Protein AF-A0A7C3PVF6-F1 (afdb_monomer)

Foldseek 3Di:
DLVVLQVVLVVCVVVVNNLSSVVSLVVSLCVLVVCVVVVVVDLVSLLSNLVSLQVVLVSCVVLVNLVSSLVSLVVSLVSCVVSVVLVSVLSSLQSNLVSCVVVVVLVSSLVSLVVSLVSCVVVVVLVSNLVSLQSNLVSLQVVLVPDDDDDSSVVSLVSSLVSLVSSLVSCVVVVVLLSNLVSLQVNLVSCLVVVVLVSSVVSLVVSLVSCVVVVVLLSNLVSLQVQLVSCVVVVVLVSSLVSLVSSCVSCVVVVPLVSLLSSLQSNLVSCVVVVVNVSNVVSVVSNVVSVVVVVCVSVVSNVVVVVSVVVSVVVVVVVVVVVVVVVVVVVVVVVVVVVVVVVVVVVVVVVVVVVVVVVVVVVVVVVVVVVVVVVVVVVVVVVVVVVVVVVVVVVVVVVVVVVVVVPDDPPVVVVVVVVVVVDD

Secondary structure (DSSP, 8-state):
-HHHHHHHHHHHHHTT-HHHHHHHHHHHHHHHHHHHTTT---HHHHHHHHHHHHHHHHHHHHTT-HHHHHHHHHHHHHHHHHHT-HHHHHHHHHHHHHHHHHTT-HHHHHHHHHHHHHHHHHHT-HHHHHHHHHHHHHHHHHHHHHSPTTHHHHHHHHHHHHHHHHHHHHHHHTT-HHHHHHHHHHHHHHHHHTT-HHHHHHHHHHHHHHHHHTT-HHHHHHHHHHHHHHHHHTT-HHHHHHHHHHHHHHHHHHT-HHHHHHHHHHHHHHHHHTT-HHHHHHHHHHHHHHHHHHHHHHHHHHHHHHHHHHHHHHHHHHHHHHHHHHHHHHHHHHHHHHHHHHHHHHHHHHHHHHHHHHHHHHHHHHHHHHHHHHHHHHHHHHHHHHHHHHHHHHHHHHHHHHHHHHHSPPHHHHHHHHHHTT--

pLDDT: mean 89.54, std 10.87, range [37.94, 98.75]

Structure (mmCIF, N/CA/C/O backbone):
data_AF-A0A7C3PVF6-F1
#
_entry.id   AF-A0A7C3PVF6-F1
#
loop_
_atom_site.group_PDB
_atom_site.id
_atom_site.type_symbol
_atom_site.label_atom_id
_atom_site.label_alt_id
_atom_site.label_comp_id
_atom_site.label_asym_id
_atom_site.label_entity_id
_atom_site.label_seq_id
_atom_site.pdbx_PDB_ins_code
_atom_site.Cartn_x
_atom_site.Cartn_y
_atom_site.Cartn_z
_atom_site.occupancy
_atom_site.B_iso_or_equiv
_atom_site.auth_seq_id
_atom_site.auth_comp_id
_atom_site.auth_asym_id
_atom_site.auth_atom_id
_atom_site.pdbx_PDB_model_num
ATOM 1 N N . MET A 1 1 ? 4.676 14.473 -21.150 1.00 80.62 1 MET A N 1
ATOM 2 C CA . MET A 1 1 ? 4.011 13.230 -21.612 1.00 80.62 1 MET A CA 1
ATOM 3 C C . MET A 1 1 ? 4.049 12.123 -20.558 1.00 80.62 1 MET A C 1
ATOM 5 O O . MET A 1 1 ? 2.970 11.707 -20.166 1.00 80.62 1 MET A O 1
ATOM 9 N N . ALA A 1 2 ? 5.213 11.717 -20.022 1.00 85.81 2 ALA A N 1
ATOM 10 C CA . ALA A 1 2 ? 5.307 10.675 -18.976 1.00 85.81 2 ALA A CA 1
ATOM 11 C C . ALA A 1 2 ? 4.375 10.918 -17.768 1.00 85.81 2 ALA A C 1
ATOM 13 O O . ALA A 1 2 ? 3.498 10.109 -17.488 1.00 85.81 2 ALA A O 1
ATOM 14 N N . GLN A 1 3 ? 4.466 12.091 -17.129 1.00 88.12 3 GLN A N 1
ATOM 15 C CA . GLN A 1 3 ? 3.571 12.470 -16.023 1.00 88.12 3 GLN A CA 1
ATOM 16 C C . GLN A 1 3 ? 2.079 12.402 -16.384 1.00 88.12 3 GLN A C 1
ATOM 18 O O . GLN A 1 3 ? 1.276 11.931 -15.586 1.00 88.12 3 GLN A O 1
ATOM 23 N N . GLY A 1 4 ? 1.698 12.847 -17.585 1.00 90.75 4 GLY A N 1
ATOM 24 C CA . GLY A 1 4 ? 0.303 12.810 -18.037 1.00 90.75 4 GLY A CA 1
ATOM 25 C C . GLY A 1 4 ? -0.228 11.381 -18.155 1.00 90.75 4 GLY A C 1
ATOM 26 O O . GLY A 1 4 ? -1.324 11.090 -17.675 1.00 90.75 4 GLY A O 1
ATOM 27 N N . ASN A 1 5 ? 0.583 10.474 -18.709 1.00 92.88 5 ASN A N 1
ATOM 28 C CA . ASN A 1 5 ? 0.260 9.048 -18.757 1.00 92.88 5 ASN A CA 1
ATOM 29 C C . ASN A 1 5 ? 0.120 8.470 -17.343 1.00 92.88 5 ASN A C 1
ATOM 31 O O . ASN A 1 5 ? -0.879 7.827 -17.046 1.00 92.88 5 ASN A O 1
ATOM 35 N N . HIS A 1 6 ? 1.049 8.787 -16.439 1.00 93.38 6 HIS A N 1
ATOM 36 C CA . HIS A 1 6 ? 0.982 8.358 -15.043 1.00 93.38 6 HIS A CA 1
ATOM 37 C C . HIS A 1 6 ? -0.306 8.807 -14.334 1.00 93.38 6 HIS A C 1
ATOM 39 O O . HIS A 1 6 ? -0.970 8.001 -13.687 1.00 93.38 6 HIS A O 1
ATOM 45 N N . TYR A 1 7 ? -0.696 10.078 -14.463 1.00 94.12 7 TYR A N 1
ATOM 46 C CA . TYR A 1 7 ? -1.929 10.571 -13.841 1.00 94.12 7 TYR A CA 1
ATOM 47 C C . TYR A 1 7 ? -3.190 9.965 -14.461 1.00 94.12 7 TYR A C 1
ATOM 49 O O . TYR A 1 7 ? -4.149 9.695 -13.738 1.00 94.12 7 TYR A O 1
ATOM 57 N N . THR A 1 8 ? -3.176 9.694 -15.767 1.00 94.31 8 THR A N 1
ATOM 58 C CA . THR A 1 8 ? -4.275 8.985 -16.438 1.00 94.31 8 THR A CA 1
ATOM 59 C C . THR A 1 8 ? -4.396 7.556 -15.911 1.00 94.31 8 THR A C 1
ATOM 61 O O . THR A 1 8 ? -5.490 7.130 -15.547 1.00 94.31 8 THR A O 1
ATOM 64 N N . GLY A 1 9 ? -3.269 6.855 -15.758 1.00 93.50 9 GLY A N 1
ATOM 65 C CA . GLY A 1 9 ? -3.233 5.530 -15.141 1.00 93.50 9 GLY A CA 1
ATOM 66 C C . GLY A 1 9 ? -3.766 5.539 -13.707 1.00 93.50 9 GLY A C 1
ATOM 67 O O . GLY A 1 9 ? -4.613 4.722 -13.362 1.00 93.50 9 GLY A O 1
ATOM 68 N N . LEU A 1 10 ? -3.369 6.518 -12.884 1.00 92.81 10 LEU A N 1
ATOM 69 C CA . LEU A 1 10 ? -3.895 6.685 -11.521 1.00 92.81 10 LEU A CA 1
ATOM 70 C C . LEU A 1 10 ? -5.409 6.917 -11.490 1.00 92.81 10 LEU A C 1
ATOM 72 O O . LEU A 1 10 ? -6.090 6.414 -10.597 1.00 92.81 10 LEU A O 1
ATOM 76 N N . PHE A 1 11 ? -5.938 7.699 -12.429 1.00 93.69 11 PHE A N 1
ATOM 77 C CA . PHE A 1 11 ? -7.373 7.950 -12.532 1.00 93.69 11 PHE A CA 1
ATOM 78 C C . PHE A 1 11 ? -8.148 6.674 -12.876 1.00 93.69 11 PHE A C 1
ATOM 80 O O . PHE A 1 11 ? -9.156 6.381 -12.233 1.00 93.69 11 PHE A O 1
ATOM 87 N N . LEU A 1 12 ? -7.656 5.898 -13.843 1.00 89.50 12 LEU A N 1
ATOM 88 C CA . LEU A 1 12 ? -8.245 4.619 -14.246 1.00 89.50 12 LEU A CA 1
ATOM 89 C C . LEU A 1 12 ? -8.177 3.588 -13.118 1.00 89.50 12 LEU A C 1
ATOM 91 O O . LEU A 1 12 ? -9.185 2.972 -12.784 1.00 89.50 12 LEU A O 1
ATOM 95 N N . TYR A 1 13 ? -7.035 3.505 -12.437 1.00 87.25 13 TYR A N 1
ATOM 96 C CA . TYR A 1 13 ? -6.856 2.658 -11.262 1.00 87.25 13 TYR A CA 1
ATOM 97 C C . TYR A 1 13 ? -7.861 3.005 -10.151 1.00 87.25 13 TYR A C 1
ATOM 99 O O . TYR A 1 13 ? -8.508 2.112 -9.612 1.00 87.25 13 TYR A O 1
ATOM 107 N N . ARG A 1 14 ? -8.094 4.296 -9.867 1.00 85.31 14 ARG A N 1
ATOM 108 C CA . ARG A 1 14 ? -9.122 4.727 -8.896 1.00 85.31 14 ARG A CA 1
ATOM 109 C C . ARG A 1 14 ? -10.552 4.392 -9.324 1.00 85.31 14 ARG A C 1
ATOM 111 O O . ARG A 1 14 ? -11.418 4.287 -8.462 1.00 85.31 14 ARG A O 1
ATOM 118 N N . LYS A 1 15 ? -10.806 4.244 -10.625 1.00 84.94 15 LYS A N 1
ATOM 119 C CA . LYS A 1 15 ? -12.085 3.764 -11.166 1.00 84.94 15 LYS A CA 1
ATOM 120 C C . LYS A 1 15 ? -12.210 2.236 -11.175 1.00 84.94 15 LYS A C 1
ATOM 122 O O . LYS A 1 15 ? -13.289 1.740 -11.477 1.00 84.94 15 LYS A O 1
ATOM 127 N N . GLY A 1 16 ? -11.141 1.509 -10.847 1.00 79.62 16 GLY A N 1
ATOM 128 C CA . GLY A 1 16 ? -11.088 0.048 -10.908 1.00 79.62 16 GLY A CA 1
ATOM 129 C C . GLY A 1 16 ? -10.745 -0.520 -12.289 1.00 79.62 16 GLY A C 1
ATOM 130 O O . GLY A 1 16 ? -10.783 -1.733 -12.459 1.00 79.62 16 GLY A O 1
ATOM 131 N N . ASP A 1 17 ? -10.387 0.318 -13.269 1.00 84.00 17 ASP A N 1
ATOM 132 C CA . ASP A 1 17 ? -9.953 -0.134 -14.597 1.00 84.00 17 ASP A CA 1
ATOM 133 C C . ASP A 1 17 ? -8.448 -0.439 -14.585 1.00 84.00 17 ASP A C 1
ATOM 135 O O . ASP A 1 17 ? -7.601 0.392 -14.929 1.00 84.00 17 ASP A O 1
ATOM 139 N N . TYR A 1 18 ? -8.111 -1.632 -14.094 1.00 81.25 18 TYR A N 1
ATOM 140 C CA . TYR A 1 18 ? -6.727 -2.040 -13.862 1.00 81.25 18 TYR A CA 1
ATOM 141 C C . TYR A 1 18 ? -5.936 -2.271 -15.158 1.00 81.25 18 TYR A C 1
ATOM 143 O O . TYR A 1 18 ? -4.758 -1.914 -15.202 1.00 81.25 18 TYR A O 1
ATOM 151 N N . VAL A 1 19 ? -6.564 -2.817 -16.210 1.00 81.75 19 VAL A N 1
ATOM 152 C CA . VAL A 1 19 ? -5.907 -3.069 -17.510 1.00 81.75 19 VAL A CA 1
ATOM 153 C C . VAL A 1 19 ? -5.464 -1.754 -18.128 1.00 81.75 19 VAL A C 1
ATOM 155 O O . VAL A 1 19 ? -4.284 -1.569 -18.442 1.00 81.75 19 VAL A O 1
ATOM 158 N N . GLN A 1 20 ? -6.391 -0.800 -18.259 1.00 84.94 20 GLN A N 1
ATOM 159 C CA . GLN A 1 20 ? -6.038 0.478 -18.857 1.00 84.94 20 GLN A CA 1
ATOM 160 C C . GLN A 1 20 ? -5.064 1.243 -17.962 1.00 84.94 20 GLN A C 1
ATOM 162 O O . GLN A 1 20 ? -4.135 1.865 -18.477 1.00 84.94 20 GLN A O 1
ATOM 167 N N . ALA A 1 21 ? -5.211 1.163 -16.634 1.00 89.50 21 ALA A N 1
ATOM 168 C CA . ALA A 1 21 ? -4.249 1.769 -15.721 1.00 89.50 21 ALA A CA 1
ATOM 169 C C . ALA A 1 21 ? -2.819 1.271 -15.979 1.00 89.50 21 ALA A C 1
ATOM 171 O O . ALA A 1 21 ? -1.916 2.093 -16.153 1.00 89.50 21 ALA A O 1
ATOM 172 N N . LEU A 1 22 ? -2.625 -0.050 -16.076 1.00 88.31 22 LEU A N 1
ATOM 173 C CA . LEU A 1 22 ? -1.332 -0.665 -16.388 1.00 88.31 22 LEU A CA 1
ATOM 174 C C . LEU A 1 22 ? -0.805 -0.238 -17.761 1.00 88.31 22 LEU A C 1
ATOM 176 O O . LEU A 1 22 ? 0.358 0.145 -17.859 1.00 88.31 22 LEU A O 1
ATOM 180 N N . SER A 1 23 ? -1.658 -0.193 -18.790 1.00 88.50 23 SER A N 1
ATOM 181 C CA . SER A 1 23 ? -1.279 0.304 -20.122 1.00 88.50 23 SER A CA 1
ATOM 182 C C . SER A 1 23 ? -0.739 1.740 -20.069 1.00 88.50 23 SER A C 1
ATOM 184 O O . SER A 1 23 ? 0.306 2.056 -20.643 1.00 88.50 23 SER A O 1
ATOM 186 N N . TYR A 1 24 ? -1.402 2.627 -19.324 1.00 93.12 24 TYR A N 1
ATOM 187 C CA . TYR A 1 24 ? -0.938 4.003 -19.146 1.00 93.12 24 TYR A CA 1
ATOM 188 C C . TYR A 1 24 ? 0.326 4.105 -18.283 1.00 93.12 24 TYR A C 1
ATOM 190 O O . TYR A 1 24 ? 1.176 4.959 -18.555 1.00 93.12 24 TYR A O 1
ATOM 198 N N . PHE A 1 25 ? 0.499 3.243 -17.280 1.00 93.88 25 PHE A N 1
ATOM 199 C CA . PHE A 1 25 ? 1.749 3.176 -16.524 1.00 93.88 25 PHE A CA 1
ATOM 200 C C . PHE A 1 25 ? 2.917 2.702 -17.395 1.00 93.88 25 PHE A C 1
ATOM 202 O O . PHE A 1 25 ? 3.961 3.351 -17.379 1.00 93.88 25 PHE A O 1
ATOM 209 N N . ASP A 1 26 ? 2.731 1.693 -18.245 1.00 90.62 26 ASP A N 1
ATOM 210 C CA . ASP A 1 26 ? 3.764 1.245 -19.187 1.00 90.62 26 ASP A CA 1
ATOM 211 C C . ASP A 1 26 ? 4.110 2.328 -20.216 1.00 90.62 26 ASP A C 1
ATOM 213 O O . ASP A 1 26 ? 5.285 2.587 -20.474 1.00 90.62 26 ASP A O 1
ATOM 217 N N . ARG A 1 27 ? 3.117 3.068 -20.727 1.00 91.94 27 ARG A N 1
ATOM 218 C CA . ARG A 1 27 ? 3.375 4.251 -21.569 1.00 91.94 27 ARG A CA 1
ATOM 219 C C . ARG A 1 27 ? 4.141 5.340 -20.819 1.00 91.94 27 ARG A C 1
ATOM 221 O O . ARG A 1 27 ? 4.932 6.060 -21.425 1.00 91.94 27 ARG A O 1
ATOM 228 N N . SER A 1 28 ? 3.890 5.521 -19.523 1.00 93.50 28 SER A N 1
ATOM 229 C CA . SER A 1 28 ? 4.659 6.455 -18.691 1.00 93.50 28 SER A CA 1
ATOM 230 C C . SER A 1 28 ? 6.115 5.998 -18.559 1.00 93.50 28 SER A C 1
ATOM 232 O O . SER A 1 28 ? 7.013 6.806 -18.796 1.00 93.50 28 SER A O 1
ATOM 234 N N . LEU A 1 29 ? 6.346 4.711 -18.270 1.00 92.44 29 LEU A N 1
ATOM 235 C CA . LEU A 1 29 ? 7.684 4.116 -18.178 1.00 92.44 29 LEU A CA 1
ATOM 236 C C . LEU A 1 29 ? 8.455 4.233 -19.491 1.00 92.44 29 LEU A C 1
ATOM 238 O O . LEU A 1 29 ? 9.568 4.753 -19.490 1.00 92.44 29 LEU A O 1
ATOM 242 N N . ALA A 1 30 ? 7.842 3.846 -20.611 1.00 88.81 30 ALA A N 1
ATOM 243 C CA . ALA A 1 30 ? 8.470 3.899 -21.927 1.00 88.81 30 ALA A CA 1
ATOM 244 C C . ALA A 1 30 ? 8.918 5.322 -22.300 1.00 88.81 30 ALA A C 1
ATOM 246 O O . ALA A 1 30 ? 9.996 5.512 -22.861 1.00 88.81 30 ALA A O 1
ATOM 247 N N . VAL A 1 31 ? 8.121 6.343 -21.955 1.00 87.69 31 VAL A N 1
ATOM 248 C CA . VAL A 1 31 ? 8.502 7.743 -22.194 1.00 87.69 31 VAL A CA 1
ATOM 249 C C . VAL A 1 31 ? 9.650 8.174 -21.279 1.00 87.69 31 VAL A C 1
ATOM 251 O O . VAL A 1 31 ? 10.562 8.841 -21.761 1.00 87.69 31 VAL A O 1
ATOM 254 N N . SER A 1 32 ? 9.627 7.815 -19.991 1.00 86.88 32 SER A N 1
ATOM 255 C CA . SER A 1 32 ? 10.724 8.142 -19.068 1.00 86.88 32 SER A CA 1
ATOM 256 C C . SER A 1 32 ? 12.046 7.494 -19.501 1.00 86.88 32 SER A C 1
ATOM 258 O O . SER A 1 32 ? 13.040 8.200 -19.662 1.00 86.88 32 SER A O 1
ATOM 260 N N . GLN A 1 33 ? 12.038 6.189 -19.787 1.00 84.31 33 GLN A N 1
ATOM 261 C CA . GLN A 1 33 ? 13.222 5.418 -20.191 1.00 84.31 33 GLN A CA 1
ATOM 262 C C . GLN A 1 33 ? 13.729 5.816 -21.586 1.00 84.31 33 GLN A C 1
ATOM 264 O O . GLN A 1 33 ? 14.929 5.957 -21.821 1.00 84.31 33 GLN A O 1
ATOM 269 N N . GLY A 1 34 ? 12.818 6.064 -22.534 1.00 79.25 34 GLY A N 1
ATOM 270 C CA . GLY A 1 34 ? 13.180 6.469 -23.893 1.00 79.25 34 GLY A CA 1
ATOM 271 C C . GLY A 1 34 ? 13.812 7.863 -23.980 1.00 79.25 34 GLY A C 1
ATOM 272 O O . GLY A 1 34 ? 14.533 8.148 -24.938 1.00 79.25 34 GLY A O 1
ATOM 273 N N . LEU A 1 35 ? 13.551 8.746 -23.010 1.00 73.44 35 LEU A N 1
ATOM 274 C CA . LEU A 1 35 ? 14.188 10.064 -22.929 1.00 73.44 35 LEU A CA 1
ATOM 275 C C . LEU A 1 35 ? 15.567 9.997 -22.259 1.00 73.44 35 LEU A C 1
ATOM 277 O O . LEU A 1 35 ? 16.478 10.677 -22.730 1.00 73.44 35 LEU A O 1
ATOM 281 N N . GLU A 1 36 ? 15.747 9.132 -21.258 1.00 67.25 36 GLU A N 1
ATOM 282 C CA . GLU A 1 36 ? 17.060 8.822 -20.671 1.00 67.25 36 GLU A CA 1
ATOM 283 C C . GLU A 1 36 ? 18.025 8.282 -21.740 1.00 67.25 36 GLU A C 1
ATOM 285 O O . GLU A 1 36 ? 19.112 8.828 -21.933 1.00 67.25 36 GLU A O 1
ATOM 290 N N . ALA A 1 37 ? 17.587 7.295 -22.532 1.00 66.50 37 ALA A N 1
ATOM 291 C CA . ALA A 1 37 ? 18.396 6.686 -23.594 1.00 66.50 37 ALA A CA 1
ATOM 292 C C . ALA A 1 37 ? 18.869 7.684 -24.673 1.00 66.50 37 ALA A C 1
ATOM 294 O O . ALA A 1 37 ? 19.845 7.428 -25.376 1.00 66.50 37 ALA A O 1
ATOM 295 N N . LYS A 1 38 ? 18.201 8.838 -24.805 1.00 69.25 38 LYS A N 1
ATOM 296 C CA . LYS A 1 38 ? 18.579 9.923 -25.728 1.00 69.25 38 LYS A CA 1
ATOM 297 C C . LYS A 1 38 ? 19.581 10.916 -25.123 1.00 69.25 38 LYS A C 1
ATOM 299 O O . LYS A 1 38 ? 19.800 11.976 -25.704 1.00 69.25 38 LYS A O 1
ATOM 304 N N . GLY A 1 39 ? 20.170 10.600 -23.969 1.00 63.06 39 GLY A N 1
ATOM 305 C CA . GLY A 1 39 ? 21.138 11.452 -23.275 1.00 63.06 39 GLY A CA 1
ATOM 306 C C . GLY A 1 39 ? 20.508 12.606 -22.492 1.00 63.06 39 GLY A C 1
ATOM 307 O O . GLY A 1 39 ? 21.231 13.419 -21.925 1.00 63.06 39 GLY A O 1
ATOM 308 N N . ASN A 1 40 ? 19.173 12.671 -22.413 1.00 61.03 40 ASN A N 1
ATOM 309 C CA . ASN A 1 40 ? 18.464 13.586 -21.520 1.00 61.03 40 ASN A CA 1
ATOM 310 C C . ASN A 1 40 ? 18.299 12.921 -20.148 1.00 61.03 40 ASN A C 1
ATOM 312 O O . ASN A 1 40 ? 17.172 12.729 -19.687 1.00 61.03 40 ASN A O 1
ATOM 316 N N . ASP A 1 41 ? 19.421 12.555 -19.521 1.00 62.84 41 ASP A N 1
ATOM 317 C CA . ASP A 1 41 ? 19.492 11.938 -18.189 1.00 62.84 41 ASP A CA 1
ATOM 318 C C . ASP A 1 41 ? 19.130 12.966 -17.101 1.00 62.84 41 ASP A C 1
ATOM 320 O O . ASP A 1 41 ? 19.942 13.448 -16.312 1.00 62.84 41 ASP A O 1
ATOM 324 N N . SER A 1 42 ? 17.881 13.425 -17.151 1.00 72.44 42 SER A N 1
ATOM 325 C CA . SER A 1 42 ? 17.336 14.367 -16.193 1.00 72.44 42 SER A CA 1
ATOM 326 C C . SER A 1 42 ? 16.866 13.591 -14.976 1.00 72.44 42 SER A C 1
ATOM 328 O O . SER A 1 42 ? 16.036 12.686 -15.099 1.00 72.44 42 SER A O 1
ATOM 330 N N . LEU A 1 43 ? 17.317 14.032 -13.799 1.00 82.19 43 LEU A N 1
ATOM 331 C CA . LEU A 1 43 ? 16.795 13.651 -12.482 1.00 82.19 43 LEU A CA 1
ATOM 332 C C . LEU A 1 43 ? 15.266 13.476 -12.501 1.00 82.19 43 LEU A C 1
ATOM 334 O O . LEU A 1 43 ? 14.736 12.482 -12.017 1.00 82.19 43 LEU A O 1
ATOM 338 N N . PHE A 1 44 ? 14.571 14.393 -13.172 1.00 83.94 44 PHE A N 1
ATOM 339 C CA . PHE A 1 44 ? 13.123 14.386 -13.326 1.00 83.94 44 PHE A CA 1
ATOM 340 C C . PHE A 1 44 ? 12.550 13.103 -13.959 1.00 83.94 44 PHE A C 1
ATOM 342 O O . PHE A 1 44 ? 11.520 12.601 -13.508 1.00 83.94 44 PHE A O 1
ATOM 349 N N . TYR A 1 45 ? 13.173 12.560 -15.012 1.00 85.88 45 TYR A N 1
ATOM 350 C CA . TYR A 1 45 ? 12.641 11.376 -15.700 1.00 85.88 45 TYR A CA 1
ATOM 351 C C . TYR A 1 45 ? 12.844 10.107 -14.883 1.00 85.88 45 TYR A C 1
ATOM 353 O O . TYR A 1 45 ? 11.931 9.281 -14.828 1.00 85.88 45 TYR A O 1
ATOM 361 N N . ARG A 1 46 ? 13.985 10.002 -14.193 1.00 88.44 46 ARG A N 1
ATOM 362 C CA . ARG A 1 46 ? 14.290 8.886 -13.293 1.00 88.44 46 ARG A CA 1
ATOM 363 C C . ARG A 1 46 ? 13.394 8.916 -12.049 1.00 88.44 46 ARG A C 1
ATOM 365 O O . ARG A 1 46 ? 12.842 7.887 -11.668 1.00 88.44 46 ARG A O 1
ATOM 372 N N . GLU A 1 47 ? 13.125 10.094 -11.482 1.00 90.19 47 GLU A N 1
ATOM 373 C CA . GLU A 1 47 ? 12.120 10.247 -10.417 1.00 90.19 47 GLU A CA 1
ATOM 374 C C . GLU A 1 47 ? 10.718 9.834 -10.891 1.00 90.19 47 GLU A C 1
ATOM 376 O O . GLU A 1 47 ? 9.987 9.131 -10.187 1.00 90.19 47 GLU A O 1
ATOM 381 N N . GLN A 1 48 ? 10.331 10.238 -12.105 1.00 92.00 48 GLN A N 1
ATOM 382 C CA . GLN A 1 48 ? 9.035 9.870 -12.673 1.00 92.00 48 GLN A CA 1
ATOM 383 C C . GLN A 1 48 ? 8.930 8.364 -12.964 1.00 92.00 48 GLN A C 1
ATOM 385 O O . GLN A 1 48 ? 7.852 7.782 -12.793 1.00 92.00 48 GLN A O 1
ATOM 390 N N . GLU A 1 49 ? 10.022 7.728 -13.387 1.00 93.56 49 GLU A N 1
ATOM 391 C CA . GLU A 1 49 ? 10.109 6.278 -13.554 1.00 93.56 49 GLU A CA 1
ATOM 392 C C . GLU A 1 49 ? 9.898 5.569 -12.214 1.00 93.56 49 GLU A C 1
ATOM 394 O O . GLU A 1 49 ? 8.959 4.780 -12.095 1.00 93.56 49 GLU A O 1
ATOM 399 N N . SER A 1 50 ? 10.670 5.931 -11.181 1.00 95.38 50 SER A N 1
ATOM 400 C CA . SER A 1 50 ? 10.511 5.387 -9.825 1.00 95.38 50 SER A CA 1
ATOM 401 C C . SER A 1 50 ? 9.074 5.536 -9.317 1.00 95.38 50 SER A C 1
ATOM 403 O O . SER A 1 50 ? 8.452 4.571 -8.865 1.00 95.38 50 SER A O 1
ATOM 405 N N . LYS A 1 51 ? 8.482 6.729 -9.458 1.00 95.38 51 LYS A N 1
ATOM 406 C CA . LYS A 1 51 ? 7.097 6.988 -9.043 1.00 95.38 51 LYS A CA 1
ATOM 407 C C . LYS A 1 51 ? 6.095 6.087 -9.768 1.00 95.38 51 LYS A C 1
ATOM 409 O O . LYS A 1 51 ? 5.124 5.627 -9.160 1.00 95.38 51 LYS A O 1
ATOM 414 N N . THR A 1 52 ? 6.308 5.847 -11.061 1.00 96.19 52 THR A N 1
ATOM 415 C CA . THR A 1 52 ? 5.437 4.985 -11.868 1.00 96.19 52 THR A CA 1
ATOM 416 C C . THR A 1 52 ? 5.578 3.526 -11.444 1.00 96.19 52 THR A C 1
ATOM 418 O O . THR A 1 52 ? 4.562 2.898 -11.157 1.00 96.19 52 THR A O 1
ATOM 421 N N . LEU A 1 53 ? 6.807 3.026 -11.290 1.00 96.06 53 LEU A N 1
ATOM 422 C CA . LEU A 1 53 ? 7.079 1.673 -10.794 1.00 96.06 53 LEU A CA 1
ATOM 423 C C . LEU A 1 53 ? 6.476 1.453 -9.403 1.00 96.06 53 LEU A C 1
ATOM 425 O O . LEU A 1 53 ? 5.742 0.493 -9.199 1.00 96.06 53 LEU A O 1
ATOM 429 N N . GLY A 1 54 ? 6.686 2.379 -8.464 1.00 96.38 54 GLY A N 1
ATOM 430 C CA . GLY A 1 54 ? 6.094 2.287 -7.129 1.00 96.38 54 GLY A CA 1
ATOM 431 C C . GLY A 1 54 ? 4.562 2.275 -7.156 1.00 96.38 54 GLY A C 1
ATOM 432 O O . GLY A 1 54 ? 3.935 1.571 -6.373 1.00 96.38 54 GLY A O 1
ATOM 433 N N . THR A 1 55 ? 3.940 2.996 -8.091 1.00 96.06 55 THR A N 1
ATOM 434 C CA . THR A 1 55 ? 2.476 2.974 -8.257 1.00 96.06 55 THR A CA 1
ATOM 435 C C . THR A 1 55 ? 1.987 1.645 -8.825 1.00 96.06 55 THR A C 1
ATOM 437 O O . THR A 1 55 ? 0.975 1.127 -8.360 1.00 96.06 55 THR A O 1
ATOM 440 N N . MET A 1 56 ? 2.715 1.053 -9.775 1.00 93.62 56 MET A N 1
ATOM 441 C CA . MET A 1 56 ? 2.430 -0.306 -10.243 1.00 93.62 56 MET A CA 1
ATOM 442 C C . MET A 1 56 ? 2.587 -1.323 -9.108 1.00 93.62 56 MET A C 1
ATOM 444 O O . MET A 1 56 ? 1.753 -2.211 -8.978 1.00 93.62 56 MET A O 1
ATOM 448 N N . GLY A 1 57 ? 3.591 -1.155 -8.241 1.00 93.75 57 GLY A N 1
ATOM 449 C CA . GLY A 1 57 ? 3.758 -1.969 -7.037 1.00 93.75 57 GLY A CA 1
ATOM 450 C C . GLY A 1 57 ? 2.533 -1.926 -6.119 1.00 93.75 57 GLY A C 1
ATOM 451 O O . GLY A 1 57 ? 2.045 -2.973 -5.702 1.00 93.75 57 GLY A O 1
ATOM 452 N N . VAL A 1 58 ? 1.981 -0.732 -5.864 1.00 93.31 58 VAL A N 1
ATOM 453 C CA . VAL A 1 58 ? 0.731 -0.571 -5.094 1.00 93.31 58 VAL A CA 1
ATOM 454 C C . VAL A 1 58 ? -0.443 -1.242 -5.802 1.00 93.31 58 VAL A C 1
ATOM 456 O O . VAL A 1 58 ? -1.206 -1.958 -5.164 1.00 93.31 58 VAL A O 1
ATOM 459 N N . LEU A 1 59 ? -0.565 -1.071 -7.120 1.00 90.38 59 LEU A N 1
ATOM 460 C CA . LEU A 1 59 ? -1.623 -1.716 -7.893 1.00 90.38 59 LEU A CA 1
ATOM 461 C C . LEU A 1 59 ? -1.556 -3.242 -7.740 1.00 90.38 59 LEU A C 1
ATOM 463 O O . LEU A 1 59 ? -2.560 -3.846 -7.385 1.00 90.38 59 LEU A O 1
ATOM 467 N N . TYR A 1 60 ? -0.391 -3.867 -7.929 1.00 85.19 60 TYR A N 1
ATOM 468 C CA . TYR A 1 60 ? -0.251 -5.318 -7.758 1.00 85.19 60 TYR A CA 1
ATOM 469 C C . TYR A 1 60 ? -0.435 -5.775 -6.305 1.00 85.19 60 TYR A C 1
ATOM 471 O O . TYR A 1 60 ? -0.970 -6.859 -6.075 1.00 85.19 60 TYR A O 1
ATOM 479 N N . SER A 1 61 ? -0.063 -4.94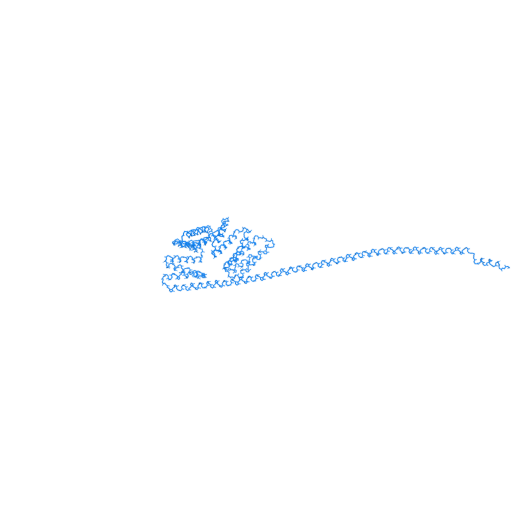6 -5.325 1.00 87.38 61 SER A N 1
ATOM 480 C CA . SER A 1 61 ? -0.342 -5.193 -3.905 1.00 87.38 61 SER A CA 1
ATOM 481 C C . SER A 1 61 ? -1.842 -5.285 -3.641 1.00 87.38 61 SER A C 1
ATOM 483 O O . SER A 1 61 ? -2.300 -6.246 -3.031 1.00 87.38 61 SER A O 1
ATOM 485 N N . ASP A 1 62 ? -2.617 -4.323 -4.142 1.00 83.81 62 ASP A N 1
ATOM 486 C CA . ASP A 1 62 ? -4.079 -4.326 -4.019 1.00 83.81 62 ASP A CA 1
ATOM 487 C C . ASP A 1 62 ? -4.723 -5.513 -4.732 1.00 83.81 62 ASP A C 1
ATOM 489 O O . ASP A 1 62 ? -5.836 -5.924 -4.391 1.00 83.81 62 ASP A O 1
ATOM 493 N N . GLN A 1 63 ? -4.033 -6.046 -5.743 1.00 77.69 63 GLN A N 1
ATOM 494 C CA . GLN A 1 63 ? -4.422 -7.250 -6.458 1.00 77.69 63 GLN A CA 1
ATOM 495 C C . GLN A 1 63 ? -4.115 -8.550 -5.706 1.00 77.69 63 GLN A C 1
ATOM 497 O O . GLN A 1 63 ? -4.569 -9.602 -6.146 1.00 77.69 63 GLN A O 1
ATOM 502 N N . GLY A 1 64 ? -3.368 -8.491 -4.599 1.00 78.69 64 GLY A N 1
ATOM 503 C CA . GLY A 1 64 ? -2.849 -9.665 -3.893 1.00 78.69 64 GLY A CA 1
ATOM 504 C C . GLY A 1 64 ? -1.634 -10.306 -4.576 1.00 78.69 64 GLY A C 1
ATOM 505 O O . GLY A 1 64 ? -1.092 -11.291 -4.079 1.00 78.69 64 GLY A O 1
ATOM 506 N N . ASN A 1 65 ? -1.148 -9.745 -5.690 1.00 81.88 65 ASN A N 1
ATOM 507 C CA . ASN A 1 65 ? 0.036 -10.237 -6.393 1.00 81.88 65 ASN A CA 1
ATOM 508 C C . ASN A 1 65 ? 1.313 -9.680 -5.746 1.00 81.88 65 ASN A C 1
ATOM 510 O O . ASN A 1 65 ? 2.011 -8.816 -6.287 1.00 81.88 65 ASN A O 1
ATOM 514 N N . TYR A 1 66 ? 1.614 -10.186 -4.551 1.00 83.38 66 TYR A N 1
ATOM 515 C CA . TYR A 1 66 ? 2.773 -9.778 -3.760 1.00 83.38 66 TYR A CA 1
ATOM 516 C C . TYR A 1 66 ? 4.128 -9.966 -4.462 1.00 83.38 66 TYR A C 1
ATOM 518 O O . TYR A 1 66 ? 4.951 -9.053 -4.361 1.00 83.38 66 TYR A O 1
ATOM 526 N N . PRO A 1 67 ? 4.392 -11.056 -5.215 1.00 84.25 67 PRO A N 1
ATOM 527 C CA . PRO A 1 67 ? 5.656 -11.198 -5.940 1.00 84.25 67 PRO A CA 1
ATOM 528 C C . PRO A 1 67 ? 5.901 -10.060 -6.936 1.00 84.25 67 PRO A C 1
ATOM 530 O O . PRO A 1 67 ? 6.998 -9.498 -6.993 1.00 84.25 67 PRO A O 1
ATOM 533 N N . LEU A 1 68 ? 4.874 -9.685 -7.702 1.00 84.25 68 LEU A N 1
ATOM 534 C CA . LEU A 1 68 ? 4.995 -8.622 -8.691 1.00 84.25 68 LEU A CA 1
ATOM 535 C C . LEU A 1 68 ? 5.037 -7.239 -8.027 1.00 84.25 68 LEU A C 1
ATOM 537 O O . LEU A 1 68 ? 5.839 -6.396 -8.431 1.00 84.25 68 LEU A O 1
ATOM 541 N N . ALA A 1 69 ? 4.272 -7.037 -6.950 1.00 88.31 69 ALA A N 1
ATOM 542 C CA . ALA A 1 69 ? 4.348 -5.831 -6.128 1.00 88.31 69 ALA A CA 1
ATOM 543 C C . ALA A 1 69 ? 5.775 -5.585 -5.607 1.00 88.31 69 ALA A C 1
ATOM 545 O O . ALA A 1 69 ? 6.340 -4.512 -5.830 1.00 88.31 69 ALA A O 1
ATOM 546 N N . LEU A 1 70 ? 6.390 -6.604 -4.991 1.00 85.75 70 LEU A N 1
ATOM 547 C CA . LEU A 1 70 ? 7.767 -6.547 -4.494 1.00 85.75 70 LEU A CA 1
ATOM 548 C C . LEU A 1 70 ? 8.758 -6.251 -5.619 1.00 85.75 70 LEU A C 1
ATOM 550 O O . LEU A 1 70 ? 9.598 -5.367 -5.459 1.00 85.75 70 LEU A O 1
ATOM 554 N N . LYS A 1 71 ? 8.638 -6.924 -6.773 1.00 90.88 71 LYS A N 1
ATOM 555 C CA . LYS A 1 71 ? 9.489 -6.658 -7.945 1.00 90.88 71 LYS A CA 1
ATOM 556 C C . LYS A 1 71 ? 9.476 -5.172 -8.315 1.00 90.88 71 LYS A C 1
ATOM 558 O O . LYS A 1 71 ? 10.540 -4.567 -8.438 1.00 90.88 71 LYS A O 1
ATOM 563 N N . TYR A 1 72 ? 8.293 -4.576 -8.458 1.00 93.81 72 TYR A N 1
ATOM 564 C CA . TYR A 1 72 ? 8.165 -3.168 -8.831 1.00 93.81 72 TYR A CA 1
ATOM 565 C C . TYR A 1 72 ? 8.652 -2.208 -7.738 1.00 93.81 72 TYR A C 1
ATOM 567 O O . TYR A 1 72 ? 9.329 -1.229 -8.059 1.00 93.81 72 TYR A O 1
ATOM 575 N N . PHE A 1 73 ? 8.388 -2.494 -6.458 1.00 96.31 73 PHE A N 1
ATOM 576 C CA . PHE A 1 73 ? 8.923 -1.683 -5.362 1.00 96.31 73 PHE A CA 1
ATOM 577 C C . PHE A 1 73 ? 10.451 -1.738 -5.280 1.00 96.31 73 PHE A C 1
ATOM 579 O O . PHE A 1 73 ? 11.071 -0.696 -5.089 1.00 96.31 73 PHE A O 1
ATOM 586 N N . PHE A 1 74 ? 11.075 -2.904 -5.475 1.00 95.62 74 PHE A N 1
ATOM 587 C CA . PHE A 1 74 ? 12.536 -3.021 -5.491 1.00 95.62 74 PHE A CA 1
ATOM 588 C C . PHE A 1 74 ? 13.167 -2.303 -6.689 1.00 95.62 74 PHE A C 1
ATOM 590 O O . PHE A 1 74 ? 14.206 -1.663 -6.533 1.00 95.62 74 PHE A O 1
ATOM 597 N N . MET A 1 75 ? 12.536 -2.347 -7.867 1.00 93.81 75 MET A N 1
ATOM 598 C CA . MET A 1 75 ? 12.992 -1.562 -9.021 1.00 93.81 75 MET A CA 1
ATOM 599 C C . MET A 1 75 ? 12.924 -0.053 -8.738 1.00 93.81 75 MET A C 1
ATOM 601 O O . MET A 1 75 ? 13.890 0.661 -8.998 1.00 93.81 75 MET A O 1
ATOM 605 N N . ALA A 1 76 ? 11.815 0.426 -8.165 1.00 96.50 76 ALA A N 1
ATOM 606 C CA . ALA A 1 76 ? 11.645 1.832 -7.800 1.00 96.50 76 ALA A CA 1
ATOM 607 C C . ALA A 1 76 ? 12.647 2.275 -6.716 1.00 96.50 76 ALA A C 1
ATOM 609 O O . ALA A 1 76 ? 13.289 3.318 -6.843 1.00 96.50 76 ALA A O 1
ATOM 610 N N . LEU A 1 77 ? 12.849 1.434 -5.696 1.00 95.19 77 LEU A N 1
ATOM 611 C CA . LEU A 1 77 ? 13.839 1.629 -4.638 1.00 95.19 77 LEU A CA 1
ATOM 612 C C . LEU A 1 77 ? 15.253 1.775 -5.210 1.00 95.19 77 LEU A C 1
ATOM 614 O O . LEU A 1 77 ? 15.944 2.728 -4.866 1.00 95.19 77 LEU A O 1
ATOM 618 N N . ALA A 1 78 ? 15.664 0.887 -6.120 1.00 93.38 78 ALA A N 1
ATOM 619 C CA . ALA A 1 78 ? 16.990 0.938 -6.734 1.00 93.38 78 ALA A CA 1
ATOM 620 C C . ALA A 1 78 ? 17.220 2.223 -7.552 1.00 93.38 78 ALA A C 1
ATOM 622 O O . ALA A 1 78 ? 18.348 2.714 -7.645 1.00 93.38 78 ALA A O 1
ATOM 623 N N . ILE A 1 79 ? 16.167 2.782 -8.158 1.00 93.19 79 ILE A N 1
ATOM 624 C CA . ILE A 1 79 ? 16.251 4.080 -8.835 1.00 93.19 79 ILE A CA 1
ATOM 625 C C . ILE A 1 79 ? 16.430 5.193 -7.805 1.00 93.19 79 ILE A C 1
ATOM 627 O O . ILE A 1 79 ? 17.390 5.950 -7.920 1.00 93.19 79 ILE A O 1
ATOM 631 N N . ASP A 1 80 ? 15.571 5.270 -6.788 1.00 95.75 80 ASP A N 1
ATOM 632 C CA . ASP A 1 80 ? 15.648 6.337 -5.784 1.00 95.75 80 ASP A CA 1
ATOM 633 C C . ASP A 1 80 ? 16.943 6.286 -4.954 1.00 95.75 80 ASP A C 1
ATOM 635 O O . ASP A 1 80 ? 17.470 7.339 -4.600 1.00 95.75 80 ASP A O 1
ATOM 639 N N . GLU A 1 81 ? 17.519 5.101 -4.718 1.00 92.81 81 GLU A N 1
ATOM 640 C CA . GLU A 1 81 ? 18.854 4.939 -4.118 1.00 92.81 81 GLU A CA 1
ATOM 641 C C . GLU A 1 81 ? 19.948 5.576 -4.982 1.00 92.81 81 GLU A C 1
ATOM 643 O O . GLU A 1 81 ? 20.789 6.314 -4.471 1.00 92.81 81 GLU A O 1
ATOM 648 N N . LYS A 1 82 ? 19.912 5.360 -6.304 1.00 94.44 82 LYS A N 1
ATOM 649 C CA . LYS A 1 82 ? 20.854 5.998 -7.241 1.00 94.44 82 LYS A CA 1
ATOM 650 C C . LYS A 1 82 ? 20.669 7.514 -7.321 1.00 94.44 82 LYS A C 1
ATOM 652 O O . LYS A 1 82 ? 21.622 8.213 -7.648 1.00 94.44 82 LYS A O 1
ATOM 657 N N . LEU A 1 83 ? 19.456 8.009 -7.082 1.00 93.31 83 LEU A N 1
ATOM 658 C CA . LEU A 1 83 ? 19.137 9.439 -7.088 1.00 93.31 83 LEU A CA 1
ATOM 659 C C . LEU A 1 83 ? 19.372 10.116 -5.731 1.00 93.31 83 LEU A C 1
ATOM 661 O O . LEU A 1 83 ? 19.242 11.333 -5.645 1.00 93.31 83 LEU A O 1
ATOM 665 N N . ALA A 1 84 ? 19.681 9.347 -4.680 1.00 95.62 84 ALA A N 1
ATOM 666 C CA . ALA A 1 84 ? 19.665 9.814 -3.294 1.00 95.62 84 ALA A CA 1
ATOM 667 C C . ALA A 1 84 ? 18.331 10.499 -2.905 1.00 95.62 84 ALA A C 1
ATOM 669 O O . ALA A 1 84 ? 18.299 11.457 -2.133 1.00 95.62 84 ALA A O 1
ATOM 670 N N . ASN A 1 85 ? 17.211 10.005 -3.446 1.00 95.69 85 ASN A N 1
ATOM 671 C CA . ASN A 1 85 ? 15.870 10.495 -3.138 1.00 95.69 85 ASN A CA 1
ATOM 672 C C . ASN A 1 85 ? 15.337 9.819 -1.866 1.00 95.69 85 ASN A C 1
ATOM 674 O O . ASN A 1 85 ? 14.542 8.878 -1.923 1.00 95.69 85 ASN A O 1
ATOM 678 N N . ASP A 1 86 ? 15.755 10.321 -0.706 1.00 97.88 86 ASP A N 1
ATOM 679 C CA . ASP A 1 86 ? 15.420 9.755 0.607 1.00 97.88 86 ASP A CA 1
ATOM 680 C C . ASP A 1 86 ? 13.905 9.567 0.837 1.00 97.88 86 ASP A C 1
ATOM 682 O O . ASP A 1 86 ? 13.473 8.577 1.437 1.00 97.88 86 ASP A O 1
ATOM 686 N N . ASN A 1 87 ? 13.069 10.469 0.310 1.00 96.38 87 ASN A N 1
ATOM 687 C CA . ASN A 1 87 ? 11.609 10.360 0.407 1.00 96.38 87 ASN A CA 1
ATOM 688 C C . ASN A 1 87 ? 11.057 9.187 -0.417 1.00 96.38 87 ASN A C 1
ATOM 690 O O . ASN A 1 87 ? 10.125 8.506 0.019 1.00 96.38 87 ASN A O 1
ATOM 694 N N . GLY A 1 88 ? 11.608 8.970 -1.614 1.00 96.38 88 GLY A N 1
ATOM 695 C CA . GLY A 1 88 ? 11.277 7.838 -2.477 1.00 96.38 88 GLY A CA 1
ATOM 696 C C . GLY A 1 88 ? 11.722 6.512 -1.863 1.00 96.38 88 GLY A C 1
ATOM 697 O O . GLY A 1 88 ? 10.890 5.626 -1.664 1.00 96.38 88 GLY A O 1
ATOM 698 N N . ILE A 1 89 ? 12.986 6.439 -1.425 1.00 97.94 89 ILE A N 1
ATOM 699 C CA . ILE A 1 89 ? 13.564 5.286 -0.712 1.00 97.94 89 ILE A CA 1
ATOM 700 C C . ILE A 1 89 ? 12.673 4.893 0.472 1.00 97.94 89 ILE A C 1
ATOM 702 O O . ILE A 1 89 ? 12.249 3.743 0.582 1.00 97.94 89 ILE A O 1
ATOM 706 N N . THR A 1 90 ? 12.327 5.861 1.325 1.00 98.38 90 THR A N 1
ATOM 707 C CA . THR A 1 90 ? 11.463 5.641 2.492 1.00 98.38 90 THR A CA 1
ATOM 708 C C . THR A 1 90 ? 10.107 5.070 2.086 1.00 98.38 90 THR A C 1
ATOM 710 O O . THR A 1 90 ? 9.663 4.078 2.659 1.00 98.38 90 THR A O 1
ATOM 713 N N . ARG A 1 91 ? 9.441 5.658 1.084 1.00 98.06 91 ARG A N 1
ATOM 714 C CA . ARG A 1 91 ? 8.110 5.211 0.649 1.00 98.06 91 ARG A CA 1
ATOM 715 C C . ARG A 1 91 ? 8.128 3.767 0.151 1.00 98.06 91 ARG A C 1
ATOM 717 O O . ARG A 1 91 ? 7.243 2.995 0.513 1.00 98.06 91 ARG A O 1
ATOM 724 N N . HIS A 1 92 ? 9.126 3.396 -0.648 1.00 97.38 92 HIS A N 1
ATOM 725 C CA . HIS A 1 92 ? 9.225 2.036 -1.182 1.00 97.38 92 HIS A CA 1
ATOM 726 C C . HIS A 1 92 ? 9.579 1.024 -0.096 1.00 97.38 92 HIS A C 1
ATOM 728 O O . HIS A 1 92 ? 8.967 -0.037 -0.055 1.00 97.38 92 HIS A O 1
ATOM 734 N N . LEU A 1 93 ? 10.477 1.364 0.836 1.00 97.88 93 LEU A N 1
ATOM 735 C CA . LEU A 1 93 ? 10.777 0.516 1.997 1.00 97.88 93 LEU A CA 1
ATOM 736 C C . LEU A 1 93 ? 9.542 0.273 2.868 1.00 97.88 93 LEU A C 1
ATOM 738 O O . LEU A 1 93 ? 9.287 -0.861 3.264 1.00 97.88 93 LEU A O 1
ATOM 742 N N . VAL A 1 94 ? 8.749 1.316 3.127 1.00 98.44 94 VAL A N 1
ATOM 743 C CA . VAL A 1 94 ? 7.483 1.187 3.858 1.00 98.44 94 VAL A CA 1
ATOM 744 C C . VAL A 1 94 ? 6.531 0.246 3.118 1.00 98.44 94 VAL A C 1
ATOM 746 O O . VAL A 1 94 ? 5.984 -0.662 3.732 1.00 98.44 94 VAL A O 1
ATOM 749 N N . ASN A 1 95 ? 6.361 0.401 1.805 1.00 98.12 95 ASN A N 1
ATOM 750 C CA . ASN A 1 95 ? 5.478 -0.476 1.035 1.00 98.12 95 ASN A CA 1
ATOM 751 C C . ASN A 1 95 ? 5.964 -1.934 1.001 1.00 98.12 95 ASN A C 1
ATOM 753 O O . ASN A 1 95 ? 5.157 -2.843 1.167 1.00 98.12 95 ASN A O 1
ATOM 757 N N . ILE A 1 96 ? 7.270 -2.171 0.859 1.00 95.94 96 ILE A N 1
ATOM 758 C CA . ILE A 1 96 ? 7.866 -3.514 0.947 1.00 95.94 96 ILE A CA 1
ATOM 759 C C . ILE A 1 96 ? 7.599 -4.127 2.328 1.00 95.94 96 ILE A C 1
ATOM 761 O O . ILE A 1 96 ? 7.185 -5.281 2.427 1.00 95.94 96 ILE A O 1
ATOM 765 N N . GLY A 1 97 ? 7.770 -3.342 3.397 1.00 97.06 97 GLY A N 1
ATOM 766 C CA . GLY A 1 97 ? 7.455 -3.774 4.755 1.00 97.06 97 GLY A CA 1
ATOM 767 C C . GLY A 1 97 ? 5.975 -4.116 4.952 1.00 97.06 97 GLY A C 1
ATOM 768 O O . GLY A 1 97 ? 5.659 -5.035 5.708 1.00 97.06 97 GLY A O 1
ATOM 769 N N . ILE A 1 98 ? 5.060 -3.423 4.259 1.00 97.31 98 ILE A N 1
ATOM 770 C CA . ILE A 1 98 ? 3.626 -3.747 4.283 1.00 97.31 98 ILE A CA 1
ATOM 771 C C . ILE A 1 98 ? 3.410 -5.133 3.679 1.00 97.31 98 ILE A C 1
ATOM 773 O O . ILE A 1 98 ? 2.800 -5.966 4.342 1.00 97.31 98 ILE A O 1
ATOM 777 N N . ILE A 1 99 ? 3.974 -5.411 2.498 1.00 92.94 99 ILE A N 1
ATOM 778 C CA . ILE A 1 99 ? 3.834 -6.721 1.843 1.00 92.94 99 ILE A CA 1
ATOM 779 C C . ILE A 1 99 ? 4.332 -7.856 2.739 1.00 92.94 99 ILE A C 1
ATOM 781 O O . ILE A 1 99 ? 3.604 -8.821 2.961 1.00 92.94 99 ILE A O 1
ATOM 785 N N . TYR A 1 100 ? 5.535 -7.733 3.306 1.00 89.62 100 TYR A N 1
ATOM 786 C CA . TYR A 1 100 ? 6.064 -8.775 4.189 1.00 89.62 100 TYR A CA 1
ATOM 787 C C . TYR A 1 100 ? 5.205 -8.976 5.438 1.00 89.62 100 TYR A C 1
ATOM 789 O O . TYR A 1 100 ? 5.019 -10.107 5.878 1.00 89.62 100 TYR A O 1
ATOM 797 N N . ARG A 1 101 ? 4.623 -7.906 5.992 1.00 95.62 101 ARG A N 1
ATOM 798 C CA . ARG A 1 101 ? 3.696 -8.022 7.122 1.00 95.62 101 ARG A CA 1
ATOM 799 C C . ARG A 1 101 ? 2.427 -8.787 6.739 1.00 95.62 101 ARG A C 1
ATOM 801 O O . ARG A 1 101 ? 2.017 -9.647 7.511 1.00 95.62 101 ARG A O 1
ATOM 808 N N . GLU A 1 102 ? 1.834 -8.504 5.577 1.00 90.38 102 GLU A N 1
ATOM 809 C CA . GLU A 1 102 ? 0.657 -9.242 5.077 1.00 90.38 102 GLU A CA 1
ATOM 810 C C . GLU A 1 102 ? 0.972 -10.728 4.827 1.00 90.38 102 GLU A C 1
ATOM 812 O O . GLU A 1 102 ? 0.123 -11.589 5.037 1.00 90.38 102 GLU A O 1
ATOM 817 N N . GLN A 1 103 ? 2.212 -11.052 4.451 1.00 86.62 103 GLN A N 1
ATOM 818 C CA . GLN A 1 103 ? 2.691 -12.433 4.303 1.00 86.62 103 GLN A CA 1
ATOM 819 C C . GLN A 1 103 ? 3.024 -13.124 5.640 1.00 86.62 103 GLN A C 1
ATOM 821 O O . GLN A 1 103 ? 3.351 -14.308 5.646 1.00 86.62 103 GLN A O 1
ATOM 826 N N . GLY A 1 104 ? 2.961 -12.413 6.772 1.00 90.12 104 GLY A N 1
ATOM 827 C CA . GLY A 1 104 ? 3.350 -12.929 8.090 1.00 90.12 104 GLY A CA 1
ATOM 828 C C . GLY A 1 104 ? 4.859 -12.892 8.371 1.00 90.12 104 GLY A C 1
ATOM 829 O O . GLY A 1 104 ? 5.293 -13.268 9.461 1.00 90.12 104 GLY A O 1
ATOM 830 N N . GLU A 1 105 ? 5.665 -12.366 7.448 1.00 90.12 105 GLU A N 1
ATOM 831 C CA . GLU A 1 105 ? 7.120 -12.221 7.557 1.00 90.12 105 GLU A CA 1
ATOM 832 C C . GLU A 1 105 ? 7.497 -10.988 8.398 1.00 90.12 105 GLU A C 1
ATOM 834 O O . GLU A 1 105 ? 8.124 -10.025 7.947 1.00 90.12 105 GLU A O 1
ATOM 839 N N . LEU A 1 106 ? 7.087 -11.003 9.671 1.00 94.12 106 LEU A N 1
ATOM 840 C CA . LEU A 1 106 ? 7.152 -9.845 10.571 1.00 94.12 106 LEU A CA 1
ATOM 841 C C . LEU A 1 106 ? 8.579 -9.315 10.798 1.00 94.12 106 LEU A C 1
ATOM 843 O O . LEU A 1 106 ? 8.761 -8.115 11.001 1.00 94.12 106 LEU A O 1
ATOM 847 N N . LYS A 1 107 ? 9.596 -10.187 10.756 1.00 91.81 107 LYS A N 1
ATOM 848 C CA . LYS A 1 107 ? 11.006 -9.786 10.907 1.00 91.81 107 LYS A CA 1
ATOM 849 C C . LYS A 1 107 ? 11.500 -8.993 9.696 1.00 91.81 107 LYS A C 1
ATOM 851 O O . LYS A 1 107 ? 12.044 -7.909 9.880 1.00 91.81 107 LYS A O 1
ATOM 856 N N . LEU A 1 108 ? 11.230 -9.480 8.482 1.00 86.56 108 LEU A N 1
ATOM 857 C CA . LEU A 1 108 ? 11.576 -8.779 7.239 1.00 86.56 108 LEU A CA 1
ATOM 858 C C . LEU A 1 108 ? 10.843 -7.437 7.143 1.00 86.56 108 LEU A C 1
ATOM 860 O O . LEU A 1 108 ? 11.440 -6.420 6.789 1.00 86.56 108 LEU A O 1
ATOM 864 N N . ALA A 1 109 ? 9.567 -7.399 7.537 1.00 94.69 109 ALA A N 1
ATOM 865 C CA . ALA A 1 109 ? 8.819 -6.149 7.616 1.00 94.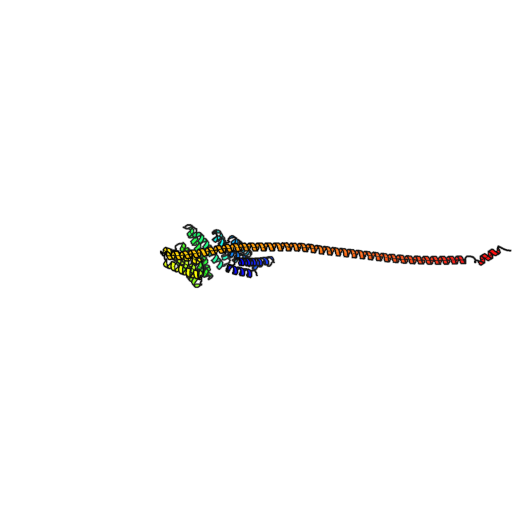69 109 ALA A CA 1
ATOM 866 C C . ALA A 1 109 ? 9.515 -5.122 8.527 1.00 94.69 109 ALA A C 1
ATOM 868 O O . ALA A 1 109 ? 9.702 -3.966 8.137 1.00 94.69 109 ALA A O 1
ATOM 869 N N . LEU A 1 110 ? 9.944 -5.551 9.720 1.00 96.50 110 LEU A N 1
ATOM 870 C CA . LEU A 1 110 ? 10.634 -4.690 10.678 1.00 96.50 110 LEU A CA 1
ATOM 871 C C . LEU A 1 110 ? 11.975 -4.172 10.139 1.00 96.50 110 LEU A C 1
ATOM 873 O O . LEU A 1 110 ? 12.262 -2.991 10.312 1.00 96.50 110 LEU A O 1
ATOM 877 N N . GLU A 1 111 ? 12.764 -5.003 9.453 1.00 91.50 111 GLU A N 1
ATOM 878 C CA . GLU A 1 111 ? 14.032 -4.587 8.831 1.00 91.50 111 GLU A CA 1
ATOM 879 C C . GLU A 1 111 ? 13.832 -3.410 7.864 1.00 91.50 111 GLU A C 1
ATOM 881 O O . GLU A 1 111 ? 14.523 -2.389 7.956 1.00 91.50 111 GLU A O 1
ATOM 886 N N . HIS A 1 112 ? 12.836 -3.505 6.979 1.00 93.19 112 HIS A N 1
ATOM 887 C CA . HIS A 1 112 ? 12.529 -2.440 6.026 1.00 93.19 112 HIS A CA 1
ATOM 888 C C . HIS A 1 112 ? 11.981 -1.179 6.702 1.00 93.19 112 HIS A C 1
ATOM 890 O O . HIS A 1 112 ? 12.396 -0.070 6.350 1.00 93.19 112 HIS A O 1
ATOM 896 N N . TYR A 1 113 ? 11.102 -1.319 7.698 1.00 98.31 113 TYR A N 1
ATOM 897 C CA . TYR A 1 113 ? 10.581 -0.164 8.429 1.00 98.31 113 TYR A CA 1
ATOM 898 C C . TYR A 1 113 ? 11.642 0.538 9.278 1.00 98.31 113 TYR A C 1
ATOM 900 O O . TYR A 1 113 ? 11.648 1.764 9.329 1.00 98.31 113 TYR A O 1
ATOM 908 N N . VAL A 1 114 ? 12.558 -0.194 9.918 1.00 98.06 114 VAL A N 1
ATOM 909 C CA . VAL A 1 114 ? 13.659 0.404 10.692 1.00 98.06 114 VAL A CA 1
ATOM 910 C C . VAL A 1 114 ? 14.599 1.175 9.770 1.00 98.06 114 VAL A C 1
ATOM 912 O O . VAL A 1 114 ? 14.972 2.304 10.088 1.00 98.06 114 VAL A O 1
ATOM 915 N N . ARG A 1 115 ? 14.918 0.623 8.592 1.00 97.12 115 ARG A N 1
ATOM 916 C CA . ARG A 1 115 ? 15.699 1.341 7.577 1.00 97.12 115 ARG A CA 1
ATOM 917 C C . ARG A 1 115 ? 14.991 2.623 7.122 1.00 97.12 115 ARG A C 1
ATOM 919 O O . ARG A 1 115 ? 15.624 3.671 7.035 1.00 97.12 115 ARG A O 1
ATOM 926 N N . ALA A 1 116 ? 13.683 2.561 6.863 1.00 98.25 116 ALA A N 1
ATOM 927 C CA . ALA A 1 116 ? 12.882 3.736 6.516 1.00 98.25 116 ALA A CA 1
ATOM 928 C C . ALA A 1 116 ? 12.870 4.776 7.652 1.00 98.25 116 ALA A C 1
ATOM 930 O O . ALA A 1 116 ? 13.045 5.968 7.402 1.00 98.25 116 ALA A O 1
ATOM 931 N N . LEU A 1 117 ? 12.737 4.328 8.905 1.00 98.56 117 LEU A N 1
ATOM 932 C CA . LEU A 1 117 ? 12.718 5.196 10.079 1.00 98.56 117 LEU A CA 1
ATOM 933 C C . LEU A 1 117 ? 14.025 5.986 10.207 1.00 98.56 117 LEU A C 1
ATOM 935 O O . LEU A 1 117 ? 13.973 7.210 10.302 1.00 98.56 117 LEU A O 1
ATOM 939 N N . GLN A 1 118 ? 15.176 5.316 10.101 1.00 98.38 118 GLN A N 1
ATOM 940 C CA . GLN A 1 118 ? 16.500 5.954 10.151 1.00 98.38 118 GLN A CA 1
ATOM 941 C C . GLN A 1 118 ? 16.652 7.071 9.105 1.00 98.38 118 GLN A C 1
ATOM 943 O O . GLN A 1 118 ? 17.216 8.130 9.388 1.00 98.38 118 GLN A O 1
ATOM 948 N N . ILE A 1 119 ? 16.121 6.863 7.895 1.00 98.19 119 ILE A N 1
ATOM 949 C CA . ILE A 1 119 ? 16.141 7.875 6.830 1.00 98.19 119 ILE A CA 1
ATOM 950 C C . ILE A 1 119 ? 15.241 9.058 7.198 1.00 98.19 119 ILE A C 1
ATOM 952 O O . ILE A 1 119 ? 15.649 10.213 7.062 1.00 98.19 119 ILE A O 1
ATOM 956 N N . THR A 1 120 ? 14.030 8.802 7.698 1.00 98.19 120 THR A N 1
ATOM 957 C CA . THR A 1 120 ? 13.112 9.881 8.103 1.00 98.19 120 THR A CA 1
ATOM 958 C C . THR A 1 120 ? 13.629 10.689 9.291 1.00 98.19 120 THR A C 1
ATOM 960 O O . THR A 1 120 ? 13.454 11.904 9.310 1.00 98.19 120 THR A O 1
ATOM 963 N N . GLU A 1 121 ? 14.327 10.052 10.234 1.00 97.12 121 GLU A N 1
ATOM 964 C CA . GLU A 1 121 ? 14.991 10.719 11.358 1.00 97.12 121 GLU A CA 1
ATOM 965 C C . GLU A 1 121 ? 16.129 11.621 10.875 1.00 97.12 121 GLU A C 1
ATOM 967 O O . GLU A 1 121 ? 16.227 12.771 11.296 1.00 97.12 121 GLU A O 1
ATOM 972 N N . LYS A 1 122 ? 16.945 11.136 9.932 1.00 97.75 122 LYS A N 1
ATOM 973 C CA . LYS A 1 122 ? 18.037 11.915 9.334 1.00 97.75 122 LYS A CA 1
ATOM 974 C C . LYS A 1 122 ? 17.532 13.107 8.514 1.00 97.75 122 LYS A C 1
ATOM 976 O O . LYS A 1 122 ? 18.138 14.173 8.546 1.00 97.75 122 LYS A O 1
ATOM 981 N N . THR A 1 123 ? 16.457 12.921 7.751 1.00 97.06 123 THR A N 1
ATOM 982 C CA . THR A 1 123 ? 15.909 13.954 6.852 1.00 97.06 123 THR A CA 1
ATOM 983 C C . THR A 1 123 ? 14.941 14.912 7.537 1.00 97.06 123 THR A C 1
ATOM 985 O O . THR A 1 123 ? 14.623 15.958 6.977 1.00 97.06 123 THR A O 1
ATOM 988 N N . GLY A 1 124 ? 14.441 14.563 8.724 1.00 96.25 124 GLY A N 1
ATOM 989 C CA . GLY A 1 124 ? 13.401 15.323 9.410 1.00 96.25 124 GLY A CA 1
ATOM 990 C C . GLY A 1 124 ? 12.032 15.251 8.723 1.00 96.25 124 GLY A C 1
ATOM 991 O O . GLY A 1 124 ? 11.185 16.109 8.973 1.00 96.25 124 GLY A O 1
ATOM 992 N N . ASN A 1 125 ? 11.780 14.257 7.858 1.00 97.19 125 ASN A N 1
ATOM 993 C CA . ASN A 1 125 ? 10.471 14.085 7.221 1.00 97.19 125 ASN A CA 1
ATOM 994 C C . ASN A 1 125 ? 9.444 13.529 8.221 1.00 97.19 125 ASN A C 1
ATOM 996 O O . ASN A 1 125 ? 9.166 12.329 8.268 1.00 97.19 125 ASN A O 1
ATOM 1000 N N . LYS A 1 126 ? 8.866 14.437 9.012 1.00 97.88 126 LYS A N 1
ATOM 1001 C CA . LYS A 1 126 ? 7.921 14.140 10.093 1.00 97.88 126 LYS A CA 1
ATOM 1002 C C . LYS A 1 126 ? 6.694 13.323 9.640 1.00 97.88 126 LYS A C 1
ATOM 1004 O O . LYS A 1 126 ? 6.420 12.308 10.279 1.00 97.88 126 LYS A O 1
ATOM 1009 N N . PRO A 1 127 ? 5.988 13.647 8.533 1.00 96.06 127 P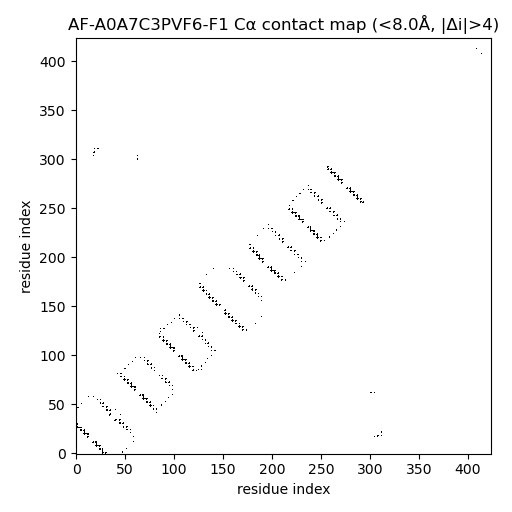RO A N 1
ATOM 1010 C CA . PRO A 1 127 ? 4.857 12.828 8.086 1.00 96.06 127 PRO A CA 1
ATOM 1011 C C . PRO A 1 127 ? 5.226 11.373 7.759 1.00 96.06 127 PRO A C 1
ATOM 1013 O O . PRO A 1 127 ? 4.521 10.447 8.167 1.00 96.06 127 PRO A O 1
ATOM 1016 N N . LEU A 1 128 ? 6.340 11.142 7.049 1.00 96.88 128 LEU A N 1
ATOM 1017 C CA . LEU A 1 128 ? 6.796 9.778 6.758 1.00 96.88 128 LEU A CA 1
ATOM 1018 C C . LEU A 1 128 ? 7.295 9.066 8.019 1.00 96.88 128 LEU A C 1
ATOM 1020 O O . LEU A 1 128 ? 7.046 7.869 8.171 1.00 96.88 128 LEU A O 1
ATOM 1024 N N . GLN A 1 129 ? 7.932 9.791 8.941 1.00 98.50 129 GLN A N 1
ATOM 1025 C CA . GLN A 1 129 ? 8.355 9.258 10.234 1.00 98.50 129 GLN A CA 1
ATOM 1026 C C . GLN A 1 129 ? 7.154 8.737 11.036 1.00 98.50 129 GLN A C 1
ATOM 1028 O O . GLN A 1 129 ? 7.139 7.570 11.426 1.00 98.50 129 GLN A O 1
ATOM 1033 N N . ALA A 1 130 ? 6.105 9.550 11.212 1.00 98.25 130 ALA A N 1
ATOM 1034 C CA . ALA A 1 130 ? 4.889 9.157 11.931 1.00 98.25 130 ALA A CA 1
ATOM 1035 C C . ALA A 1 130 ? 4.185 7.955 11.287 1.00 98.25 130 ALA A C 1
ATOM 1037 O O . ALA A 1 130 ? 3.696 7.059 11.982 1.00 98.25 130 ALA A O 1
ATOM 1038 N N . SER A 1 131 ? 4.141 7.905 9.951 1.00 97.19 131 SER A N 1
ATOM 1039 C CA . SER A 1 131 ? 3.603 6.751 9.225 1.00 97.19 131 SER A CA 1
ATOM 1040 C C . SER A 1 131 ? 4.428 5.485 9.475 1.00 97.19 131 SER A C 1
ATOM 1042 O O . SER A 1 131 ? 3.860 4.423 9.722 1.00 97.19 131 SER A O 1
ATOM 1044 N N . THR A 1 132 ? 5.757 5.596 9.440 1.00 98.44 132 THR A N 1
ATOM 1045 C CA . THR A 1 132 ? 6.679 4.463 9.606 1.00 98.44 132 THR A CA 1
ATOM 1046 C C . THR A 1 132 ? 6.636 3.914 11.030 1.00 98.44 132 THR A C 1
ATOM 1048 O O . THR A 1 132 ? 6.494 2.707 11.213 1.00 98.44 132 THR A O 1
ATOM 1051 N N . LEU A 1 133 ? 6.650 4.788 12.042 1.00 98.75 133 LEU A N 1
ATOM 1052 C CA . LEU A 1 133 ? 6.483 4.414 13.452 1.00 98.75 133 LEU A CA 1
ATOM 1053 C C . LEU A 1 133 ? 5.157 3.674 13.689 1.00 98.75 133 LEU A C 1
ATOM 1055 O O . LEU A 1 133 ? 5.135 2.644 14.359 1.00 98.75 133 LEU A O 1
ATOM 1059 N N . GLY A 1 134 ? 4.060 4.149 13.088 1.00 98.12 134 GLY A N 1
ATOM 1060 C CA . GLY A 1 134 ? 2.764 3.469 13.161 1.00 98.12 134 GLY A CA 1
ATOM 1061 C C . GLY A 1 134 ? 2.787 2.060 12.557 1.00 98.12 134 GLY A C 1
ATOM 1062 O O . GLY A 1 134 ? 2.178 1.145 13.106 1.00 98.12 134 GLY A O 1
ATOM 1063 N N . ASN A 1 135 ? 3.524 1.854 11.464 1.00 98.38 135 ASN A N 1
ATOM 1064 C CA . ASN A 1 135 ? 3.669 0.529 10.861 1.00 98.38 135 ASN A CA 1
ATOM 1065 C C . ASN A 1 135 ? 4.556 -0.408 11.691 1.00 98.38 135 ASN A C 1
ATOM 1067 O O . ASN A 1 135 ? 4.228 -1.586 11.821 1.00 98.38 135 ASN A O 1
ATOM 1071 N N . ILE A 1 136 ? 5.617 0.110 12.318 1.00 98.69 136 ILE A N 1
ATOM 1072 C CA . ILE A 1 136 ? 6.423 -0.649 13.287 1.00 98.69 136 ILE A CA 1
ATOM 1073 C C . ILE A 1 136 ? 5.553 -1.091 14.468 1.00 98.69 136 ILE A C 1
ATOM 1075 O O . ILE A 1 136 ? 5.590 -2.258 14.858 1.00 98.69 136 ILE A O 1
ATOM 1079 N N . ALA A 1 137 ? 4.715 -0.194 14.994 1.00 98.44 137 ALA A N 1
ATOM 1080 C CA . ALA A 1 137 ? 3.770 -0.536 16.050 1.00 98.44 137 ALA A CA 1
ATOM 1081 C C . ALA A 1 137 ? 2.823 -1.672 15.631 1.00 98.44 137 ALA A C 1
ATOM 1083 O O . ALA A 1 137 ? 2.638 -2.621 16.387 1.00 98.44 137 ALA A O 1
ATOM 1084 N N . ASN A 1 138 ? 2.280 -1.634 14.409 1.00 97.25 138 ASN A N 1
ATOM 1085 C CA . ASN A 1 138 ? 1.415 -2.702 13.898 1.00 97.25 138 ASN A CA 1
ATOM 1086 C C . ASN A 1 138 ? 2.139 -4.062 13.810 1.00 97.25 138 ASN A C 1
ATOM 1088 O O . ASN A 1 138 ? 1.517 -5.106 14.024 1.00 97.25 138 ASN A O 1
ATOM 1092 N N . VAL A 1 139 ? 3.444 -4.076 13.504 1.00 97.88 139 VAL A N 1
ATOM 1093 C CA . VAL A 1 139 ? 4.257 -5.305 13.508 1.00 97.88 139 VAL A CA 1
ATOM 1094 C C . VAL A 1 139 ? 4.376 -5.863 14.925 1.00 97.88 139 VAL A C 1
ATOM 1096 O O . VAL A 1 139 ? 4.073 -7.035 15.138 1.00 97.88 139 VAL A O 1
ATOM 1099 N N . TYR A 1 140 ? 4.737 -5.033 15.907 1.00 98.25 140 TYR A N 1
ATOM 1100 C CA . TYR A 1 140 ? 4.826 -5.473 17.303 1.00 98.25 140 TYR A CA 1
ATOM 1101 C C . TYR A 1 140 ? 3.472 -5.891 17.881 1.00 98.25 140 TYR A C 1
ATOM 1103 O O . TYR A 1 140 ? 3.407 -6.875 18.614 1.00 98.25 140 TYR A O 1
ATOM 1111 N N . GLN A 1 141 ? 2.380 -5.234 17.493 1.00 96.75 141 GLN A N 1
ATOM 1112 C CA . GLN A 1 141 ? 1.033 -5.672 17.854 1.00 96.75 141 GLN A CA 1
ATOM 1113 C C . GLN A 1 141 ? 0.736 -7.071 17.301 1.00 96.75 141 GLN A C 1
ATOM 1115 O O . GLN A 1 141 ? 0.194 -7.913 18.013 1.00 96.75 141 GLN A O 1
ATOM 1120 N N . SER A 1 142 ? 1.122 -7.338 16.050 1.00 95.88 142 SER A N 1
ATOM 1121 C CA . SER A 1 142 ? 0.954 -8.657 15.427 1.00 95.88 142 SER A CA 1
ATOM 1122 C C . SER A 1 142 ? 1.794 -9.721 16.142 1.00 95.88 142 SER A C 1
ATOM 1124 O O . SER A 1 142 ? 1.315 -10.828 16.374 1.00 95.88 142 SER A O 1
ATOM 1126 N N . MET A 1 143 ? 3.019 -9.380 16.563 1.00 96.88 143 MET A N 1
ATOM 1127 C CA . MET A 1 143 ? 3.842 -10.257 17.404 1.00 96.88 143 MET A CA 1
ATOM 1128 C C . MET A 1 143 ? 3.179 -10.523 18.764 1.00 96.88 143 MET A C 1
ATOM 1130 O O . MET A 1 143 ? 3.158 -11.665 19.203 1.00 96.88 143 MET A O 1
ATOM 1134 N N . ALA A 1 144 ? 2.583 -9.510 19.402 1.00 96.19 144 ALA A N 1
ATOM 1135 C CA . ALA A 1 144 ? 1.890 -9.657 20.685 1.00 96.19 144 ALA A CA 1
ATOM 1136 C C . ALA A 1 144 ? 0.659 -10.572 20.596 1.00 96.19 144 ALA A C 1
ATOM 1138 O O . ALA A 1 144 ? 0.437 -11.399 21.475 1.00 96.19 144 ALA A O 1
ATOM 1139 N N . ILE A 1 145 ? -0.144 -10.436 19.536 1.00 92.50 145 ILE A N 1
ATOM 1140 C CA . ILE A 1 145 ? -1.351 -11.253 19.332 1.00 92.50 145 ILE A CA 1
ATOM 1141 C C . ILE A 1 145 ? -0.990 -12.730 19.114 1.00 92.50 145 ILE A C 1
ATOM 1143 O O . ILE A 1 145 ? -1.719 -13.604 19.575 1.00 92.50 145 ILE A O 1
ATOM 1147 N N . ASN A 1 146 ? 0.139 -13.000 18.454 1.00 91.94 146 ASN A N 1
ATOM 1148 C CA . ASN A 1 146 ? 0.611 -14.356 18.164 1.00 91.94 146 ASN A CA 1
ATOM 1149 C C . ASN A 1 146 ? 1.506 -14.953 19.266 1.00 91.94 146 ASN A C 1
ATOM 1151 O O . ASN A 1 146 ? 1.811 -16.145 19.223 1.00 91.94 146 ASN A O 1
ATOM 1155 N N . ALA A 1 147 ? 1.950 -14.147 20.232 1.00 93.56 147 ALA A N 1
ATOM 1156 C CA . ALA A 1 147 ? 2.770 -14.601 21.347 1.00 93.56 147 ALA A CA 1
ATOM 1157 C C . ALA A 1 147 ? 1.916 -15.306 22.420 1.00 93.56 147 ALA A C 1
ATOM 1159 O O . ALA A 1 147 ? 0.761 -14.923 22.645 1.00 93.56 147 ALA A O 1
ATOM 1160 N N . PRO A 1 148 ? 2.471 -16.312 23.123 1.00 93.19 148 PRO A N 1
ATOM 1161 C CA . PRO A 1 148 ? 1.810 -16.896 24.283 1.00 93.19 148 PRO A CA 1
ATOM 1162 C C . PRO A 1 148 ? 1.627 -15.850 25.391 1.00 93.19 148 PRO A C 1
ATOM 1164 O O . PRO A 1 148 ? 2.373 -14.873 25.480 1.00 93.19 148 PRO A O 1
ATOM 1167 N N . GLU A 1 149 ? 0.641 -16.070 26.263 1.00 92.31 149 GLU A N 1
ATOM 1168 C CA . GLU A 1 149 ? 0.445 -15.218 27.439 1.00 92.31 149 GLU A CA 1
ATOM 1169 C C . GLU A 1 149 ? 1.708 -15.177 28.311 1.00 92.31 149 GLU A C 1
ATOM 1171 O O . GLU A 1 149 ? 2.346 -16.204 28.556 1.00 92.31 149 GLU A O 1
ATOM 1176 N N . GLY A 1 150 ? 2.058 -13.983 28.795 1.00 93.00 150 GLY A N 1
ATOM 1177 C CA . GLY A 1 150 ? 3.210 -13.760 29.664 1.00 93.00 150 GLY A CA 1
ATOM 1178 C C . GLY A 1 150 ? 4.050 -12.543 29.277 1.00 93.00 150 GLY A C 1
ATOM 1179 O O . GLY A 1 150 ? 3.641 -11.684 28.494 1.00 93.00 150 GLY A O 1
ATOM 1180 N N . GLN A 1 151 ? 5.264 -12.489 29.832 1.00 92.19 151 GLN A N 1
ATOM 1181 C CA . GLN A 1 151 ? 6.146 -11.315 29.772 1.00 92.19 151 GLN A CA 1
ATOM 1182 C C . GLN A 1 151 ? 6.510 -10.883 28.343 1.00 92.19 151 GLN A C 1
ATOM 1184 O O . GLN A 1 151 ? 6.700 -9.697 28.084 1.00 92.19 151 GLN A O 1
ATOM 1189 N N . GLU A 1 152 ? 6.613 -11.823 27.402 1.00 94.12 152 GLU A N 1
ATOM 1190 C CA . GLU A 1 152 ? 6.942 -11.509 26.008 1.00 94.12 152 GLU A CA 1
ATOM 1191 C C . GLU A 1 152 ? 5.803 -10.752 25.309 1.00 94.12 152 GLU A C 1
ATOM 1193 O O . GLU A 1 152 ? 6.037 -9.713 24.687 1.00 94.12 152 GLU A O 1
ATOM 1198 N N . LYS A 1 153 ? 4.560 -11.213 25.482 1.00 95.81 153 LYS A N 1
ATOM 1199 C CA . LYS A 1 153 ? 3.366 -10.540 24.961 1.00 95.81 153 LYS A CA 1
ATOM 1200 C C . LYS A 1 153 ? 3.200 -9.142 25.558 1.00 95.81 153 LYS A C 1
ATOM 1202 O O . LYS A 1 153 ? 2.980 -8.179 24.822 1.00 95.81 153 LYS A O 1
ATOM 1207 N N . GLU A 1 154 ? 3.381 -9.006 26.871 1.00 95.25 154 GLU A N 1
ATOM 1208 C CA . GLU A 1 154 ? 3.349 -7.708 27.559 1.00 95.25 154 GLU A CA 1
ATOM 1209 C C . GLU A 1 154 ? 4.430 -6.753 27.039 1.00 95.25 154 GLU A C 1
ATOM 1211 O O . GLU A 1 154 ? 4.155 -5.578 26.780 1.00 95.25 154 GLU A O 1
ATOM 1216 N N . LYS A 1 155 ? 5.647 -7.262 26.810 1.00 97.06 155 LYS A N 1
ATOM 1217 C CA . LYS A 1 155 ? 6.744 -6.493 26.214 1.00 97.06 155 LYS A CA 1
ATOM 1218 C C . LYS A 1 155 ? 6.375 -5.984 24.823 1.00 97.06 155 LYS A C 1
ATOM 1220 O O . LYS A 1 155 ? 6.590 -4.807 24.537 1.00 97.06 155 LYS A O 1
ATOM 1225 N N . TYR A 1 156 ? 5.802 -6.822 23.961 1.00 97.88 156 TYR A N 1
ATOM 1226 C CA . TYR A 1 156 ? 5.389 -6.388 22.625 1.00 97.88 156 TYR A CA 1
ATOM 1227 C C . TYR A 1 156 ? 4.270 -5.344 22.658 1.00 97.88 156 TYR A C 1
ATOM 1229 O O . TYR A 1 156 ? 4.325 -4.374 21.898 1.00 97.88 156 TYR A O 1
ATOM 1237 N N . PHE A 1 157 ? 3.299 -5.462 23.568 1.00 97.69 157 PHE A N 1
ATOM 1238 C CA . PHE A 1 157 ? 2.300 -4.409 23.763 1.00 97.69 157 PHE A CA 1
ATOM 1239 C C . PHE A 1 157 ? 2.908 -3.103 24.281 1.00 97.69 157 PHE A C 1
ATOM 1241 O O . PHE A 1 157 ? 2.538 -2.031 23.801 1.00 97.69 157 PHE A O 1
ATOM 1248 N N . SER A 1 158 ? 3.871 -3.173 25.202 1.00 97.81 158 SER A N 1
ATOM 1249 C CA . SER A 1 158 ? 4.591 -1.994 25.694 1.00 97.81 158 SER A CA 1
ATOM 1250 C C . SER A 1 158 ? 5.346 -1.279 24.567 1.00 97.81 158 SER A C 1
ATOM 1252 O O . SER A 1 158 ? 5.174 -0.073 24.389 1.00 97.81 158 SER A O 1
ATOM 1254 N N . ILE A 1 159 ? 6.081 -2.026 23.737 1.00 98.25 159 ILE A N 1
ATOM 1255 C CA . ILE A 1 159 ? 6.781 -1.487 22.560 1.00 98.25 159 ILE A CA 1
ATOM 1256 C C . ILE A 1 159 ? 5.782 -0.877 21.564 1.00 98.25 159 ILE A C 1
ATOM 1258 O O . ILE A 1 159 ? 6.008 0.206 21.026 1.00 98.25 159 ILE A O 1
ATOM 1262 N N . THR A 1 160 ? 4.644 -1.537 21.340 1.00 98.50 160 THR A N 1
ATOM 1263 C CA . THR A 1 160 ? 3.580 -1.025 20.464 1.00 98.50 160 THR A CA 1
ATOM 1264 C C . THR A 1 160 ? 3.082 0.344 20.935 1.00 98.50 160 THR A C 1
ATOM 1266 O O . THR A 1 160 ? 2.987 1.273 20.132 1.00 98.50 160 THR A O 1
ATOM 1269 N N . LEU A 1 161 ? 2.799 0.494 22.234 1.00 98.44 161 LEU A N 1
ATOM 1270 C CA . LEU A 1 161 ? 2.362 1.764 22.821 1.00 98.44 161 LEU A CA 1
ATOM 1271 C C . LEU A 1 161 ? 3.425 2.859 22.691 1.00 98.44 161 LEU A C 1
ATOM 1273 O O . LEU A 1 161 ? 3.073 3.998 22.385 1.00 98.44 161 LEU A O 1
ATOM 1277 N N . GLU A 1 162 ? 4.704 2.529 22.874 1.00 98.50 162 GLU A N 1
ATOM 1278 C CA . GLU A 1 162 ? 5.811 3.475 22.697 1.00 98.50 162 GLU A CA 1
ATOM 1279 C C . GLU A 1 162 ? 5.840 4.042 21.268 1.00 98.50 162 GLU A C 1
ATOM 1281 O O . GLU A 1 162 ? 5.827 5.260 21.075 1.00 98.50 162 GLU A O 1
ATOM 1286 N N . TYR A 1 163 ? 5.814 3.169 20.256 1.00 98.69 163 TYR A N 1
ATOM 1287 C CA . TYR A 1 163 ? 5.834 3.586 18.852 1.00 98.69 163 TYR A CA 1
ATOM 1288 C C . TYR A 1 163 ? 4.572 4.356 18.439 1.00 98.69 163 TYR A C 1
ATOM 1290 O O . TYR A 1 163 ? 4.676 5.348 17.714 1.00 98.69 163 TYR A O 1
ATOM 1298 N N . LEU A 1 164 ? 3.387 3.951 18.915 1.00 98.62 164 LEU A N 1
ATOM 1299 C CA . LEU A 1 164 ? 2.145 4.694 18.666 1.00 98.62 164 LEU A CA 1
ATOM 1300 C C . LEU A 1 164 ? 2.173 6.080 19.307 1.00 98.62 164 LEU A C 1
ATOM 1302 O O . LEU A 1 164 ? 1.712 7.032 18.682 1.00 98.62 164 LEU A O 1
ATOM 1306 N N . THR A 1 165 ? 2.727 6.200 20.515 1.00 98.44 165 THR A N 1
ATOM 1307 C CA . THR A 1 165 ? 2.837 7.480 21.229 1.00 98.44 165 THR A CA 1
ATOM 1308 C C . THR A 1 165 ? 3.772 8.427 20.485 1.00 98.44 165 THR A C 1
ATOM 1310 O O . THR A 1 165 ? 3.358 9.533 20.153 1.00 98.44 165 THR A O 1
ATOM 1313 N N . LYS A 1 166 ? 4.964 7.962 20.088 1.00 98.50 166 LYS A N 1
ATOM 1314 C CA . LYS A 1 166 ? 5.902 8.749 19.265 1.00 98.50 166 LYS A CA 1
ATOM 1315 C C . LYS A 1 166 ? 5.276 9.201 17.942 1.00 98.50 166 LYS A C 1
ATOM 1317 O O . LYS A 1 166 ? 5.429 10.349 17.535 1.00 98.50 166 LYS A O 1
ATOM 1322 N N . ALA A 1 167 ? 4.550 8.312 17.261 1.00 98.50 167 ALA A N 1
ATOM 1323 C CA . ALA A 1 167 ? 3.850 8.666 16.026 1.00 98.50 167 ALA A CA 1
ATOM 1324 C C . ALA A 1 167 ? 2.761 9.724 16.269 1.00 98.50 167 ALA A C 1
ATOM 1326 O O . ALA A 1 167 ? 2.626 10.657 15.484 1.00 98.50 167 ALA A O 1
ATOM 1327 N N . MET A 1 168 ? 2.006 9.585 17.362 1.00 98.12 168 MET A N 1
ATOM 1328 C CA . MET A 1 168 ? 0.936 10.503 17.749 1.00 98.12 168 MET A CA 1
ATOM 1329 C C . MET A 1 168 ? 1.466 11.892 18.117 1.00 98.12 168 MET A C 1
ATOM 1331 O O . MET A 1 168 ? 0.840 12.884 17.755 1.00 98.12 168 MET A O 1
ATOM 1335 N N . GLU A 1 169 ? 2.603 11.971 18.808 1.00 98.06 169 GLU A N 1
ATOM 1336 C CA . GLU A 1 169 ? 3.287 13.232 19.121 1.00 98.06 169 GLU 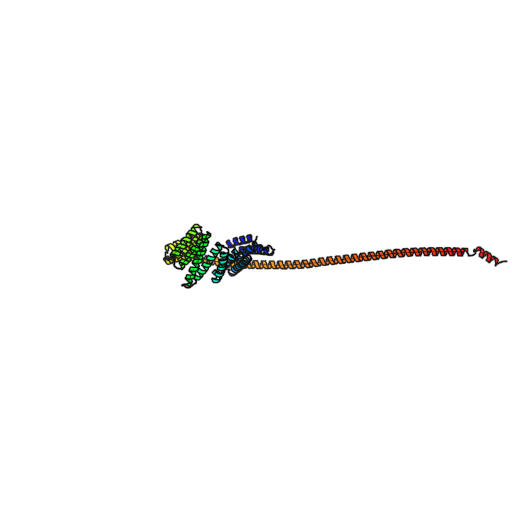A CA 1
ATOM 1337 C C . GLU A 1 169 ? 3.694 13.964 17.839 1.00 98.06 169 GLU A C 1
ATOM 1339 O O . GLU A 1 169 ? 3.417 15.150 17.695 1.00 98.06 169 GLU A O 1
ATOM 1344 N N . ILE A 1 170 ? 4.248 13.251 16.855 1.00 98.44 170 ILE A N 1
ATOM 1345 C CA . ILE A 1 170 ? 4.579 13.844 15.552 1.00 98.44 170 ILE A CA 1
ATOM 1346 C C . ILE A 1 170 ? 3.316 14.274 14.790 1.00 98.44 170 ILE A C 1
ATOM 1348 O O . ILE A 1 170 ? 3.297 15.334 14.158 1.00 98.44 170 ILE A O 1
ATOM 1352 N N . ASP A 1 171 ? 2.253 13.468 14.825 1.00 98.19 171 ASP A N 1
ATOM 1353 C CA . ASP A 1 171 ? 0.973 13.830 14.214 1.00 98.19 171 ASP A CA 1
ATOM 1354 C C . ASP A 1 171 ? 0.384 15.098 14.867 1.00 98.19 171 ASP A C 1
ATOM 1356 O O . ASP A 1 171 ? -0.175 15.940 14.165 1.00 98.19 171 ASP A O 1
ATOM 1360 N N . GLU A 1 172 ? 0.563 15.286 16.178 1.00 97.06 172 GLU A N 1
ATOM 1361 C CA . GLU A 1 172 ? 0.197 16.521 16.882 1.00 97.06 172 GLU A CA 1
ATOM 1362 C C . GLU A 1 172 ? 1.072 17.705 16.448 1.00 97.06 172 GLU A C 1
ATOM 1364 O O . GLU A 1 172 ? 0.540 18.741 16.049 1.00 97.06 172 GLU A O 1
ATOM 1369 N N . GLU A 1 173 ? 2.401 17.544 16.460 1.00 97.44 173 GLU A N 1
ATOM 1370 C CA . GLU A 1 173 ? 3.369 18.571 16.039 1.00 97.44 173 GLU A CA 1
ATOM 1371 C C . GLU A 1 173 ? 3.095 19.080 14.615 1.00 97.44 173 GLU A C 1
ATOM 1373 O O . GLU A 1 173 ? 3.257 20.263 14.321 1.00 97.44 173 GLU A O 1
ATOM 1378 N N . THR A 1 174 ? 2.682 18.181 13.720 1.00 97.19 174 THR A N 1
ATOM 1379 C CA . THR A 1 174 ? 2.430 18.479 12.301 1.00 97.19 174 THR A CA 1
ATOM 1380 C C . THR A 1 174 ? 0.991 18.913 12.012 1.00 97.19 174 THR A C 1
ATOM 1382 O O . THR A 1 174 ? 0.674 19.248 10.869 1.00 97.19 174 THR A O 1
ATOM 1385 N N . GLY A 1 175 ? 0.102 18.902 13.011 1.00 96.75 175 GLY A N 1
ATOM 1386 C CA . GLY A 1 175 ? -1.322 19.195 12.830 1.00 96.75 175 GLY A CA 1
ATOM 1387 C C . GLY A 1 175 ? -2.098 18.112 12.065 1.00 96.75 175 GLY A C 1
ATOM 1388 O O . GLY A 1 175 ? -3.213 18.361 11.595 1.00 96.75 175 GLY A O 1
ATOM 1389 N N . ASN A 1 176 ? -1.550 16.900 11.933 1.00 97.19 176 ASN A N 1
ATOM 1390 C CA . ASN A 1 176 ? -2.202 15.759 11.297 1.00 97.19 176 ASN A CA 1
ATOM 1391 C C . ASN A 1 176 ? -3.266 15.132 12.216 1.00 97.19 176 ASN A C 1
ATOM 1393 O O . ASN A 1 176 ? -3.113 14.032 12.753 1.00 97.19 176 ASN A O 1
ATOM 1397 N N . LYS A 1 177 ? -4.406 15.820 12.349 1.00 97.19 177 LYS A N 1
ATOM 1398 C CA . LYS A 1 177 ? -5.548 15.369 13.161 1.00 97.19 177 LYS A CA 1
ATOM 1399 C C . LYS A 1 177 ? -6.015 13.953 12.810 1.00 97.19 177 LYS A C 1
ATOM 1401 O O . LYS A 1 177 ? -6.312 13.159 13.699 1.00 97.19 177 LYS A O 1
ATOM 1406 N N . ARG A 1 178 ? -6.058 13.603 11.519 1.00 96.69 178 ARG A N 1
ATOM 1407 C CA . ARG A 1 178 ? -6.475 12.259 11.096 1.00 96.69 178 ARG A CA 1
ATOM 1408 C C . ARG A 1 178 ? -5.490 11.190 11.578 1.00 96.69 178 ARG A C 1
ATOM 1410 O O . ARG A 1 178 ? -5.932 10.169 12.099 1.00 96.69 178 ARG A O 1
ATOM 1417 N N . GLY A 1 179 ? -4.183 11.432 11.435 1.00 96.88 179 GLY A N 1
ATOM 1418 C CA . GLY A 1 179 ? -3.127 10.545 11.938 1.00 96.88 179 GLY A CA 1
ATOM 1419 C C . GLY A 1 179 ? -3.249 10.313 13.440 1.00 96.88 179 GLY A C 1
ATOM 1420 O O . GLY A 1 179 ? -3.408 9.169 13.867 1.00 96.88 179 GLY A O 1
ATOM 1421 N N . LYS A 1 180 ? -3.343 11.398 14.220 1.00 97.94 180 LYS A N 1
ATOM 1422 C CA . LYS A 1 180 ? -3.561 11.342 15.673 1.00 97.94 180 LYS A CA 1
ATOM 1423 C C . LYS A 1 180 ? -4.787 10.506 16.046 1.00 97.94 180 LYS A C 1
ATOM 1425 O O . LYS A 1 180 ? -4.688 9.637 16.907 1.00 97.94 180 LYS A O 1
ATOM 1430 N N . GLY A 1 181 ? -5.918 10.705 15.366 1.00 97.50 181 GLY A N 1
ATOM 1431 C CA . GLY A 1 181 ? -7.143 9.929 15.597 1.00 97.50 181 GLY A CA 1
ATOM 1432 C C . GLY A 1 181 ? -6.941 8.429 15.382 1.00 97.50 181 GLY A C 1
ATOM 1433 O O . GLY A 1 181 ? -7.382 7.615 16.192 1.00 97.50 181 GLY A O 1
ATOM 1434 N N . ILE A 1 182 ? -6.203 8.055 14.332 1.00 96.75 182 ILE A N 1
ATOM 1435 C CA . ILE A 1 182 ? -5.854 6.655 14.057 1.00 96.75 182 ILE A CA 1
ATOM 1436 C C . ILE A 1 182 ? -4.963 6.093 15.175 1.00 96.75 182 ILE A C 1
ATOM 1438 O O . ILE A 1 182 ? -5.197 4.977 15.637 1.00 96.75 182 ILE A O 1
ATOM 1442 N N . ARG A 1 183 ? -3.962 6.852 15.653 1.00 97.75 183 ARG A N 1
ATOM 1443 C CA . ARG A 1 183 ? -3.098 6.408 16.765 1.00 97.75 183 ARG A CA 1
ATOM 1444 C C . ARG A 1 183 ? -3.888 6.193 18.051 1.00 97.75 183 ARG A C 1
ATOM 1446 O O . ARG A 1 183 ? -3.704 5.162 18.689 1.00 97.75 183 ARG A O 1
ATOM 1453 N N . LEU A 1 184 ? -4.803 7.103 18.388 1.00 98.06 184 LEU A N 1
ATOM 1454 C CA . LEU A 1 184 ? -5.686 6.980 19.553 1.00 98.06 184 LEU A CA 1
ATOM 1455 C C . LEU A 1 184 ? -6.539 5.701 19.486 1.00 98.06 184 LEU A C 1
ATOM 1457 O O . LEU A 1 184 ? -6.591 4.950 20.460 1.00 98.06 184 LEU A O 1
ATOM 1461 N N . GLY A 1 185 ? -7.141 5.405 18.330 1.00 96.50 185 GLY A N 1
ATOM 1462 C CA . GLY A 1 185 ? -7.900 4.166 18.122 1.00 96.50 185 GLY A CA 1
ATOM 1463 C C . GLY A 1 185 ? -7.039 2.904 18.268 1.00 96.50 185 GLY A C 1
ATOM 1464 O O . GLY A 1 185 ? -7.450 1.935 18.908 1.00 96.50 185 GLY A O 1
ATOM 1465 N N . ASN A 1 186 ? -5.808 2.923 17.750 1.00 96.75 186 ASN A N 1
ATOM 1466 C CA . ASN A 1 186 ? -4.876 1.804 17.908 1.00 96.75 186 ASN A CA 1
ATOM 1467 C C . ASN A 1 186 ? -4.449 1.618 19.372 1.00 96.75 186 ASN A C 1
ATOM 1469 O O . ASN A 1 186 ? -4.457 0.494 19.866 1.00 96.75 186 ASN A O 1
ATOM 1473 N N . ILE A 1 187 ? -4.147 2.704 20.090 1.00 97.94 187 ILE A N 1
ATOM 1474 C CA . ILE A 1 187 ? -3.825 2.677 21.526 1.00 97.94 187 ILE A CA 1
ATOM 1475 C C . ILE A 1 187 ? -4.996 2.095 22.327 1.00 97.94 187 ILE A C 1
ATOM 1477 O O . ILE A 1 187 ? -4.793 1.246 23.196 1.00 97.94 187 ILE A O 1
ATOM 1481 N N . ALA A 1 188 ? -6.229 2.491 22.005 1.00 97.19 188 ALA A N 1
ATOM 1482 C CA . ALA A 1 188 ? -7.417 1.936 22.638 1.00 97.19 188 ALA A CA 1
ATOM 1483 C C . ALA A 1 188 ? -7.544 0.423 22.422 1.00 97.19 188 ALA A C 1
ATOM 1485 O O . ALA A 1 188 ? -7.874 -0.301 23.360 1.00 97.19 188 ALA A O 1
ATOM 1486 N N . ASN A 1 189 ? -7.228 -0.071 21.222 1.00 94.69 189 ASN A N 1
ATOM 1487 C CA . ASN A 1 189 ? -7.194 -1.507 20.953 1.00 94.69 189 ASN A CA 1
ATOM 1488 C C . ASN A 1 189 ? -6.146 -2.232 21.811 1.00 94.69 189 ASN A C 1
ATOM 1490 O O . ASN A 1 189 ? -6.447 -3.303 22.330 1.00 94.69 189 ASN A O 1
ATOM 1494 N N . ILE A 1 190 ? -4.965 -1.650 22.046 1.00 96.75 190 ILE A N 1
ATOM 1495 C CA . ILE A 1 190 ? -3.973 -2.253 22.956 1.00 96.75 190 ILE A CA 1
ATOM 1496 C C . ILE A 1 190 ? -4.494 -2.303 24.396 1.00 96.75 190 ILE A C 1
ATOM 1498 O O . ILE A 1 190 ? -4.361 -3.321 25.077 1.00 96.75 190 ILE A O 1
ATOM 1502 N N . TYR A 1 191 ? -5.146 -1.239 24.866 1.00 96.75 191 TYR A N 1
ATOM 1503 C CA . TYR A 1 191 ? -5.759 -1.247 26.195 1.00 96.75 191 TYR A CA 1
ATOM 1504 C C . TYR A 1 191 ? -6.912 -2.250 26.311 1.00 96.75 191 TYR A C 1
ATOM 1506 O O . TYR A 1 191 ? -7.046 -2.896 27.348 1.00 96.75 191 TYR A O 1
ATOM 1514 N N . LYS A 1 192 ? -7.689 -2.451 25.241 1.00 94.31 192 LYS A N 1
ATOM 1515 C CA . LYS A 1 192 ? -8.729 -3.486 25.168 1.00 94.31 192 LYS A CA 1
ATOM 1516 C C . LYS A 1 192 ? -8.133 -4.891 25.295 1.00 94.31 192 LYS A C 1
ATOM 1518 O O . LYS A 1 192 ? -8.642 -5.689 26.079 1.00 94.31 192 LYS A O 1
ATOM 1523 N N . GLU A 1 193 ? -7.062 -5.193 24.558 1.00 92.19 193 GLU A N 1
ATOM 1524 C CA . GLU A 1 193 ? -6.425 -6.519 24.611 1.00 92.19 193 GLU A CA 1
ATOM 1525 C C . GLU A 1 193 ? -5.672 -6.777 25.923 1.00 92.19 193 GLU A C 1
ATOM 1527 O O . GLU A 1 193 ? -5.572 -7.921 26.352 1.00 92.19 193 GLU A O 1
ATOM 1532 N N . THR A 1 194 ? -5.207 -5.729 26.608 1.00 92.94 194 THR A N 1
ATOM 1533 C CA . THR A 1 194 ? -4.575 -5.838 27.939 1.00 92.94 194 THR A CA 1
ATOM 1534 C C . THR A 1 194 ? -5.571 -5.737 29.103 1.00 92.94 194 THR A C 1
ATOM 1536 O O . THR A 1 194 ? -5.164 -5.631 30.257 1.00 92.94 194 THR A O 1
ATOM 1539 N N . GLY A 1 195 ? -6.881 -5.745 28.828 1.00 92.00 195 GLY A N 1
ATOM 1540 C CA . GLY A 1 195 ? -7.929 -5.750 29.856 1.00 92.00 195 GLY A CA 1
ATOM 1541 C C . GLY A 1 195 ? -8.221 -4.397 30.521 1.00 92.00 195 GLY A C 1
ATOM 1542 O O . GLY A 1 195 ? -9.084 -4.319 31.391 1.00 92.00 195 GLY A O 1
ATOM 1543 N N . GLN A 1 196 ? -7.554 -3.317 30.114 1.00 95.81 196 GLN A N 1
ATOM 1544 C CA . GLN A 1 196 ? -7.708 -1.969 30.675 1.00 95.81 196 GLN A CA 1
ATOM 1545 C C . GLN A 1 196 ? -8.861 -1.215 29.989 1.00 95.81 196 GLN A C 1
ATOM 1547 O O . GLN A 1 196 ? -8.657 -0.237 29.262 1.00 95.81 196 GLN A O 1
ATOM 1552 N N . MET A 1 197 ? -10.087 -1.690 30.206 1.00 94.06 197 MET A N 1
ATOM 1553 C CA . MET A 1 197 ? -11.274 -1.274 29.449 1.00 94.06 197 MET A CA 1
ATOM 1554 C C . MET A 1 197 ? -11.612 0.220 29.591 1.00 94.06 197 MET A C 1
ATOM 1556 O O . MET A 1 197 ? -12.006 0.856 28.613 1.00 94.06 197 MET A O 1
ATOM 1560 N N . GLU A 1 198 ? -11.415 0.818 30.768 1.00 93.00 198 GLU A N 1
ATOM 1561 C CA . GLU A 1 198 ? -11.671 2.245 31.011 1.00 93.00 198 GLU A CA 1
ATOM 1562 C C . GLU A 1 198 ? -10.719 3.131 30.201 1.00 93.00 198 GLU A C 1
ATOM 1564 O O . GLU A 1 198 ? -11.139 4.133 29.618 1.00 93.00 198 GLU A O 1
ATOM 1569 N N . LYS A 1 199 ? -9.441 2.739 30.113 1.00 96.38 199 LYS A N 1
ATOM 1570 C CA . LYS A 1 199 ? -8.463 3.439 29.272 1.00 96.38 199 LYS A CA 1
ATOM 1571 C C . LYS A 1 199 ? -8.824 3.288 27.801 1.00 96.38 199 LYS A C 1
ATOM 1573 O O . LYS A 1 199 ? -8.808 4.277 27.075 1.00 96.38 199 LYS A O 1
ATOM 1578 N N . ALA A 1 200 ? -9.198 2.085 27.368 1.00 97.62 200 ALA A N 1
ATOM 1579 C CA . ALA A 1 200 ? -9.632 1.857 25.994 1.00 97.62 200 ALA A CA 1
ATOM 1580 C C . ALA A 1 200 ? -10.808 2.776 25.609 1.00 97.62 200 ALA A C 1
ATOM 1582 O O . ALA A 1 200 ? -10.751 3.430 24.567 1.00 97.62 200 ALA A O 1
ATOM 1583 N N . LEU A 1 201 ? -11.820 2.905 26.479 1.00 95.75 201 LEU A N 1
ATOM 1584 C CA . LEU A 1 201 ? -12.961 3.804 26.262 1.00 95.75 201 LEU A CA 1
ATOM 1585 C C . LEU A 1 201 ? -12.517 5.265 26.147 1.00 95.75 201 LEU A C 1
ATOM 1587 O O . LEU A 1 201 ? -12.945 5.958 25.227 1.00 95.75 201 LEU A O 1
ATOM 1591 N N . LEU A 1 202 ? -11.639 5.721 27.045 1.00 97.44 202 LEU A N 1
ATOM 1592 C CA . LEU A 1 202 ? -11.118 7.088 27.033 1.00 97.44 202 LEU A CA 1
ATOM 1593 C C . LEU A 1 202 ? -10.432 7.424 25.698 1.00 97.44 202 LEU A C 1
ATOM 1595 O O . LEU A 1 202 ? -10.721 8.459 25.098 1.00 97.44 202 LEU A O 1
ATOM 1599 N N . TYR A 1 203 ? -9.544 6.551 25.219 1.00 98.12 203 TYR A N 1
ATOM 1600 C CA . TYR A 1 203 ? -8.810 6.774 23.970 1.00 98.12 203 TYR A CA 1
ATOM 1601 C C . TYR A 1 203 ? -9.718 6.706 22.731 1.00 98.12 203 TYR A C 1
ATOM 1603 O O . TYR A 1 203 ? -9.591 7.549 21.842 1.00 98.12 203 TYR A O 1
ATOM 1611 N N . ILE A 1 204 ? -10.681 5.777 22.688 1.00 97.38 204 ILE A N 1
ATOM 1612 C CA . ILE A 1 204 ? -11.691 5.726 21.616 1.00 97.38 204 ILE A CA 1
ATOM 1613 C C . ILE A 1 204 ? -12.546 6.999 21.592 1.00 97.38 204 ILE A C 1
ATOM 1615 O O . ILE A 1 204 ? -12.786 7.547 20.520 1.00 97.38 204 ILE A O 1
ATOM 1619 N N . GLN A 1 205 ? -12.969 7.520 22.747 1.00 97.38 205 GLN A N 1
ATOM 1620 C CA . GLN A 1 205 ? -13.754 8.758 22.810 1.00 97.38 205 GLN A CA 1
ATOM 1621 C C . GLN A 1 205 ? -12.966 9.968 22.297 1.00 97.38 205 GLN A C 1
ATOM 1623 O O . GLN A 1 205 ? -13.514 10.801 21.573 1.00 97.38 205 GLN A O 1
ATOM 1628 N N . GLN A 1 206 ? -11.671 10.050 22.618 1.00 98.00 206 GLN A N 1
ATOM 1629 C CA . GLN A 1 206 ? -10.794 11.083 22.061 1.00 98.00 206 GLN A CA 1
ATOM 1630 C C . GLN A 1 206 ? -10.665 10.955 20.536 1.00 98.00 206 GLN A C 1
ATOM 1632 O O . GLN A 1 206 ? -10.719 11.967 19.837 1.00 98.00 206 GLN A O 1
ATOM 1637 N N . ALA A 1 207 ? -10.537 9.728 20.017 1.00 97.94 207 ALA A N 1
ATOM 1638 C CA . ALA A 1 207 ? -10.489 9.473 18.580 1.00 97.94 207 ALA A CA 1
ATOM 1639 C C . ALA A 1 207 ? -11.794 9.897 17.884 1.00 97.94 207 ALA A C 1
ATOM 1641 O O . ALA A 1 207 ? -11.741 10.620 16.892 1.00 97.94 207 ALA A O 1
ATOM 1642 N N . ILE A 1 208 ? -12.957 9.511 18.428 1.00 97.75 208 ILE A N 1
ATOM 1643 C CA . ILE A 1 208 ? -14.281 9.882 17.899 1.00 97.75 208 ILE A CA 1
ATOM 1644 C C . ILE A 1 208 ? -14.416 11.399 17.817 1.00 97.75 208 ILE A C 1
ATOM 1646 O O . ILE A 1 208 ? -14.676 11.910 16.732 1.00 97.75 208 ILE A O 1
ATOM 1650 N N . LYS A 1 209 ? -14.152 12.121 18.913 1.00 97.69 209 LYS A N 1
ATOM 1651 C CA . LYS A 1 209 ? -14.228 13.589 18.934 1.00 97.69 209 LYS A CA 1
ATOM 1652 C C . LYS A 1 209 ? -13.373 14.214 17.829 1.00 97.69 209 LYS A C 1
ATOM 1654 O O . LYS A 1 209 ? -13.808 15.125 17.133 1.00 97.69 209 LYS A O 1
ATOM 1659 N N . LEU A 1 210 ? -12.160 13.701 17.636 1.00 97.56 210 LEU A N 1
ATOM 1660 C CA . LEU A 1 210 ? -11.260 14.208 16.607 1.00 97.56 210 LEU A CA 1
ATOM 1661 C C . LEU A 1 210 ? -11.764 13.908 15.188 1.00 97.56 210 LEU A C 1
ATOM 1663 O O . LEU A 1 210 ? -11.635 14.751 14.301 1.00 97.56 210 LEU A O 1
ATOM 1667 N N . PHE A 1 211 ? -12.357 12.732 14.965 1.00 98.00 211 PHE A N 1
ATOM 1668 C CA . PHE A 1 211 ? -12.963 12.378 13.682 1.00 98.00 211 PHE A CA 1
ATOM 1669 C C . PHE A 1 211 ? -14.251 13.156 13.390 1.00 98.00 211 PHE A C 1
ATOM 1671 O O . PHE A 1 211 ? -14.500 13.466 12.224 1.00 98.00 211 PHE A O 1
ATOM 1678 N N . GLU A 1 212 ? -15.022 13.528 14.416 1.00 97.19 212 GLU A N 1
ATOM 1679 C CA . GLU A 1 212 ? -16.153 14.457 14.302 1.00 97.19 212 GLU A CA 1
ATOM 1680 C C . GLU A 1 212 ? -15.665 15.845 13.875 1.00 97.19 212 GLU A C 1
ATOM 1682 O O . GLU A 1 212 ? -16.181 16.398 12.905 1.00 97.19 212 GLU A O 1
ATOM 1687 N N . GLU A 1 213 ? -14.619 16.370 14.525 1.00 96.62 213 GLU A N 1
ATOM 1688 C CA . GLU A 1 213 ? -14.033 17.677 14.195 1.00 96.62 213 GLU A CA 1
ATOM 1689 C C . GLU A 1 213 ? -13.572 17.783 12.735 1.00 96.62 213 GLU A C 1
ATOM 1691 O O . GLU A 1 213 ? -13.701 18.845 12.128 1.00 96.62 213 GLU A O 1
ATOM 1696 N N . ILE A 1 214 ? -13.014 16.708 12.168 1.00 97.00 214 ILE A N 1
ATOM 1697 C CA . ILE A 1 214 ? -12.534 16.697 10.774 1.00 97.00 214 ILE A CA 1
ATOM 1698 C C . ILE A 1 214 ? -13.564 16.150 9.775 1.00 97.00 214 ILE A C 1
ATOM 1700 O O . ILE A 1 214 ? -13.258 16.051 8.587 1.00 97.00 214 ILE A O 1
ATOM 1704 N N . GLY A 1 215 ? -14.756 15.756 10.232 1.00 96.38 215 GLY A N 1
ATOM 1705 C CA . GLY A 1 215 ? -15.815 15.207 9.382 1.00 96.38 215 GLY A CA 1
ATOM 1706 C C . GLY A 1 215 ? -15.495 13.848 8.743 1.00 96.38 215 GLY A C 1
ATOM 1707 O O . GLY A 1 215 ? -16.049 13.520 7.691 1.00 96.38 215 GLY A O 1
ATOM 1708 N N . SER A 1 216 ? -14.612 13.034 9.337 1.00 96.38 216 SER A N 1
ATOM 1709 C CA . SER A 1 216 ? -14.246 11.725 8.771 1.00 96.38 216 SER A CA 1
ATOM 1710 C C . SER A 1 216 ? -15.305 10.660 9.075 1.00 96.38 216 SER A C 1
ATOM 1712 O O . SER A 1 216 ? -15.174 9.867 10.007 1.00 96.38 216 SER A O 1
ATOM 1714 N N . ARG A 1 217 ? -16.362 10.612 8.253 1.00 96.50 217 ARG A N 1
ATOM 1715 C CA . ARG A 1 217 ? -17.478 9.650 8.379 1.00 96.50 217 ARG A CA 1
ATOM 1716 C C . ARG A 1 217 ? -16.997 8.198 8.482 1.00 96.50 217 ARG A C 1
ATOM 1718 O O . ARG A 1 217 ? -17.423 7.471 9.372 1.00 96.50 217 ARG A O 1
ATOM 1725 N N . ARG A 1 218 ? -16.073 7.779 7.609 1.00 96.06 218 ARG A N 1
ATOM 1726 C CA . ARG A 1 218 ? -15.545 6.403 7.611 1.00 96.06 218 ARG A CA 1
ATOM 1727 C C . ARG A 1 218 ? -14.844 6.063 8.925 1.00 96.06 218 ARG A C 1
ATOM 1729 O O . ARG A 1 218 ? -15.075 4.991 9.476 1.00 96.06 218 ARG A O 1
ATOM 1736 N N . ASP A 1 219 ? -13.988 6.957 9.416 1.00 97.00 219 ASP A N 1
ATOM 1737 C CA . ASP A 1 219 ? -13.233 6.705 10.644 1.00 97.00 219 ASP A CA 1
ATOM 1738 C C . ASP A 1 219 ? -14.164 6.743 11.879 1.00 97.00 219 ASP A C 1
ATOM 1740 O O . ASP A 1 219 ? -13.953 5.987 12.829 1.00 97.00 219 ASP A O 1
ATOM 1744 N N . LEU A 1 220 ? -15.256 7.523 11.840 1.00 96.81 220 LEU A N 1
ATOM 1745 C CA . LEU A 1 220 ? -16.316 7.483 12.858 1.00 96.81 220 LEU A CA 1
ATOM 1746 C C . LEU A 1 220 ? -17.028 6.134 12.920 1.00 96.81 220 LEU A C 1
ATOM 1748 O O . LEU A 1 220 ? -17.200 5.605 14.015 1.00 96.81 220 LEU A O 1
ATOM 1752 N N . ALA A 1 221 ? -17.406 5.558 11.773 1.00 97.12 221 ALA A N 1
ATOM 1753 C CA . ALA A 1 221 ? -18.020 4.230 11.733 1.00 97.12 221 ALA A CA 1
ATOM 1754 C C . ALA A 1 221 ? -17.123 3.202 12.440 1.00 97.12 221 ALA A C 1
ATOM 1756 O O . ALA A 1 221 ? -17.531 2.572 13.411 1.00 97.12 221 ALA A O 1
ATOM 1757 N N . ILE A 1 222 ? -15.849 3.136 12.044 1.00 96.75 222 ILE A N 1
ATOM 1758 C CA . ILE A 1 222 ? -14.869 2.216 12.640 1.00 96.75 222 ILE A CA 1
ATOM 1759 C C . ILE A 1 222 ? -14.800 2.381 14.165 1.00 96.75 222 ILE A C 1
ATOM 1761 O O . ILE A 1 222 ? -14.853 1.396 14.899 1.00 96.75 222 ILE A O 1
ATOM 1765 N N . ASN A 1 223 ? -14.724 3.616 14.668 1.00 97.06 223 ASN A N 1
ATOM 1766 C CA . ASN A 1 223 ? -14.597 3.841 16.108 1.00 97.06 223 ASN A CA 1
ATOM 1767 C C . ASN A 1 223 ? -15.902 3.598 16.884 1.00 97.06 223 ASN A C 1
ATOM 1769 O O . ASN A 1 223 ? -15.841 3.123 18.019 1.00 97.06 223 ASN A O 1
ATOM 1773 N N . HIS A 1 224 ? -17.076 3.834 16.292 1.00 97.56 224 HIS A N 1
ATOM 1774 C CA . HIS A 1 224 ? -18.347 3.402 16.883 1.00 97.56 224 HIS A CA 1
ATOM 1775 C C . HIS A 1 224 ? -18.445 1.875 16.948 1.00 97.56 224 HIS A C 1
ATOM 1777 O O . HIS A 1 224 ? -18.848 1.332 17.972 1.00 97.56 224 HIS A O 1
ATOM 1783 N N . GLY A 1 225 ? -17.991 1.170 15.912 1.00 96.56 225 GLY A N 1
ATOM 1784 C CA . GLY A 1 225 ? -17.863 -0.285 15.929 1.00 96.56 225 GLY A CA 1
ATOM 1785 C C . GLY A 1 225 ? -16.949 -0.795 17.045 1.00 96.56 225 GLY A C 1
ATOM 1786 O O . GLY A 1 225 ? -17.365 -1.618 17.857 1.00 96.56 225 GLY A O 1
ATOM 1787 N N . ASN A 1 226 ? -15.745 -0.225 17.160 1.00 95.62 226 ASN A N 1
ATOM 1788 C CA . ASN A 1 226 ? -14.801 -0.547 18.238 1.00 95.62 226 ASN A CA 1
ATOM 1789 C C . ASN A 1 226 ? -15.380 -0.248 19.633 1.00 95.62 226 ASN A C 1
ATOM 1791 O O . ASN A 1 226 ? -15.114 -0.977 20.589 1.00 95.62 226 ASN A O 1
ATOM 1795 N N . THR A 1 227 ? -16.186 0.812 19.754 1.00 97.12 227 THR A N 1
ATOM 1796 C CA . THR A 1 227 ? -16.937 1.117 20.982 1.00 97.12 227 THR A CA 1
ATOM 1797 C C . THR A 1 227 ? -17.951 0.011 21.289 1.00 97.12 227 THR A C 1
ATOM 1799 O O . THR A 1 227 ? -18.072 -0.403 22.442 1.00 97.12 227 THR A O 1
ATOM 1802 N N . GLY A 1 228 ? -18.641 -0.504 20.265 1.00 96.69 228 GLY A N 1
ATOM 1803 C CA . GLY A 1 228 ? -19.561 -1.638 20.371 1.00 96.69 228 GLY A CA 1
ATOM 1804 C C . GLY A 1 228 ? -18.885 -2.887 20.929 1.00 96.69 228 GLY A C 1
ATOM 1805 O O . GLY A 1 228 ? -19.336 -3.425 21.941 1.00 96.69 228 GLY A O 1
ATOM 1806 N N . ASP A 1 229 ? -17.752 -3.280 20.346 1.00 95.00 229 ASP A N 1
ATOM 1807 C CA . ASP A 1 229 ? -16.928 -4.400 20.822 1.00 95.00 229 ASP A CA 1
ATOM 1808 C C . ASP A 1 229 ? -16.501 -4.228 22.286 1.00 95.00 229 ASP A C 1
ATOM 1810 O O . ASP A 1 229 ? -16.520 -5.171 23.083 1.00 95.00 229 ASP A O 1
ATOM 1814 N N . LEU A 1 230 ? -16.108 -3.010 22.657 1.00 95.69 230 LEU A N 1
ATOM 1815 C CA . LEU A 1 230 ? -15.659 -2.704 24.008 1.00 95.69 230 LEU A CA 1
ATOM 1816 C C . LEU A 1 230 ? -16.809 -2.801 25.018 1.00 95.69 230 LEU A C 1
ATOM 1818 O O . LEU A 1 230 ? -16.650 -3.395 26.087 1.00 95.69 230 LEU A O 1
ATOM 1822 N N . TYR A 1 231 ? -17.991 -2.292 24.665 1.00 96.88 231 TYR A N 1
ATOM 1823 C CA . TYR A 1 231 ? -19.185 -2.445 25.492 1.00 96.88 231 TYR A CA 1
ATOM 1824 C C . TYR A 1 231 ? -19.670 -3.890 25.579 1.00 96.88 231 TYR A C 1
ATOM 1826 O O . TYR A 1 231 ? -20.132 -4.289 26.648 1.00 96.88 231 TYR A O 1
ATOM 1834 N N . MET A 1 232 ? -19.507 -4.695 24.526 1.00 95.00 232 MET A N 1
ATOM 1835 C CA . MET A 1 232 ? -19.763 -6.135 24.599 1.00 95.00 232 MET A CA 1
ATOM 1836 C C . MET A 1 232 ? -18.866 -6.821 25.629 1.00 95.00 232 MET A C 1
ATOM 1838 O O . MET A 1 232 ? -19.373 -7.569 26.461 1.00 95.00 232 MET A O 1
ATOM 1842 N N . ARG A 1 233 ? -17.552 -6.546 25.622 1.00 92.69 233 ARG A N 1
ATOM 1843 C CA . ARG A 1 233 ? -16.617 -7.113 26.616 1.00 92.69 233 ARG A CA 1
ATOM 1844 C C . ARG A 1 233 ? -16.949 -6.671 28.045 1.00 92.69 233 ARG A C 1
ATOM 1846 O O . ARG A 1 233 ? -16.787 -7.449 28.979 1.00 92.69 233 ARG A O 1
ATOM 1853 N N . LEU A 1 234 ? -17.462 -5.451 28.205 1.00 94.44 234 LEU A N 1
ATOM 1854 C CA . LEU A 1 234 ? -17.968 -4.916 29.474 1.00 94.44 234 LEU A CA 1
ATOM 1855 C C . LEU A 1 234 ? -19.378 -5.407 29.845 1.00 94.44 234 LEU A C 1
ATOM 1857 O O . LEU A 1 234 ? -19.911 -4.971 30.863 1.00 94.44 234 LEU A O 1
ATOM 1861 N N . GLN A 1 235 ? -19.999 -6.264 29.026 1.00 95.56 235 GLN A N 1
ATOM 1862 C CA . GLN A 1 235 ? -21.374 -6.757 29.191 1.00 95.56 235 GLN A CA 1
ATOM 1863 C C . GLN A 1 235 ? -22.441 -5.645 29.240 1.00 95.56 235 GLN A C 1
ATOM 1865 O O . GLN A 1 235 ? -23.540 -5.828 29.759 1.00 95.56 235 GLN A O 1
ATOM 1870 N N . LYS A 1 236 ? -22.143 -4.474 28.667 1.00 97.38 236 LYS A N 1
ATOM 1871 C CA . LYS A 1 236 ? -23.070 -3.340 28.533 1.00 97.38 236 LYS A CA 1
ATOM 1872 C C . LYS A 1 236 ? -23.798 -3.429 27.193 1.00 97.38 236 LYS A C 1
ATOM 1874 O O . LYS A 1 236 ? -23.593 -2.602 26.305 1.00 97.38 236 LYS A O 1
ATOM 1879 N N . TYR A 1 237 ? -24.616 -4.468 27.036 1.00 97.94 237 TYR A N 1
ATOM 1880 C CA . TYR A 1 237 ? -25.181 -4.853 25.739 1.00 97.94 237 TYR A CA 1
ATOM 1881 C C . TYR A 1 237 ? -26.051 -3.774 25.084 1.00 97.94 237 TYR A C 1
ATOM 1883 O O . TYR A 1 237 ? -25.966 -3.603 23.871 1.00 97.94 237 TYR A O 1
ATOM 1891 N N . ASP A 1 238 ? -26.795 -2.981 25.858 1.00 97.81 238 ASP A N 1
ATOM 1892 C CA . ASP A 1 238 ? -27.604 -1.881 25.309 1.00 97.81 238 ASP A CA 1
ATOM 1893 C C . ASP A 1 238 ? -26.739 -0.793 24.652 1.00 97.81 238 ASP A C 1
ATOM 1895 O O . ASP A 1 238 ? -27.062 -0.282 23.579 1.00 97.81 238 ASP A O 1
ATOM 1899 N N . LEU A 1 239 ? -25.597 -0.460 25.265 1.00 97.94 239 LEU A N 1
ATOM 1900 C CA . LEU A 1 239 ? -24.646 0.510 24.712 1.00 97.94 239 LEU A CA 1
ATOM 1901 C C . LEU A 1 239 ? -23.882 -0.069 23.518 1.00 97.94 239 LEU A C 1
ATOM 1903 O O . LEU A 1 239 ? -23.585 0.654 22.562 1.00 97.94 239 LEU A O 1
ATOM 1907 N N . ALA A 1 240 ? -23.582 -1.370 23.554 1.00 98.12 240 ALA A N 1
ATOM 1908 C CA . ALA A 1 240 ? -22.982 -2.068 22.426 1.00 98.12 240 ALA A CA 1
ATOM 1909 C C . ALA A 1 240 ? -23.904 -2.028 21.202 1.00 98.12 240 ALA A C 1
ATOM 1911 O O . ALA A 1 240 ? -23.476 -1.644 20.115 1.00 98.12 240 ALA A O 1
ATOM 1912 N N . GLU A 1 241 ? -25.186 -2.343 21.399 1.00 98.38 241 GLU A N 1
ATOM 1913 C CA . GLU A 1 241 ? -26.212 -2.296 20.360 1.00 98.38 241 GLU A CA 1
ATOM 1914 C C . GLU A 1 241 ? -26.307 -0.907 19.715 1.00 98.38 241 GLU A C 1
ATOM 1916 O O . GLU A 1 241 ? -26.277 -0.792 18.490 1.00 98.38 241 GLU A O 1
ATOM 1921 N N . GLN A 1 242 ? -26.376 0.155 20.527 1.00 98.31 242 GLN A N 1
ATOM 1922 C CA . GLN A 1 242 ? -26.422 1.536 20.032 1.00 98.31 242 GLN A CA 1
ATOM 1923 C C . GLN A 1 242 ? -25.181 1.887 19.204 1.00 98.31 242 GLN A C 1
ATOM 1925 O O . GLN A 1 242 ? -25.293 2.485 18.132 1.00 98.31 242 GLN A O 1
ATOM 1930 N N . SER A 1 243 ? -24.004 1.476 19.676 1.00 98.25 243 SER A N 1
ATOM 1931 C CA . SER A 1 243 ? -22.729 1.751 19.011 1.00 98.25 243 SER A CA 1
ATOM 1932 C C . SER A 1 243 ? -22.624 1.033 17.660 1.00 98.25 243 SER A C 1
ATOM 1934 O O . SER A 1 243 ? -22.282 1.661 16.656 1.00 98.25 243 SER A O 1
ATOM 1936 N N . PHE A 1 244 ? -23.005 -0.248 17.587 1.00 98.50 244 PHE A N 1
ATOM 1937 C CA . PHE A 1 244 ? -23.051 -0.975 16.315 1.00 98.50 244 PHE A CA 1
ATOM 1938 C C . PHE A 1 244 ? -24.102 -0.418 15.359 1.00 98.50 244 PHE A C 1
ATOM 1940 O O . PHE A 1 244 ? -23.813 -0.280 14.174 1.00 98.50 244 PHE A O 1
ATOM 1947 N N . LYS A 1 245 ? -25.289 -0.037 15.848 1.00 98.38 245 LYS A N 1
ATOM 1948 C CA . LYS A 1 245 ? -26.320 0.608 15.019 1.00 98.38 245 LYS A CA 1
ATOM 1949 C C . LYS A 1 245 ? -25.813 1.907 14.401 1.00 98.38 245 LYS A C 1
ATOM 1951 O O . LYS A 1 245 ? -25.986 2.109 13.202 1.00 98.38 245 LYS A O 1
ATOM 1956 N N . ARG A 1 246 ? -25.130 2.749 15.186 1.00 97.69 246 ARG A N 1
ATOM 1957 C CA . ARG A 1 246 ? -24.520 3.983 14.676 1.00 97.69 246 ARG A CA 1
ATOM 1958 C C . ARG A 1 246 ? -23.452 3.691 13.629 1.00 97.69 246 ARG A C 1
ATOM 1960 O O . ARG A 1 246 ? -23.390 4.365 12.608 1.00 97.69 246 ARG A O 1
ATOM 1967 N N . SER A 1 247 ? -22.634 2.670 13.862 1.00 97.75 247 SER A N 1
ATOM 1968 C CA . SER A 1 247 ? -21.626 2.254 12.895 1.00 97.75 247 SER A CA 1
ATOM 1969 C C . SER A 1 247 ? -22.236 1.740 11.584 1.00 97.75 247 SER A C 1
ATOM 1971 O O . SER A 1 247 ? -21.799 2.125 10.496 1.00 97.75 247 SER A O 1
ATOM 1973 N N . LEU A 1 248 ? -23.286 0.918 11.671 1.00 98.12 248 LEU A N 1
ATOM 1974 C CA . LEU A 1 248 ? -24.004 0.379 10.516 1.00 98.12 248 LEU A CA 1
ATOM 1975 C C . LEU A 1 248 ? -24.695 1.471 9.708 1.00 98.12 248 LEU A C 1
ATOM 1977 O O . LEU A 1 248 ? -24.580 1.461 8.489 1.00 98.12 248 LEU A O 1
ATOM 1981 N N . GLU A 1 249 ? -25.345 2.435 10.360 1.00 98.00 249 GLU A N 1
ATOM 1982 C CA . GLU A 1 249 ? -25.964 3.592 9.698 1.00 98.00 249 GLU A CA 1
ATOM 1983 C C . GLU A 1 249 ? -24.966 4.293 8.765 1.00 98.00 249 GLU A C 1
ATOM 1985 O O . GLU A 1 249 ? -25.232 4.483 7.578 1.00 98.00 249 GLU A O 1
ATOM 1990 N N . ILE A 1 250 ? -23.771 4.596 9.281 1.00 98.00 250 ILE A N 1
ATOM 1991 C CA . ILE A 1 250 ? -22.708 5.232 8.499 1.00 98.00 250 ILE A CA 1
ATOM 1992 C C . ILE A 1 250 ? -22.173 4.280 7.420 1.00 98.00 250 ILE A C 1
ATOM 1994 O O . ILE A 1 250 ? -21.902 4.699 6.297 1.00 98.00 250 ILE A O 1
ATOM 1998 N N . SER A 1 251 ? -22.022 2.996 7.739 1.00 97.38 251 SER A N 1
ATOM 1999 C CA . SER A 1 251 ? -21.504 1.994 6.801 1.00 97.38 251 SER A CA 1
ATOM 2000 C C . SER A 1 251 ? -22.417 1.832 5.584 1.00 97.38 251 SER A C 1
ATOM 2002 O O . SER A 1 251 ? -21.914 1.811 4.460 1.00 97.38 251 SER A O 1
ATOM 2004 N N . TYR A 1 252 ? -23.737 1.783 5.801 1.00 96.38 252 TYR A N 1
ATOM 2005 C CA . TYR A 1 252 ? -24.760 1.754 4.752 1.00 96.38 252 TYR A CA 1
ATOM 2006 C C . TYR A 1 252 ? -24.777 3.038 3.924 1.00 96.38 252 TYR A C 1
ATOM 2008 O O . TYR A 1 252 ? -24.800 2.947 2.699 1.00 96.38 252 TYR A O 1
ATOM 2016 N N . GLU A 1 253 ? -24.68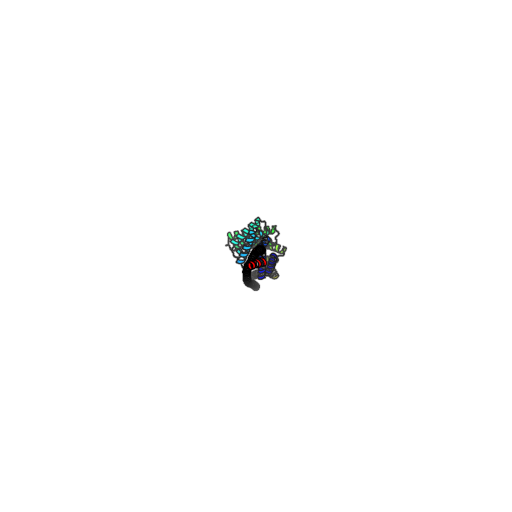9 4.214 4.554 1.00 96.81 253 GLU A N 1
ATOM 2017 C CA . GLU A 1 253 ? -24.594 5.492 3.831 1.00 96.81 253 GLU A CA 1
ATOM 2018 C C . GLU A 1 253 ? -23.380 5.537 2.894 1.00 96.81 253 GLU A C 1
ATOM 2020 O O . GLU A 1 253 ? -23.484 5.993 1.757 1.00 96.81 253 GLU A O 1
ATOM 2025 N N . LEU A 1 254 ? -22.228 5.048 3.359 1.00 95.94 254 LEU A N 1
ATOM 2026 C CA . LEU A 1 254 ? -20.989 5.055 2.582 1.00 95.94 254 LEU A CA 1
ATOM 2027 C C . LEU A 1 254 ? -20.880 3.888 1.588 1.00 95.94 254 LEU A C 1
ATOM 2029 O O . LEU A 1 254 ? -19.938 3.861 0.797 1.00 95.94 254 LEU A O 1
ATOM 2033 N N . GLY A 1 255 ? -21.782 2.903 1.643 1.00 94.38 255 GLY A N 1
ATOM 2034 C CA . GLY A 1 255 ? -21.711 1.705 0.804 1.00 94.38 255 GLY A CA 1
ATOM 2035 C C . GLY A 1 255 ? -20.497 0.806 1.089 1.00 94.38 255 GLY A C 1
ATOM 2036 O O . GLY A 1 255 ? -20.063 0.066 0.209 1.00 94.38 255 GLY A O 1
ATOM 2037 N N . ILE A 1 256 ? -19.918 0.854 2.296 1.00 93.88 256 ILE A N 1
ATOM 2038 C CA . ILE A 1 256 ? -18.699 0.094 2.629 1.00 93.88 256 ILE A CA 1
ATOM 2039 C C . ILE A 1 256 ? -19.077 -1.296 3.149 1.00 93.88 256 ILE A C 1
ATOM 2041 O O . ILE A 1 256 ? -19.244 -1.501 4.352 1.00 93.88 256 ILE A O 1
ATOM 2045 N N . VAL A 1 257 ? -19.168 -2.267 2.236 1.00 94.00 257 VAL A N 1
ATOM 2046 C CA . VAL A 1 257 ? -19.602 -3.649 2.528 1.00 94.00 257 VAL A CA 1
ATOM 2047 C C . VAL A 1 257 ? -18.751 -4.325 3.609 1.00 94.00 257 VAL A C 1
ATOM 2049 O O . VAL A 1 257 ? -19.296 -5.045 4.440 1.00 94.00 257 VAL A O 1
ATOM 2052 N N . GLN A 1 258 ? -17.441 -4.053 3.664 1.00 93.69 258 GLN A N 1
ATOM 2053 C CA . GLN A 1 258 ? -16.561 -4.577 4.718 1.00 93.69 258 GLN A CA 1
ATOM 2054 C C . GLN A 1 258 ? -17.038 -4.182 6.121 1.00 93.69 258 GLN A C 1
ATOM 2056 O O . GLN A 1 258 ? -17.148 -5.031 7.001 1.00 93.69 258 GLN A O 1
ATOM 2061 N N . LEU A 1 259 ? -17.371 -2.906 6.315 1.00 96.19 259 LEU A N 1
ATOM 2062 C CA . LEU A 1 259 ? -17.845 -2.414 7.604 1.00 96.19 259 LEU A CA 1
ATOM 2063 C C . LEU A 1 259 ? -19.251 -2.940 7.912 1.00 96.19 259 LEU A C 1
ATOM 2065 O O . LEU A 1 259 ? -19.527 -3.313 9.049 1.00 96.19 259 LEU A O 1
ATOM 2069 N N . MET A 1 260 ? -20.120 -3.051 6.898 1.00 97.19 260 MET A N 1
ATOM 2070 C CA . MET A 1 260 ? -21.424 -3.706 7.067 1.00 97.19 260 MET A CA 1
ATOM 2071 C C . MET A 1 260 ? -21.244 -5.139 7.572 1.00 97.19 260 MET A C 1
ATOM 2073 O O . MET A 1 260 ? -21.839 -5.511 8.574 1.00 97.19 260 MET A O 1
ATOM 2077 N N . MET A 1 261 ? -20.378 -5.927 6.931 1.00 96.81 261 MET A N 1
ATOM 2078 C CA . MET A 1 261 ? -20.083 -7.297 7.347 1.00 96.81 261 MET A CA 1
ATOM 2079 C C . MET A 1 261 ? -19.639 -7.349 8.817 1.00 96.81 261 MET A C 1
ATOM 2081 O O . MET A 1 261 ? -20.213 -8.101 9.607 1.00 96.81 261 MET A O 1
ATOM 2085 N N . GLU A 1 262 ? -18.636 -6.557 9.198 1.00 96.44 262 GLU A N 1
ATOM 2086 C CA . GLU A 1 262 ? -18.089 -6.555 10.559 1.00 96.44 262 GLU A CA 1
ATOM 2087 C C . GLU A 1 262 ? -19.151 -6.196 11.612 1.00 96.44 262 GLU A C 1
ATOM 2089 O O . GLU A 1 262 ? -19.304 -6.905 12.611 1.00 96.44 262 GLU A O 1
ATOM 2094 N N . PHE A 1 263 ? -19.939 -5.144 11.380 1.00 97.94 263 PHE A N 1
ATOM 2095 C CA . PHE A 1 263 ? -20.871 -4.639 12.390 1.00 97.94 263 PHE A CA 1
ATOM 2096 C C . PHE A 1 263 ? -22.225 -5.354 12.404 1.00 97.94 263 PHE A C 1
ATOM 2098 O O . PHE A 1 263 ? -22.845 -5.433 13.464 1.00 97.94 263 PHE A O 1
ATOM 2105 N N . GLU A 1 264 ? -22.654 -5.964 11.294 1.00 98.31 264 GLU A N 1
ATOM 2106 C CA . GLU A 1 264 ? -23.789 -6.900 11.288 1.00 98.31 264 GLU A CA 1
ATOM 2107 C C . GLU A 1 264 ? -23.465 -8.142 12.132 1.00 98.31 264 GLU A C 1
ATOM 2109 O O . GLU A 1 264 ? -24.308 -8.623 12.894 1.00 98.31 264 GLU A O 1
ATOM 2114 N N . LYS A 1 265 ? -22.214 -8.625 12.076 1.00 98.19 265 LYS A N 1
ATOM 2115 C CA . LYS A 1 265 ? -21.743 -9.711 12.945 1.00 98.19 265 LYS A CA 1
ATOM 2116 C C . LYS A 1 265 ? -21.744 -9.293 14.416 1.00 98.19 265 LYS A C 1
ATOM 2118 O O . LYS A 1 265 ? -22.268 -10.034 15.245 1.00 98.19 265 LYS A O 1
ATOM 2123 N N . GLY A 1 266 ? -21.195 -8.119 14.738 1.00 97.44 266 GLY A N 1
ATOM 2124 C CA . GLY A 1 266 ? -21.189 -7.596 16.110 1.00 97.44 266 GLY A CA 1
ATOM 2125 C C . GLY A 1 266 ? -22.601 -7.476 16.690 1.00 97.44 266 GLY A C 1
ATOM 2126 O O . GLY A 1 266 ? -22.884 -7.982 17.775 1.00 97.44 266 GLY A O 1
ATOM 2127 N N . LEU A 1 267 ? -23.531 -6.907 15.920 1.00 97.88 267 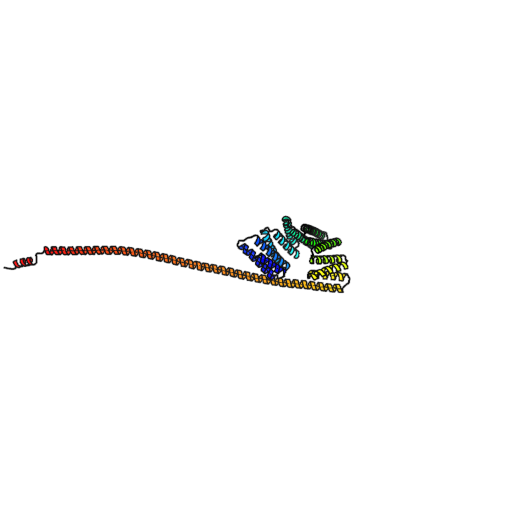LEU A N 1
ATOM 2128 C CA . LEU A 1 267 ? -24.923 -6.745 16.333 1.00 97.88 267 LEU A CA 1
ATOM 2129 C C . LEU A 1 267 ? -25.659 -8.091 16.484 1.00 97.88 267 LEU A C 1
ATOM 2131 O O . LEU A 1 267 ? -26.408 -8.277 17.444 1.00 97.88 267 LEU A O 1
ATOM 2135 N N . SER A 1 268 ? -25.390 -9.061 15.604 1.00 98.38 268 SER A N 1
ATOM 2136 C CA . SER A 1 268 ? -25.872 -10.441 15.754 1.00 98.38 268 SER A CA 1
ATOM 2137 C C . SER A 1 268 ? -25.419 -11.066 17.079 1.00 98.38 268 SER A C 1
ATOM 2139 O O . SER A 1 268 ? -26.239 -11.627 17.807 1.00 98.38 268 SER A O 1
ATOM 2141 N N . MET A 1 269 ? -24.142 -10.903 17.440 1.00 98.25 269 MET A N 1
ATOM 2142 C CA . MET A 1 269 ? -23.602 -11.423 18.699 1.00 98.25 269 MET A CA 1
ATOM 2143 C C . MET A 1 269 ? -24.233 -10.749 19.926 1.00 98.25 269 MET A C 1
ATOM 2145 O O . MET A 1 269 ? -24.532 -11.432 20.902 1.00 98.25 269 MET A O 1
ATOM 2149 N N . VAL A 1 270 ? -24.485 -9.434 19.885 1.00 98.25 270 VAL A N 1
ATOM 2150 C CA . VAL A 1 270 ? -25.209 -8.729 20.962 1.00 98.25 270 VAL A CA 1
ATOM 2151 C C . VAL A 1 270 ? -26.608 -9.312 21.159 1.00 98.25 270 VAL A C 1
ATOM 2153 O O . VAL A 1 270 ? -27.034 -9.549 22.292 1.00 98.25 270 VAL A O 1
ATOM 2156 N N . TYR A 1 271 ? -27.338 -9.559 20.071 1.00 98.38 271 TYR A N 1
ATOM 2157 C CA . TYR A 1 271 ? -28.678 -10.132 20.159 1.00 98.38 271 TYR A CA 1
ATOM 2158 C C . TYR A 1 271 ? -28.673 -11.568 20.676 1.00 98.38 271 TYR A C 1
ATOM 2160 O O . TYR A 1 271 ? -29.533 -11.909 21.485 1.00 98.38 271 TYR A O 1
ATOM 2168 N N . GLU A 1 272 ? -27.687 -12.374 20.291 1.00 97.88 272 GLU A N 1
ATOM 2169 C CA . GLU A 1 272 ? -27.531 -13.731 20.815 1.00 97.88 272 GLU A CA 1
ATOM 2170 C C . GLU A 1 272 ? -27.266 -13.720 22.328 1.00 97.88 272 GLU A C 1
ATOM 2172 O O . GLU A 1 272 ? -27.977 -14.377 23.087 1.00 97.88 272 GLU A O 1
ATOM 2177 N N . LEU A 1 273 ? -26.326 -12.887 22.791 1.00 97.12 273 LEU A N 1
ATOM 2178 C CA . LEU A 1 273 ? -25.994 -12.746 24.217 1.00 97.12 273 LEU A CA 1
ATOM 2179 C C . LEU A 1 273 ? -27.152 -12.202 25.067 1.00 97.12 273 LEU A C 1
ATOM 2181 O O . LEU A 1 273 ? -27.174 -12.402 26.279 1.00 97.12 273 LEU A O 1
ATOM 2185 N N . THR A 1 274 ? -28.115 -11.521 24.443 1.00 97.69 274 THR A N 1
ATOM 2186 C CA . THR A 1 274 ? -29.311 -10.979 25.109 1.00 97.69 274 THR A CA 1
ATOM 2187 C C . THR A 1 274 ? -30.562 -11.844 24.907 1.00 97.69 274 THR A C 1
ATOM 2189 O O . THR A 1 274 ? -31.655 -11.423 25.279 1.00 97.69 274 THR A O 1
ATOM 2192 N N . GLY A 1 275 ? -30.435 -13.043 24.321 1.00 97.06 275 GLY A N 1
ATOM 2193 C CA . GLY A 1 275 ? -31.546 -13.985 24.107 1.00 97.06 275 GLY A CA 1
ATOM 2194 C C . GLY A 1 275 ? -32.534 -13.580 23.004 1.00 97.06 275 GLY A C 1
ATOM 2195 O O . GLY A 1 275 ? -33.609 -14.164 22.867 1.00 97.06 275 GLY A O 1
ATOM 2196 N N . ARG A 1 276 ? -32.197 -12.576 22.189 1.00 98.25 276 ARG A N 1
ATOM 2197 C CA . ARG A 1 276 ? -33.027 -12.062 21.087 1.00 98.25 276 ARG A CA 1
ATOM 2198 C C . ARG A 1 276 ? -32.732 -12.818 19.788 1.00 98.25 276 ARG A C 1
ATOM 2200 O O . ARG A 1 276 ? -32.353 -12.225 18.779 1.00 98.25 276 ARG A O 1
ATOM 2207 N N . HIS A 1 277 ? -32.934 -14.135 19.804 1.00 97.31 277 HIS A N 1
ATOM 2208 C CA . HIS A 1 277 ? -32.492 -15.050 18.741 1.00 97.31 277 HIS A CA 1
ATOM 2209 C C . HIS A 1 277 ? -33.026 -14.714 17.338 1.00 97.31 277 HIS A C 1
ATOM 2211 O O . HIS A 1 277 ? -32.297 -14.843 16.357 1.00 97.31 277 HIS A O 1
ATOM 2217 N N . SER A 1 278 ? -34.269 -14.231 17.213 1.00 97.81 278 SER A N 1
ATOM 2218 C CA . SER A 1 278 ? -34.824 -13.833 15.908 1.00 97.81 278 SER A CA 1
ATOM 2219 C C . SER A 1 278 ? -34.041 -12.679 15.274 1.00 97.81 278 SER A C 1
ATOM 2221 O O . SER A 1 278 ? -33.729 -12.728 14.085 1.00 97.81 278 SER A O 1
ATOM 2223 N N . LEU A 1 279 ? -33.672 -11.672 16.075 1.00 97.81 279 LEU A N 1
ATOM 2224 C CA . LEU A 1 279 ? -32.843 -10.552 15.624 1.00 97.81 279 LEU A CA 1
ATOM 2225 C C . LEU A 1 279 ? -31.399 -11.005 15.385 1.00 97.81 279 LEU A C 1
ATOM 2227 O O . LEU A 1 279 ? -30.794 -10.622 14.385 1.00 97.81 279 LEU A O 1
ATOM 2231 N N . ALA A 1 280 ? -30.861 -11.872 16.248 1.00 98.31 280 ALA A N 1
ATOM 2232 C CA . ALA A 1 280 ? -29.530 -12.445 16.063 1.00 98.31 280 ALA A CA 1
ATOM 2233 C C . ALA A 1 280 ? -29.407 -13.140 14.699 1.00 98.31 280 ALA A C 1
ATOM 2235 O O . ALA A 1 280 ? -28.457 -12.871 13.962 1.00 98.31 280 ALA A O 1
ATOM 2236 N N . LEU A 1 281 ? -30.401 -13.957 14.331 1.00 98.00 281 LEU A N 1
ATOM 2237 C CA . LEU A 1 281 ? -30.466 -14.642 13.041 1.00 98.00 281 LEU A CA 1
ATOM 2238 C C . LEU A 1 281 ? -30.626 -13.668 11.866 1.00 98.00 281 LEU A C 1
ATOM 2240 O O . LEU A 1 281 ? -30.001 -13.869 10.826 1.00 98.00 281 LEU A O 1
ATOM 2244 N N . GLU A 1 282 ? -31.451 -12.628 12.002 1.00 98.31 282 GLU A N 1
ATOM 2245 C CA . GLU A 1 282 ? -31.621 -11.609 10.960 1.00 98.31 282 GLU A CA 1
ATOM 2246 C C . GLU A 1 282 ? -30.288 -10.921 10.633 1.00 98.31 282 GLU A C 1
ATOM 2248 O O . GLU A 1 282 ? -29.867 -10.885 9.475 1.00 98.31 282 GLU A O 1
ATOM 2253 N N . HIS A 1 283 ? -29.597 -10.426 11.658 1.00 98.25 283 HIS A N 1
ATOM 2254 C CA . HIS A 1 283 ? -28.313 -9.747 11.502 1.00 98.25 283 HIS A CA 1
ATOM 2255 C C . HIS A 1 283 ? -27.203 -10.710 11.069 1.00 98.25 283 HIS A C 1
ATOM 2257 O O . HIS A 1 283 ? -26.367 -10.365 10.236 1.00 98.25 283 HIS A O 1
ATOM 2263 N N . TYR A 1 284 ? -27.249 -11.968 11.517 1.00 98.25 284 TYR A N 1
ATOM 2264 C CA . TYR A 1 284 ? -26.333 -12.994 11.027 1.00 98.25 284 TYR A CA 1
ATOM 2265 C C . TYR A 1 284 ? -26.503 -13.245 9.523 1.00 98.25 284 TYR A C 1
ATOM 2267 O O . TYR A 1 284 ? -25.517 -13.356 8.799 1.00 98.25 284 TYR A O 1
ATOM 2275 N N . LYS A 1 285 ? -27.742 -13.279 9.012 1.00 98.06 285 LYS A N 1
ATOM 2276 C CA . LYS A 1 285 ? -28.001 -13.405 7.567 1.00 98.06 285 LYS A CA 1
ATOM 2277 C C . LYS A 1 285 ? -27.451 -12.215 6.781 1.00 98.06 285 LYS A C 1
ATOM 2279 O O . LYS A 1 285 ? -26.892 -12.423 5.708 1.00 98.06 285 LYS A O 1
ATOM 2284 N N . LYS A 1 286 ? -27.558 -10.991 7.313 1.00 97.88 286 LYS A N 1
ATOM 2285 C CA . LYS A 1 286 ? -26.951 -9.794 6.702 1.00 97.88 286 LYS A CA 1
ATOM 2286 C C . LYS A 1 286 ? -25.426 -9.882 6.692 1.00 97.88 286 LYS A C 1
ATOM 2288 O O . LYS A 1 286 ? -24.823 -9.628 5.654 1.00 97.88 286 LYS A O 1
ATOM 2293 N N . TYR A 1 287 ? -24.816 -10.333 7.790 1.00 97.56 287 TYR A N 1
ATOM 2294 C CA . TYR A 1 287 ? -23.384 -10.637 7.844 1.00 97.56 287 TYR A CA 1
ATOM 2295 C C . TYR A 1 287 ? -22.973 -11.637 6.756 1.00 97.56 287 TYR A C 1
ATOM 2297 O O . TYR A 1 287 ? -22.027 -11.368 6.020 1.00 97.56 287 TYR A O 1
ATOM 2305 N N . ILE A 1 288 ? -23.689 -12.759 6.617 1.00 96.94 288 ILE A N 1
ATOM 2306 C CA . ILE A 1 288 ? -23.405 -13.756 5.575 1.00 96.94 288 ILE A CA 1
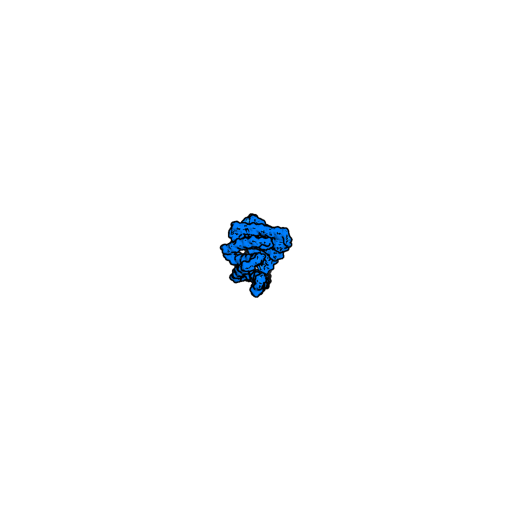ATOM 2307 C C . ILE A 1 288 ? -23.566 -13.149 4.181 1.00 96.94 288 ILE A C 1
ATOM 2309 O O . ILE A 1 288 ? -22.661 -13.284 3.371 1.00 96.94 288 ILE A O 1
ATOM 2313 N N . SER A 1 289 ? -24.639 -12.399 3.922 1.00 95.25 289 SER A N 1
ATOM 2314 C CA . SER A 1 289 ? -24.841 -11.727 2.634 1.00 95.25 289 SER A CA 1
ATOM 2315 C C . SER A 1 289 ? -23.716 -10.739 2.304 1.00 95.25 289 SER A C 1
ATOM 2317 O O . SER A 1 289 ? -23.253 -10.693 1.164 1.00 95.25 289 SER A O 1
ATOM 2319 N N . ALA A 1 290 ? -23.261 -9.948 3.279 1.00 94.00 290 ALA A N 1
ATOM 2320 C CA . ALA A 1 290 ? -22.159 -9.006 3.098 1.00 94.00 290 ALA A CA 1
ATOM 2321 C C . ALA A 1 290 ? -20.822 -9.737 2.890 1.00 94.00 290 ALA A C 1
ATOM 2323 O O . ALA A 1 290 ? -20.046 -9.364 2.014 1.00 94.00 290 ALA A O 1
ATOM 2324 N N . LYS A 1 291 ? -20.583 -10.819 3.638 1.00 93.06 291 LYS A N 1
ATOM 2325 C CA . LYS A 1 291 ? -19.411 -11.689 3.486 1.00 93.06 291 LYS A CA 1
ATOM 2326 C C . LYS A 1 291 ? -19.375 -12.354 2.110 1.00 93.06 291 LYS A C 1
ATOM 2328 O O . LYS A 1 291 ? -18.333 -12.344 1.468 1.00 93.06 291 LYS A O 1
ATOM 2333 N N . ASP A 1 292 ? -20.497 -12.890 1.641 1.00 90.12 292 ASP A N 1
ATOM 2334 C CA . ASP A 1 292 ? -20.607 -13.519 0.322 1.00 90.12 292 ASP A CA 1
ATOM 2335 C C . ASP A 1 292 ? -20.425 -12.481 -0.789 1.00 90.12 292 ASP A C 1
ATOM 2337 O O . ASP A 1 292 ? -19.775 -12.758 -1.791 1.00 90.12 292 ASP A O 1
ATOM 2341 N N . THR A 1 293 ? -20.931 -11.259 -0.591 1.00 89.81 293 THR A N 1
ATOM 2342 C CA . THR A 1 293 ? -20.678 -10.135 -1.504 1.00 89.81 293 THR A CA 1
ATOM 2343 C C . THR A 1 293 ? -19.188 -9.815 -1.574 1.00 89.81 293 THR A C 1
ATOM 2345 O O . THR A 1 293 ? -18.662 -9.699 -2.673 1.00 89.81 293 THR A O 1
ATOM 2348 N N . LEU A 1 294 ? -18.493 -9.722 -0.435 1.00 85.75 294 LEU A N 1
ATOM 2349 C CA . LEU A 1 294 ? -17.048 -9.473 -0.397 1.00 85.75 294 LEU A CA 1
ATOM 2350 C C . LEU A 1 294 ? -16.257 -10.609 -1.031 1.00 85.75 294 LEU A C 1
ATOM 2352 O O . LEU A 1 294 ? -15.376 -10.340 -1.830 1.00 85.75 294 LEU A O 1
ATOM 2356 N N . PHE A 1 295 ? -16.592 -11.861 -0.726 1.00 82.12 295 PHE A N 1
ATOM 2357 C CA . PHE A 1 295 ? -15.907 -13.018 -1.295 1.00 82.12 295 PHE A CA 1
ATOM 2358 C C . PHE A 1 295 ? -16.122 -13.119 -2.809 1.00 82.12 295 PHE A C 1
ATOM 2360 O O . PHE A 1 295 ? -15.185 -13.383 -3.558 1.00 82.12 295 PHE A O 1
ATOM 2367 N N . ASN A 1 296 ? -17.347 -12.880 -3.283 1.00 79.06 296 ASN A N 1
ATOM 2368 C CA . ASN A 1 296 ? -17.645 -12.877 -4.712 1.00 79.06 296 ASN A CA 1
ATOM 2369 C C . ASN A 1 296 ? -16.991 -11.690 -5.421 1.00 79.06 296 ASN A C 1
ATOM 2371 O O . ASN A 1 296 ? -16.488 -11.866 -6.527 1.00 79.06 296 ASN A O 1
ATOM 2375 N N . ASP A 1 297 ? -16.978 -10.505 -4.810 1.00 74.25 297 ASP A N 1
ATOM 2376 C CA . ASP A 1 297 ? -16.296 -9.320 -5.333 1.00 74.25 297 ASP A CA 1
ATOM 2377 C C . ASP A 1 297 ? -14.779 -9.530 -5.367 1.00 74.25 297 ASP A C 1
ATOM 2379 O O . ASP A 1 297 ? -14.152 -9.266 -6.384 1.00 74.25 297 ASP A O 1
ATOM 2383 N N . GLU A 1 298 ? -14.192 -10.089 -4.311 1.00 72.75 298 GLU A N 1
ATOM 2384 C CA . GLU A 1 298 ? -12.772 -10.425 -4.234 1.00 72.75 298 GLU A CA 1
ATOM 2385 C C . GLU A 1 298 ? -12.393 -11.470 -5.278 1.00 72.75 298 GLU A C 1
ATOM 2387 O O . GLU A 1 298 ? -11.459 -11.240 -6.037 1.00 72.75 298 GLU A O 1
ATOM 2392 N N . ARG A 1 299 ? -13.162 -12.556 -5.409 1.00 74.00 299 ARG A N 1
ATOM 2393 C CA . ARG A 1 299 ? -12.931 -13.593 -6.422 1.00 74.00 299 ARG A CA 1
ATOM 2394 C C . ARG A 1 299 ? -13.142 -13.080 -7.846 1.00 74.00 299 ARG A C 1
ATOM 2396 O O . ARG A 1 299 ? -12.379 -13.425 -8.743 1.00 74.00 299 ARG A O 1
ATOM 2403 N N . SER A 1 300 ? -14.170 -12.266 -8.076 1.00 68.19 300 SER A N 1
ATOM 2404 C CA . SER A 1 300 ? -14.429 -11.668 -9.395 1.00 68.19 300 SER A CA 1
ATOM 2405 C C . SER A 1 300 ? -13.338 -10.670 -9.757 1.00 68.19 300 SER A C 1
ATOM 2407 O O . SER A 1 300 ? -12.868 -10.655 -10.891 1.00 68.19 300 SER A O 1
ATOM 2409 N N . LYS A 1 301 ? -12.888 -9.870 -8.784 1.00 66.25 301 LYS A N 1
ATOM 2410 C CA . LYS A 1 301 ? -11.726 -9.001 -8.936 1.00 66.25 301 LYS A CA 1
ATOM 2411 C C . LYS A 1 301 ? -10.481 -9.828 -9.181 1.00 66.25 301 LYS A C 1
ATOM 2413 O O . LYS A 1 301 ? -9.750 -9.480 -10.083 1.00 66.25 301 LYS A O 1
ATOM 2418 N N . GLU A 1 302 ? -10.230 -10.904 -8.449 1.00 68.38 302 GLU A N 1
ATOM 2419 C CA . GLU A 1 302 ? -9.071 -11.780 -8.643 1.00 68.38 302 GLU A CA 1
ATOM 2420 C C . GLU A 1 302 ? -9.048 -12.383 -10.049 1.00 68.38 302 GLU A C 1
ATOM 2422 O O . GLU A 1 302 ? -8.044 -12.244 -10.741 1.00 68.38 302 GLU A O 1
ATOM 2427 N N . ILE A 1 303 ? -10.160 -12.959 -10.516 1.00 66.94 303 ILE A N 1
ATOM 2428 C CA . ILE A 1 303 ? -10.284 -13.467 -11.890 1.00 66.94 303 ILE A CA 1
ATOM 2429 C C . ILE A 1 303 ? -10.043 -12.335 -12.889 1.00 66.94 303 ILE A C 1
ATOM 2431 O O . ILE A 1 303 ? -9.167 -12.459 -13.737 1.00 66.94 303 ILE A O 1
ATOM 2435 N N . GLY A 1 304 ? -10.735 -11.203 -12.738 1.00 62.81 304 GLY A N 1
ATOM 2436 C CA . GLY A 1 304 ? -10.553 -10.053 -13.619 1.00 62.81 304 GLY A CA 1
ATOM 2437 C C . GLY A 1 304 ? -9.130 -9.489 -13.582 1.00 62.81 304 GLY A C 1
ATOM 2438 O O . GLY A 1 304 ? -8.633 -9.032 -14.600 1.00 62.81 304 GLY A O 1
ATOM 2439 N N . ARG A 1 305 ? -8.435 -9.550 -12.439 1.00 65.31 305 ARG A N 1
ATOM 2440 C CA . ARG A 1 305 ? -7.035 -9.128 -12.263 1.00 65.31 305 ARG A CA 1
ATOM 2441 C C . ARG A 1 305 ? -6.073 -10.104 -12.928 1.00 65.31 305 ARG A C 1
ATOM 2443 O O . ARG A 1 305 ? -5.113 -9.656 -13.544 1.00 65.31 305 ARG A O 1
ATOM 2450 N N . LEU A 1 306 ? -6.318 -11.409 -12.819 1.00 69.50 306 LEU A N 1
ATOM 2451 C CA . LEU A 1 306 ? -5.526 -12.449 -13.476 1.00 69.50 306 LEU A CA 1
ATOM 2452 C C . LEU A 1 306 ? -5.708 -12.404 -14.992 1.00 69.50 306 LEU A C 1
ATOM 2454 O O . LEU A 1 306 ? -4.718 -12.435 -15.717 1.00 69.50 306 LEU A O 1
ATOM 2458 N N . GLU A 1 307 ? -6.946 -12.272 -15.467 1.00 70.31 307 GLU A N 1
ATOM 2459 C CA . GLU A 1 307 ? -7.265 -12.082 -16.882 1.00 70.31 307 GLU A CA 1
ATOM 2460 C C . GLU A 1 307 ? -6.622 -10.799 -17.406 1.00 70.31 307 GLU A C 1
ATOM 2462 O O . GLU A 1 307 ? -5.879 -10.856 -18.378 1.00 70.31 307 GLU A O 1
ATOM 2467 N N . ALA A 1 308 ? -6.792 -9.678 -16.699 1.00 64.31 308 ALA A N 1
ATOM 2468 C CA . ALA A 1 308 ? -6.157 -8.402 -17.016 1.00 64.31 308 ALA A CA 1
ATOM 2469 C C . ALA A 1 308 ? -4.630 -8.496 -17.089 1.00 64.31 308 ALA A C 1
ATOM 2471 O O . ALA A 1 308 ? -4.021 -7.990 -18.026 1.00 64.31 308 ALA A O 1
ATOM 2472 N N . SER A 1 309 ? -4.003 -9.125 -16.093 1.00 67.44 309 SER A N 1
ATOM 2473 C CA . SER A 1 309 ? -2.550 -9.289 -16.038 1.00 67.44 309 SER A CA 1
ATOM 2474 C C . SER A 1 309 ? -2.066 -10.200 -17.160 1.00 67.44 309 SER A C 1
ATOM 2476 O O . SER A 1 309 ? -1.062 -9.896 -17.793 1.00 67.44 309 SER A O 1
ATOM 2478 N N . SER A 1 310 ? -2.779 -11.293 -17.435 1.00 73.62 310 SER A N 1
ATOM 2479 C CA . SER A 1 310 ? -2.431 -12.232 -18.501 1.00 73.62 310 SER A CA 1
ATOM 2480 C C . SER A 1 310 ? -2.614 -11.615 -19.887 1.00 73.62 310 SER A C 1
ATOM 2482 O O . SER A 1 310 ? -1.750 -11.770 -20.749 1.00 73.62 310 SER A O 1
ATOM 2484 N N . GLU A 1 311 ? -3.705 -10.881 -20.099 1.00 71.62 311 GLU A N 1
ATOM 2485 C CA . GLU A 1 311 ? -3.974 -10.140 -21.329 1.00 71.62 311 GLU A CA 1
ATOM 2486 C C . GLU A 1 311 ? -2.915 -9.065 -21.547 1.00 71.62 311 GLU A C 1
ATOM 2488 O O . GLU A 1 311 ? -2.313 -9.009 -22.615 1.00 71.62 311 GLU A O 1
ATOM 2493 N N . PHE A 1 312 ? -2.602 -8.286 -20.515 1.00 72.06 312 PHE A N 1
ATOM 2494 C CA . PHE A 1 312 ? -1.555 -7.278 -20.571 1.00 72.06 312 PHE A CA 1
ATOM 2495 C C . PHE A 1 312 ? -0.169 -7.879 -20.849 1.00 72.06 312 PHE A C 1
ATOM 2497 O O . PHE A 1 312 ? 0.559 -7.379 -21.705 1.00 72.06 312 PHE A O 1
ATOM 2504 N N . GLU A 1 313 ? 0.208 -8.971 -20.176 1.00 77.31 313 GLU A N 1
ATOM 2505 C CA . GLU A 1 313 ? 1.465 -9.680 -20.447 1.00 77.31 313 GLU A CA 1
ATOM 2506 C C . GLU A 1 313 ? 1.519 -10.204 -21.883 1.00 77.31 313 GLU A C 1
ATOM 2508 O O . GLU A 1 313 ? 2.556 -10.105 -22.544 1.00 77.31 313 GLU A O 1
ATOM 2513 N N . ARG A 1 314 ? 0.398 -10.718 -22.394 1.00 78.69 314 ARG A N 1
ATOM 2514 C CA . ARG A 1 314 ? 0.274 -11.167 -23.779 1.00 78.69 314 ARG A CA 1
ATOM 2515 C C . ARG A 1 314 ? 0.398 -10.003 -24.763 1.00 78.69 314 ARG A C 1
ATOM 2517 O O . ARG A 1 314 ? 1.149 -10.129 -25.728 1.00 78.69 314 ARG A O 1
ATOM 2524 N N . GLU A 1 315 ? -0.312 -8.897 -24.550 1.00 74.06 315 GLU A N 1
ATOM 2525 C CA . GLU A 1 315 ? -0.220 -7.693 -25.388 1.00 74.06 315 GLU A CA 1
ATOM 2526 C C . GLU A 1 315 ? 1.206 -7.150 -25.411 1.00 74.06 315 GLU A C 1
ATOM 2528 O O . GLU A 1 315 ? 1.746 -6.854 -26.476 1.00 74.06 315 GLU A O 1
ATOM 2533 N N . LYS A 1 316 ? 1.852 -7.096 -24.247 1.00 74.50 316 LYS A N 1
ATOM 2534 C CA . LYS A 1 316 ? 3.241 -6.671 -24.118 1.00 74.50 316 LYS A CA 1
ATOM 2535 C C . LYS A 1 316 ? 4.196 -7.598 -24.860 1.00 74.50 316 LYS A C 1
ATOM 2537 O O . LYS A 1 316 ? 5.040 -7.119 -25.609 1.00 74.50 316 LYS A O 1
ATOM 2542 N N . ALA A 1 317 ? 4.046 -8.913 -24.712 1.00 79.44 317 ALA A N 1
ATOM 2543 C CA . ALA A 1 317 ? 4.872 -9.882 -25.426 1.00 79.44 317 ALA A CA 1
ATOM 2544 C C . ALA A 1 317 ? 4.701 -9.777 -26.951 1.00 79.44 317 ALA A C 1
ATOM 2546 O O . ALA A 1 317 ? 5.678 -9.911 -27.690 1.00 79.44 317 ALA A O 1
ATOM 2547 N N . LEU A 1 318 ? 3.478 -9.515 -27.428 1.00 80.81 318 LEU A N 1
ATOM 2548 C CA . LEU A 1 318 ? 3.204 -9.265 -28.845 1.00 80.81 318 LEU A CA 1
ATOM 2549 C C . LEU A 1 318 ? 3.871 -7.971 -29.322 1.00 80.81 318 LEU A C 1
ATOM 2551 O O . LEU A 1 318 ? 4.576 -8.004 -30.328 1.00 80.81 318 LEU A O 1
ATOM 2555 N N . ALA A 1 319 ? 3.721 -6.873 -28.580 1.00 73.88 319 ALA A N 1
ATOM 2556 C CA . ALA A 1 319 ? 4.353 -5.596 -28.899 1.00 73.88 319 ALA A CA 1
ATOM 2557 C C . ALA A 1 319 ? 5.891 -5.699 -28.909 1.00 73.88 319 ALA A C 1
ATOM 2559 O O . ALA A 1 319 ? 6.538 -5.221 -29.840 1.00 73.88 319 ALA A O 1
ATOM 2560 N N . ASP A 1 320 ? 6.485 -6.386 -27.929 1.00 75.62 320 ASP A N 1
ATOM 2561 C CA . ASP A 1 320 ? 7.928 -6.637 -27.870 1.00 75.62 320 ASP A CA 1
ATOM 2562 C C . ASP A 1 320 ? 8.401 -7.488 -29.062 1.00 75.62 320 ASP A C 1
ATOM 2564 O O . ASP A 1 320 ? 9.478 -7.250 -29.616 1.00 75.62 320 ASP A O 1
ATOM 2568 N N . ALA A 1 321 ? 7.609 -8.478 -29.484 1.00 82.81 321 ALA A N 1
ATOM 2569 C CA . ALA A 1 321 ? 7.915 -9.306 -30.648 1.00 82.81 321 ALA A CA 1
ATOM 2570 C C . ALA A 1 321 ? 7.800 -8.526 -31.970 1.00 82.81 321 ALA A C 1
ATOM 2572 O O . ALA A 1 321 ? 8.646 -8.694 -32.851 1.00 82.81 321 ALA A O 1
ATOM 2573 N N . GLU A 1 322 ? 6.787 -7.670 -32.116 1.00 80.44 322 GLU A N 1
ATOM 2574 C CA . GLU A 1 322 ? 6.640 -6.767 -33.264 1.00 80.44 322 GLU A CA 1
ATOM 2575 C C . GLU A 1 322 ? 7.804 -5.781 -33.340 1.00 80.44 322 GLU A C 1
ATOM 2577 O O . GLU A 1 322 ? 8.443 -5.664 -34.386 1.00 80.44 322 GLU A O 1
ATOM 2582 N N . HIS A 1 323 ? 8.159 -5.159 -32.216 1.00 73.31 323 HIS A N 1
ATOM 2583 C CA . HIS A 1 323 ? 9.280 -4.232 -32.158 1.00 73.31 323 HIS A CA 1
ATOM 2584 C C . HIS A 1 323 ? 10.614 -4.908 -32.515 1.00 73.31 323 HIS A C 1
ATOM 2586 O O . HIS A 1 323 ? 11.408 -4.360 -33.282 1.00 73.31 323 HIS A O 1
ATOM 2592 N N . ARG A 1 324 ? 10.858 -6.137 -32.035 1.00 78.12 324 ARG A N 1
ATOM 2593 C CA . ARG A 1 324 ? 12.040 -6.924 -32.436 1.00 78.12 324 ARG A CA 1
ATOM 2594 C C . ARG A 1 324 ? 12.077 -7.187 -33.940 1.00 78.12 324 ARG A C 1
ATOM 2596 O O . ARG A 1 324 ? 13.130 -7.010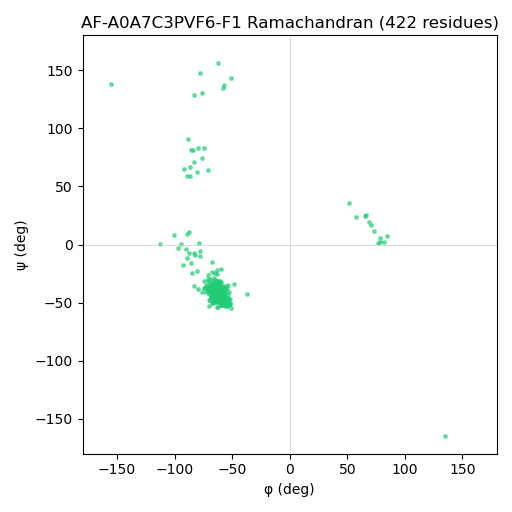 -34.549 1.00 78.12 324 ARG A O 1
ATOM 2603 N N . LYS A 1 325 ? 10.943 -7.552 -34.551 1.00 84.25 325 LYS A N 1
ATOM 2604 C CA . LYS A 1 325 ? 10.854 -7.739 -36.010 1.00 84.25 325 LYS A CA 1
ATOM 2605 C C . LYS A 1 325 ? 11.159 -6.451 -36.771 1.00 84.25 325 LYS A C 1
ATOM 2607 O O . LYS A 1 325 ? 11.851 -6.498 -37.784 1.00 84.25 325 LYS A O 1
ATOM 2612 N N . GLU A 1 326 ? 10.667 -5.305 -36.303 1.00 81.00 326 GLU A N 1
ATOM 2613 C CA . GLU A 1 326 ? 10.980 -4.009 -36.915 1.00 81.00 326 GLU A CA 1
ATOM 2614 C C . GLU A 1 326 ? 12.476 -3.687 -36.845 1.00 81.00 326 GLU A C 1
ATOM 2616 O O . GLU A 1 326 ? 13.052 -3.250 -37.845 1.00 81.00 326 GLU A O 1
ATOM 2621 N N . LEU A 1 327 ? 13.124 -3.947 -35.704 1.00 79.81 327 LEU A N 1
ATOM 2622 C CA . LEU A 1 327 ? 14.570 -3.774 -35.551 1.00 79.81 327 LEU A CA 1
ATOM 2623 C C . LEU A 1 327 ? 15.349 -4.677 -36.519 1.00 79.81 327 LEU A C 1
ATOM 2625 O O . LEU A 1 327 ? 16.242 -4.188 -37.213 1.00 79.81 327 LEU A O 1
ATOM 2629 N N . GLU A 1 328 ? 14.978 -5.953 -36.640 1.00 86.88 328 GLU A N 1
ATOM 2630 C CA . GLU A 1 328 ? 15.591 -6.891 -37.593 1.00 86.88 328 GLU A CA 1
ATOM 2631 C C . GLU A 1 328 ? 15.421 -6.431 -39.050 1.00 86.88 328 GLU A C 1
ATOM 2633 O O . GLU A 1 328 ? 16.399 -6.371 -39.800 1.00 86.88 328 GLU A O 1
ATOM 2638 N N . LEU A 1 329 ? 14.208 -6.019 -39.435 1.00 87.06 329 LEU A N 1
ATOM 2639 C CA . LEU A 1 329 ? 13.913 -5.464 -40.762 1.00 87.06 329 LEU A CA 1
ATOM 2640 C C . LEU A 1 329 ? 14.716 -4.188 -41.039 1.00 87.06 329 LEU A C 1
ATOM 2642 O O . LEU A 1 329 ? 15.187 -3.980 -42.159 1.00 87.06 329 LEU A O 1
ATOM 2646 N N . SER A 1 330 ? 14.866 -3.317 -40.040 1.00 83.06 330 SER A N 1
ATOM 2647 C CA . SER A 1 330 ? 15.641 -2.083 -40.172 1.00 83.06 330 SER A CA 1
ATOM 2648 C C . SER A 1 330 ? 17.132 -2.372 -40.388 1.00 83.06 330 SER A C 1
ATOM 2650 O O . SER A 1 330 ? 17.725 -1.830 -41.322 1.00 83.06 330 SER A O 1
ATOM 2652 N N . ALA A 1 331 ? 17.705 -3.316 -39.634 1.00 85.81 331 ALA A N 1
ATOM 2653 C CA . ALA A 1 331 ? 19.084 -3.767 -39.802 1.00 85.81 331 ALA A CA 1
ATOM 2654 C C . ALA A 1 331 ? 19.319 -4.435 -41.171 1.00 85.81 331 ALA A C 1
ATOM 2656 O O . ALA A 1 331 ? 20.365 -4.243 -41.797 1.00 85.81 331 ALA A O 1
ATOM 2657 N N . GLU A 1 332 ? 18.351 -5.205 -41.678 1.00 89.56 332 GLU A N 1
ATOM 2658 C CA . GLU A 1 332 ? 18.431 -5.801 -43.016 1.00 89.56 332 GLU A CA 1
ATOM 2659 C C . GLU A 1 332 ? 18.374 -4.735 -44.123 1.00 89.56 332 GLU A C 1
ATOM 2661 O O . GLU A 1 332 ? 19.155 -4.783 -45.081 1.00 89.56 332 GLU A O 1
ATOM 2666 N N . ARG A 1 333 ? 17.506 -3.724 -43.970 1.00 89.12 333 ARG A N 1
ATOM 2667 C CA . ARG A 1 333 ? 17.449 -2.564 -44.874 1.00 89.12 333 ARG A CA 1
ATOM 2668 C C . ARG A 1 333 ? 18.769 -1.799 -44.891 1.00 89.12 333 ARG A C 1
ATOM 2670 O O . ARG A 1 333 ? 19.243 -1.481 -45.981 1.00 89.12 333 ARG A O 1
ATOM 2677 N N . GLU A 1 334 ? 19.389 -1.560 -43.735 1.00 88.19 334 GLU A N 1
ATOM 2678 C CA . GLU A 1 334 ? 20.704 -0.910 -43.656 1.00 88.19 334 GLU A CA 1
ATOM 2679 C C . GLU A 1 334 ? 21.784 -1.710 -44.389 1.00 88.19 334 GLU A C 1
ATOM 2681 O O . GLU A 1 334 ? 22.493 -1.151 -45.229 1.00 88.19 334 GLU A O 1
ATOM 2686 N N . LYS A 1 335 ? 21.874 -3.027 -44.156 1.00 90.56 335 LYS A N 1
ATOM 2687 C CA . LYS A 1 335 ? 22.815 -3.898 -44.884 1.00 90.56 335 LYS A CA 1
ATOM 2688 C C . LYS A 1 335 ? 22.593 -3.829 -46.392 1.00 90.56 335 LYS A C 1
ATOM 2690 O O . LYS A 1 335 ? 23.546 -3.676 -47.157 1.00 90.56 335 LYS A O 1
ATOM 2695 N N . ARG A 1 336 ? 21.336 -3.904 -46.841 1.00 91.69 336 ARG A N 1
ATOM 2696 C CA . ARG A 1 336 ? 20.996 -3.801 -48.267 1.00 91.69 336 ARG A CA 1
ATOM 2697 C C . ARG A 1 336 ? 21.405 -2.445 -48.840 1.00 91.69 336 ARG A C 1
ATOM 2699 O O . ARG A 1 336 ? 21.957 -2.388 -49.937 1.00 91.69 336 ARG A O 1
ATOM 2706 N N . GLN A 1 337 ? 21.175 -1.364 -48.100 1.00 90.19 337 GLN A N 1
ATOM 2707 C CA . GLN A 1 337 ? 21.549 -0.017 -48.516 1.00 90.19 337 GLN A CA 1
ATOM 2708 C C . GLN A 1 337 ? 23.070 0.175 -48.569 1.00 90.19 337 GLN A C 1
ATOM 2710 O O . GLN A 1 337 ? 23.559 0.816 -49.500 1.00 90.19 337 GLN A O 1
ATOM 2715 N N . GLN A 1 338 ? 23.833 -0.430 -47.655 1.00 90.88 338 GLN A N 1
ATOM 2716 C CA . GLN A 1 338 ? 25.298 -0.471 -47.731 1.00 90.88 338 GLN A CA 1
ATOM 2717 C C . GLN A 1 338 ? 25.784 -1.194 -48.993 1.00 90.88 338 GLN A C 1
ATOM 2719 O O . GLN A 1 338 ? 26.615 -0.650 -49.716 1.00 90.88 338 GLN A O 1
ATOM 2724 N N . VAL A 1 339 ? 25.225 -2.368 -49.316 1.00 92.38 339 VAL A N 1
ATOM 2725 C CA . VAL A 1 339 ? 25.576 -3.109 -50.544 1.00 92.38 339 VAL A CA 1
ATOM 2726 C C . VAL A 1 339 ? 25.297 -2.274 -51.795 1.00 92.38 339 VAL A C 1
ATOM 2728 O O . VAL A 1 339 ? 26.157 -2.175 -52.670 1.00 92.38 339 VAL A O 1
ATOM 2731 N N . VAL A 1 340 ? 24.130 -1.624 -51.870 1.00 93.06 340 VAL A N 1
ATOM 2732 C CA . VAL A 1 340 ? 23.798 -0.712 -52.978 1.00 93.06 340 VAL A CA 1
ATOM 2733 C C . VAL A 1 340 ? 24.787 0.454 -53.038 1.00 93.06 340 VAL A C 1
ATOM 2735 O O . VAL A 1 340 ? 25.278 0.782 -54.116 1.00 93.06 340 VAL A O 1
ATOM 2738 N N . SER A 1 341 ? 25.133 1.046 -51.893 1.00 90.88 341 SER A N 1
ATOM 2739 C CA . SER A 1 341 ? 26.071 2.173 -51.822 1.00 90.88 341 SER A CA 1
ATOM 2740 C C . SER A 1 341 ? 27.471 1.779 -52.304 1.00 90.88 341 SER A C 1
ATOM 2742 O O . SER A 1 341 ? 28.081 2.515 -53.079 1.00 90.88 341 SER A O 1
ATOM 2744 N N . TYR A 1 342 ? 27.961 0.594 -51.926 1.00 93.81 342 TYR A N 1
ATOM 2745 C CA . TYR A 1 342 ? 29.230 0.055 -52.421 1.00 93.81 342 TYR A CA 1
ATOM 2746 C C . TYR A 1 342 ? 29.194 -0.264 -53.915 1.00 93.81 342 TYR A C 1
ATOM 2748 O O . TYR A 1 342 ? 30.159 0.037 -54.617 1.00 93.81 342 TYR A O 1
ATOM 2756 N N . ALA A 1 343 ? 28.089 -0.810 -54.428 1.00 94.19 343 ALA A N 1
ATOM 2757 C CA . ALA A 1 343 ? 27.931 -1.061 -55.858 1.00 94.19 343 ALA A CA 1
ATOM 2758 C C . ALA A 1 343 ? 27.961 0.245 -56.673 1.00 94.19 343 ALA A C 1
ATOM 2760 O O . ALA A 1 343 ? 28.651 0.320 -57.690 1.00 94.19 343 ALA A O 1
ATOM 2761 N N . VAL A 1 344 ? 27.277 1.296 -56.202 1.00 95.81 344 VAL A N 1
ATOM 2762 C CA . VAL A 1 344 ? 27.296 2.627 -56.833 1.00 95.81 344 VAL A CA 1
ATOM 2763 C C . VAL A 1 344 ? 28.698 3.237 -56.786 1.00 95.81 344 VAL A C 1
ATOM 2765 O O . VAL A 1 344 ? 29.197 3.688 -57.817 1.00 95.81 344 VAL A O 1
ATOM 2768 N N . ALA A 1 345 ? 29.363 3.215 -55.627 1.00 94.06 345 ALA A N 1
ATOM 2769 C CA . ALA A 1 345 ? 30.722 3.737 -55.482 1.00 94.06 345 ALA A CA 1
ATOM 2770 C C . ALA A 1 345 ? 31.724 2.995 -56.385 1.00 94.06 345 ALA A C 1
ATOM 2772 O O . ALA A 1 345 ? 32.525 3.630 -57.072 1.00 94.06 345 ALA A O 1
ATOM 2773 N N . GLY A 1 346 ? 31.640 1.662 -56.444 1.00 95.25 346 GLY A N 1
ATOM 2774 C CA . GLY A 1 346 ? 32.453 0.836 -57.338 1.00 95.25 346 GLY A CA 1
ATOM 2775 C C . GLY A 1 346 ? 32.192 1.131 -58.817 1.00 95.25 346 GLY A C 1
ATOM 2776 O O . GLY A 1 346 ? 33.137 1.270 -59.593 1.00 95.25 346 GLY A O 1
ATOM 2777 N N . GLY A 1 347 ? 30.925 1.307 -59.207 1.00 95.19 347 GLY A N 1
ATOM 2778 C CA . GLY A 1 347 ? 30.548 1.699 -60.566 1.00 95.19 347 GLY A CA 1
ATOM 2779 C C . GLY A 1 347 ? 31.113 3.065 -60.968 1.00 95.19 347 GLY A C 1
ATOM 2780 O O . GLY A 1 347 ? 31.713 3.194 -62.035 1.00 95.19 347 GLY A O 1
ATOM 2781 N N . LEU A 1 348 ? 30.999 4.071 -60.095 1.00 95.81 348 LEU A N 1
ATOM 2782 C CA . LEU A 1 348 ? 31.578 5.401 -60.324 1.00 95.81 348 LEU A CA 1
ATOM 2783 C C . LEU A 1 348 ? 33.106 5.352 -60.444 1.00 95.81 348 LEU A C 1
ATOM 2785 O O . LEU A 1 348 ? 33.675 6.014 -61.314 1.00 95.81 348 LEU A O 1
ATOM 2789 N N . LEU A 1 349 ? 33.770 4.535 -59.621 1.00 96.19 349 LEU A N 1
ATOM 2790 C CA . LEU A 1 349 ? 35.216 4.335 -59.692 1.00 96.19 349 LEU A CA 1
ATOM 2791 C C . LEU A 1 349 ? 35.638 3.719 -61.035 1.00 96.19 349 LEU A C 1
ATOM 2793 O O . LEU A 1 349 ? 36.601 4.181 -61.644 1.00 96.19 349 LEU A O 1
ATOM 2797 N N . LEU A 1 350 ? 34.896 2.728 -61.541 1.00 96.00 350 LEU A N 1
ATOM 2798 C CA . LEU A 1 350 ? 35.152 2.135 -62.858 1.00 96.00 350 LEU A CA 1
ATOM 2799 C C . LEU A 1 350 ? 34.983 3.151 -63.993 1.00 96.00 350 LEU A C 1
ATOM 2801 O O . LEU A 1 350 ? 35.832 3.210 -64.884 1.00 96.00 350 LEU A O 1
ATOM 2805 N N . VAL A 1 351 ? 33.939 3.984 -63.947 1.00 96.19 351 VAL A N 1
ATOM 2806 C CA . VAL A 1 351 ? 33.730 5.062 -64.931 1.00 96.19 351 VAL A CA 1
ATOM 2807 C C . VAL A 1 351 ? 34.886 6.063 -64.898 1.00 96.19 351 VAL A C 1
ATOM 2809 O O . VAL A 1 351 ? 35.392 6.447 -65.953 1.00 96.19 351 VAL A O 1
ATOM 2812 N N . LEU A 1 352 ? 35.355 6.447 -63.706 1.00 95.75 352 LEU A N 1
ATOM 2813 C CA . LEU A 1 352 ? 36.499 7.345 -63.543 1.00 95.75 352 LEU A CA 1
ATOM 2814 C C . LEU A 1 352 ? 37.782 6.739 -64.133 1.00 95.75 352 LEU A C 1
ATOM 2816 O O . LEU A 1 352 ? 38.480 7.397 -64.905 1.00 95.75 352 LEU A O 1
ATOM 2820 N N . LEU A 1 353 ? 38.080 5.476 -63.812 1.00 95.75 353 LEU A N 1
ATOM 2821 C CA . LEU A 1 353 ? 39.243 4.764 -64.349 1.00 95.75 353 LEU A CA 1
ATOM 2822 C C . LEU A 1 353 ? 39.183 4.663 -65.876 1.00 95.75 353 LEU A C 1
ATOM 2824 O O . LEU A 1 353 ? 40.188 4.885 -66.555 1.00 95.75 353 LEU A O 1
ATOM 2828 N N . PHE A 1 354 ? 38.001 4.389 -66.427 1.00 95.81 354 PHE A N 1
ATOM 2829 C CA . PHE A 1 354 ? 37.793 4.329 -67.868 1.00 95.81 354 PHE A CA 1
ATOM 2830 C C . PHE A 1 354 ? 37.963 5.700 -68.539 1.00 95.81 354 PHE A C 1
ATOM 2832 O O . PHE A 1 354 ? 38.609 5.802 -69.583 1.00 95.81 354 PHE A O 1
ATOM 2839 N N . ALA A 1 355 ? 37.471 6.776 -67.918 1.00 93.94 355 ALA A N 1
ATOM 2840 C CA . ALA A 1 355 ? 37.679 8.140 -68.398 1.00 93.94 355 ALA A CA 1
ATOM 2841 C C . ALA A 1 355 ? 39.170 8.525 -68.402 1.00 93.94 355 ALA A C 1
ATOM 2843 O O . ALA A 1 355 ? 39.661 9.074 -69.390 1.00 93.94 355 ALA A O 1
ATOM 2844 N N . ILE A 1 356 ? 39.914 8.176 -67.344 1.00 95.94 356 ILE A N 1
ATOM 2845 C CA . ILE A 1 356 ? 41.372 8.368 -67.269 1.00 95.94 356 ILE A CA 1
ATOM 2846 C C . ILE A 1 356 ? 42.077 7.578 -68.378 1.00 95.94 356 ILE A C 1
ATOM 2848 O O . ILE A 1 356 ? 42.963 8.108 -69.052 1.00 95.94 356 ILE A O 1
ATOM 2852 N N . PHE A 1 357 ? 41.672 6.327 -68.608 1.00 95.56 357 PHE A N 1
ATOM 2853 C CA . PHE A 1 357 ? 42.213 5.496 -69.681 1.00 95.56 357 PHE A CA 1
ATOM 2854 C C . PHE A 1 357 ? 41.988 6.124 -71.065 1.00 95.56 357 PHE A C 1
ATOM 2856 O O . PHE A 1 357 ? 42.949 6.284 -71.824 1.00 95.56 357 PHE A O 1
ATOM 2863 N N . ILE A 1 358 ? 40.754 6.544 -71.376 1.00 94.69 358 ILE A N 1
ATOM 2864 C CA . ILE A 1 358 ? 40.425 7.233 -72.635 1.00 94.69 358 ILE A CA 1
ATOM 2865 C C . ILE A 1 358 ? 41.255 8.508 -72.778 1.00 94.69 358 ILE A C 1
ATOM 2867 O O . ILE A 1 358 ? 41.838 8.746 -73.836 1.00 94.69 358 ILE A O 1
ATOM 2871 N N . PHE A 1 359 ? 41.354 9.313 -71.721 1.00 94.12 359 PHE A N 1
ATOM 2872 C CA . PHE A 1 359 ? 42.113 10.560 -71.741 1.00 94.12 359 PHE A CA 1
ATOM 2873 C C . PHE A 1 359 ? 43.604 10.328 -72.021 1.00 94.12 359 PHE A C 1
ATOM 2875 O O . PHE A 1 359 ? 44.203 11.006 -72.863 1.00 94.12 359 PHE A O 1
ATOM 2882 N N . ASN A 1 360 ? 44.200 9.324 -71.376 1.00 92.38 360 ASN A N 1
ATOM 2883 C CA . ASN A 1 360 ? 45.586 8.932 -71.620 1.00 92.38 360 ASN A CA 1
ATOM 2884 C C . ASN A 1 360 ? 45.784 8.435 -73.055 1.00 92.38 360 ASN A C 1
ATOM 2886 O O . ASN A 1 360 ? 46.750 8.826 -73.719 1.00 92.38 360 ASN A O 1
ATOM 2890 N N . ARG A 1 361 ? 44.849 7.629 -73.572 1.00 93.19 361 ARG A N 1
ATOM 2891 C CA . ARG A 1 361 ? 44.898 7.141 -74.954 1.00 93.19 361 ARG A CA 1
ATOM 2892 C C . ARG A 1 361 ? 44.766 8.276 -75.965 1.00 93.19 361 ARG A C 1
ATOM 2894 O O . ARG A 1 361 ? 45.505 8.303 -76.952 1.00 93.19 361 ARG A O 1
ATOM 2901 N N . PHE A 1 362 ? 43.889 9.238 -75.703 1.00 92.31 362 PHE A N 1
ATOM 2902 C CA . PHE A 1 362 ? 43.733 10.434 -76.519 1.00 92.31 362 PHE A CA 1
ATOM 2903 C C . PHE A 1 362 ? 45.024 11.264 -76.549 1.00 92.31 362 PHE A C 1
ATOM 2905 O O . PHE A 1 362 ? 45.513 11.590 -77.631 1.00 92.31 362 PHE A O 1
ATOM 2912 N N . ARG A 1 363 ? 45.644 11.529 -75.386 1.00 90.81 363 ARG A N 1
ATOM 2913 C CA . ARG A 1 363 ? 46.936 12.238 -75.317 1.00 90.81 363 ARG A CA 1
ATOM 2914 C C . ARG A 1 363 ? 48.043 11.521 -76.085 1.00 90.81 363 ARG A C 1
ATOM 2916 O O . ARG A 1 363 ? 48.818 12.179 -76.778 1.00 90.81 363 ARG A O 1
ATOM 2923 N N . LEU A 1 364 ? 48.127 10.195 -75.972 1.00 90.62 364 LEU A N 1
ATOM 2924 C CA . LEU A 1 364 ? 49.117 9.406 -76.706 1.00 90.62 364 LEU A CA 1
ATOM 2925 C C . LEU A 1 364 ? 48.906 9.530 -78.220 1.00 90.62 364 LEU A C 1
ATOM 2927 O O . LEU A 1 364 ? 49.854 9.784 -78.958 1.00 90.62 364 LEU A O 1
ATOM 2931 N N . THR A 1 365 ? 47.655 9.412 -78.665 1.00 89.06 365 THR A N 1
ATOM 2932 C CA . THR A 1 365 ? 47.286 9.516 -80.083 1.00 89.06 365 THR A CA 1
ATOM 2933 C C . THR A 1 365 ? 47.613 10.908 -80.640 1.00 89.06 365 THR A C 1
ATOM 2935 O O . THR A 1 365 ? 48.164 11.016 -81.730 1.00 89.06 365 THR A O 1
ATOM 2938 N N . GLN A 1 366 ? 47.375 11.978 -79.872 1.00 87.00 366 GLN A N 1
ATOM 2939 C CA . GLN A 1 366 ? 47.761 13.347 -80.248 1.00 87.00 366 GLN A CA 1
ATOM 2940 C C . GLN A 1 366 ? 49.282 13.524 -80.373 1.00 87.00 366 GLN A C 1
ATOM 2942 O O . GLN A 1 366 ? 49.753 14.155 -81.318 1.00 87.00 366 GLN A O 1
ATOM 2947 N N . LYS A 1 367 ? 50.067 12.939 -79.456 1.00 89.75 367 LYS A N 1
ATOM 2948 C CA . LYS A 1 367 ? 51.537 12.945 -79.561 1.00 89.75 367 LYS A CA 1
ATOM 2949 C C . LYS A 1 367 ? 52.018 12.210 -80.812 1.00 89.75 367 LYS A C 1
ATOM 2951 O O . LYS A 1 367 ? 52.853 12.741 -81.532 1.00 89.75 367 LYS A O 1
ATOM 2956 N N . GLN A 1 368 ? 51.471 11.024 -81.086 1.00 88.44 368 GLN A N 1
ATOM 2957 C CA . GLN A 1 368 ? 51.793 10.260 -82.297 1.00 88.44 368 GLN A CA 1
ATOM 2958 C C . GLN A 1 368 ? 51.451 11.051 -83.562 1.00 88.44 368 GLN A C 1
ATOM 2960 O O . GLN A 1 368 ? 52.265 11.110 -84.477 1.00 88.44 368 GLN A O 1
ATOM 2965 N N . LYS A 1 369 ? 50.290 11.717 -83.586 1.00 89.75 369 LYS A N 1
ATOM 2966 C CA . LYS A 1 369 ? 49.879 12.559 -84.711 1.00 89.75 369 LYS A CA 1
ATOM 2967 C C . LYS A 1 369 ? 50.862 13.708 -84.963 1.00 89.75 369 LYS A C 1
ATOM 2969 O O . LYS A 1 369 ? 51.251 13.898 -86.108 1.00 89.75 369 LYS A O 1
ATOM 2974 N N . ARG A 1 370 ? 51.324 14.404 -83.914 1.00 89.88 370 ARG A N 1
ATOM 2975 C CA . ARG A 1 370 ? 52.355 15.453 -84.046 1.00 89.88 370 ARG A CA 1
ATOM 2976 C C . ARG A 1 370 ? 53.666 14.922 -84.620 1.00 89.88 370 ARG A C 1
ATOM 2978 O O . ARG A 1 370 ? 54.193 15.521 -85.545 1.00 89.88 370 ARG A O 1
ATOM 2985 N N . ILE A 1 371 ? 54.157 13.786 -84.119 1.00 89.12 371 ILE A N 1
ATOM 2986 C CA . ILE A 1 371 ? 55.394 13.169 -84.630 1.00 89.12 371 ILE A CA 1
ATOM 2987 C C . ILE A 1 371 ? 55.246 12.818 -86.118 1.00 89.12 371 ILE A C 1
ATOM 2989 O O . ILE A 1 371 ? 56.164 13.047 -86.898 1.00 89.12 371 ILE A O 1
ATOM 2993 N N . ILE A 1 372 ? 54.089 12.289 -86.526 1.00 87.56 372 ILE A N 1
ATOM 2994 C CA . ILE A 1 372 ? 53.810 11.975 -87.934 1.00 87.56 372 ILE A CA 1
ATOM 2995 C C . ILE A 1 372 ? 53.764 13.251 -88.784 1.00 87.56 372 ILE A C 1
ATOM 2997 O O . ILE A 1 372 ? 54.307 13.256 -89.885 1.00 87.56 372 ILE A O 1
ATOM 3001 N N . GLU A 1 373 ? 53.142 14.328 -88.298 1.00 90.12 373 GLU A N 1
ATOM 3002 C CA . GLU A 1 373 ? 53.113 15.622 -88.995 1.00 90.12 373 GLU A CA 1
ATOM 3003 C C . GLU A 1 373 ? 54.526 16.206 -89.166 1.00 90.12 373 GLU A C 1
ATOM 3005 O O . GLU A 1 373 ? 54.876 16.632 -90.266 1.00 90.12 373 GLU A O 1
ATOM 3010 N N . GLU A 1 374 ? 55.370 16.142 -88.132 1.00 89.06 374 GLU A N 1
ATOM 3011 C CA . GLU A 1 374 ? 56.779 16.557 -88.197 1.00 89.06 374 GLU A CA 1
ATOM 3012 C C . GLU A 1 374 ? 57.583 15.707 -89.193 1.00 89.06 374 GLU A C 1
ATOM 3014 O O . GLU A 1 374 ? 58.285 16.245 -90.049 1.00 89.06 374 GLU A O 1
ATOM 3019 N N . GLN A 1 375 ? 57.450 14.377 -89.141 1.00 85.94 375 GLN A N 1
ATOM 3020 C CA . GLN A 1 375 ? 58.108 13.478 -90.095 1.00 85.94 375 GLN A CA 1
ATOM 3021 C C . GLN A 1 375 ? 57.650 13.737 -91.529 1.00 85.94 375 GLN A C 1
ATOM 3023 O O . GLN A 1 375 ? 58.471 13.751 -92.445 1.00 85.94 375 GLN A O 1
ATOM 3028 N N . LYS A 1 376 ? 56.352 13.975 -91.734 1.00 89.06 376 LYS A N 1
ATOM 3029 C CA . LYS A 1 376 ? 55.799 14.289 -93.051 1.00 89.06 376 LYS A CA 1
ATOM 3030 C C . LYS A 1 376 ? 56.385 15.590 -93.603 1.00 89.06 376 LYS A C 1
ATOM 3032 O O . LYS A 1 376 ? 56.770 15.612 -94.767 1.00 89.06 376 LYS A O 1
ATOM 3037 N N . ALA A 1 377 ? 56.527 16.623 -92.770 1.00 88.19 377 ALA A N 1
ATOM 3038 C CA . ALA A 1 377 ? 57.160 17.881 -93.164 1.00 88.19 377 ALA A CA 1
ATOM 3039 C C . ALA A 1 377 ? 58.638 17.693 -93.559 1.00 88.19 377 ALA A C 1
ATOM 3041 O O . ALA A 1 377 ? 59.086 18.250 -94.561 1.00 88.19 377 ALA A O 1
ATOM 3042 N N . ILE A 1 378 ? 59.387 16.861 -92.824 1.00 86.88 378 ILE A N 1
ATOM 3043 C CA . ILE A 1 378 ? 60.779 16.519 -93.170 1.00 86.88 378 ILE A CA 1
ATOM 3044 C C . ILE A 1 378 ? 60.844 15.799 -94.523 1.00 86.88 378 ILE A C 1
ATOM 3046 O O . ILE A 1 378 ? 61.685 16.133 -95.358 1.00 86.88 378 ILE A O 1
ATOM 3050 N N . VAL A 1 379 ? 59.957 14.828 -94.759 1.00 86.31 379 VAL A N 1
ATOM 3051 C CA . VAL A 1 379 ? 59.900 14.082 -96.026 1.00 86.31 379 VAL A CA 1
ATOM 3052 C C . VAL A 1 379 ? 59.531 15.000 -97.193 1.00 86.31 379 VAL A C 1
ATOM 3054 O O . VAL A 1 379 ? 60.148 14.905 -98.252 1.00 86.31 379 VAL A O 1
ATOM 3057 N N . GLU A 1 380 ? 58.572 15.913 -97.019 1.00 86.94 380 GLU A N 1
ATOM 3058 C CA . GLU A 1 380 ? 58.218 16.908 -98.041 1.00 86.94 380 GLU A CA 1
ATOM 3059 C C . GLU A 1 380 ? 59.394 17.846 -98.358 1.00 86.94 380 GLU A C 1
ATOM 3061 O O . GLU A 1 380 ? 59.684 18.079 -99.532 1.00 86.94 380 GLU A O 1
ATOM 3066 N N . ALA A 1 381 ? 60.137 18.303 -97.345 1.00 84.19 381 ALA A N 1
ATOM 3067 C CA . ALA A 1 381 ? 61.339 19.115 -97.544 1.00 84.19 381 ALA A CA 1
ATOM 3068 C C . ALA A 1 381 ? 62.455 18.346 -98.278 1.00 84.19 381 ALA A C 1
ATOM 3070 O O . ALA A 1 381 ? 63.071 18.875 -99.204 1.00 84.19 381 ALA A O 1
ATOM 3071 N N . GLN A 1 382 ? 62.695 17.081 -97.912 1.00 84.38 382 GLN A N 1
ATOM 3072 C CA . GLN A 1 382 ? 63.651 16.219 -98.617 1.00 84.38 382 GLN A CA 1
ATOM 3073 C C . GLN A 1 382 ? 63.238 15.977 -100.068 1.00 84.38 382 GLN A C 1
ATOM 3075 O O . GLN A 1 382 ? 64.087 16.009 -100.957 1.00 84.38 382 GLN A O 1
ATOM 3080 N N . LYS A 1 383 ? 61.943 15.765 -100.323 1.00 86.00 383 LYS A N 1
ATOM 3081 C CA . LYS A 1 383 ? 61.416 15.601 -101.678 1.00 86.00 383 LYS A CA 1
ATOM 3082 C C . LYS A 1 383 ? 61.660 16.855 -102.523 1.00 86.00 383 LYS A C 1
ATOM 3084 O O . LYS A 1 383 ? 62.148 16.721 -103.641 1.00 86.00 383 LYS A O 1
ATOM 3089 N N . GLY A 1 384 ? 61.417 18.048 -101.973 1.00 84.25 384 GLY A N 1
ATOM 3090 C CA . GLY A 1 384 ? 61.720 19.316 -102.646 1.00 84.25 384 GLY A CA 1
ATOM 3091 C C . GLY A 1 384 ? 63.204 19.464 -103.009 1.00 84.25 384 GLY A C 1
ATOM 3092 O O . GLY A 1 384 ? 63.529 19.806 -104.142 1.00 84.25 384 GLY A O 1
ATOM 3093 N N . LEU A 1 385 ? 64.111 19.109 -102.092 1.00 83.12 385 LEU A N 1
ATOM 3094 C CA . LEU A 1 385 ? 65.563 19.093 -102.336 1.00 83.12 385 LEU A CA 1
ATOM 3095 C C . LEU A 1 385 ? 65.980 18.114 -103.445 1.00 83.12 385 LEU A C 1
ATOM 3097 O O . LEU A 1 385 ? 66.879 18.404 -104.235 1.00 83.12 385 LEU A O 1
ATOM 3101 N N . VAL A 1 386 ? 65.356 16.935 -103.498 1.00 81.94 386 VAL A N 1
ATOM 3102 C CA . VAL A 1 386 ? 65.617 15.949 -104.557 1.00 81.94 386 VAL A CA 1
ATOM 3103 C C . VAL A 1 386 ? 65.132 16.468 -105.909 1.00 81.94 386 VAL A C 1
ATOM 3105 O O . VAL A 1 386 ? 65.865 16.349 -106.888 1.00 81.94 386 VAL A O 1
ATOM 3108 N N . GLU A 1 387 ? 63.944 17.072 -105.966 1.00 83.94 387 GLU A N 1
ATOM 3109 C CA . GLU A 1 387 ? 63.403 17.687 -107.186 1.00 83.94 387 GLU A CA 1
ATOM 3110 C C . GLU A 1 387 ? 64.299 18.834 -107.687 1.00 83.94 387 GLU A C 1
ATOM 3112 O O . GLU A 1 387 ? 64.580 18.920 -108.885 1.00 83.94 387 GLU A O 1
ATOM 3117 N N . GLU A 1 388 ? 64.822 19.664 -106.781 1.00 83.31 388 GLU A N 1
ATOM 3118 C CA . GLU A 1 388 ? 65.770 20.737 -107.100 1.00 83.31 388 GLU A CA 1
ATOM 3119 C C . GLU A 1 388 ? 67.090 20.189 -107.660 1.00 83.31 388 GLU A C 1
ATOM 3121 O O . GLU A 1 388 ? 67.509 20.584 -108.749 1.00 83.31 388 GLU A O 1
ATOM 3126 N N . LYS A 1 389 ? 67.701 19.195 -106.998 1.00 81.25 389 LYS A N 1
ATOM 3127 C CA . LYS A 1 389 ? 68.904 18.527 -107.525 1.00 81.25 389 LYS A CA 1
ATOM 3128 C C . LYS A 1 389 ? 68.661 17.859 -108.872 1.00 81.25 389 LYS A C 1
ATOM 3130 O O . LYS A 1 389 ? 69.531 17.876 -109.740 1.00 81.25 389 LYS A O 1
ATOM 3135 N N . GLN A 1 390 ? 67.498 17.242 -109.061 1.00 79.88 390 GLN A N 1
ATOM 3136 C CA . GLN A 1 390 ? 67.150 16.610 -110.328 1.00 79.88 390 GLN A CA 1
ATOM 3137 C C . GLN A 1 390 ? 67.057 17.652 -111.450 1.00 79.88 390 GLN A C 1
ATOM 3139 O O . GLN A 1 390 ? 67.515 17.381 -112.562 1.00 79.88 390 GLN A O 1
ATOM 3144 N N . LYS A 1 391 ? 66.538 18.849 -111.149 1.00 83.44 391 LYS A N 1
ATOM 3145 C CA . LYS A 1 391 ? 66.514 19.995 -112.064 1.00 83.44 391 LYS A CA 1
ATOM 3146 C C . LYS A 1 391 ? 67.924 20.497 -112.393 1.00 83.44 391 LYS A C 1
ATOM 3148 O O . LYS A 1 391 ? 68.240 20.620 -113.571 1.00 83.44 391 LYS A O 1
ATOM 3153 N N . GLU A 1 392 ? 68.794 20.679 -111.397 1.00 82.81 392 GLU A N 1
ATOM 3154 C CA . GLU A 1 392 ? 70.198 21.072 -111.616 1.00 82.81 392 GLU A CA 1
ATOM 3155 C C . GLU A 1 392 ? 70.964 20.062 -112.482 1.00 82.81 392 GLU A C 1
ATOM 3157 O O . GLU A 1 392 ? 71.708 20.445 -113.385 1.00 82.81 392 GLU A O 1
ATOM 3162 N N . ILE A 1 393 ? 70.772 18.759 -112.243 1.00 79.38 393 ILE A N 1
ATOM 3163 C CA . ILE A 1 393 ? 71.373 17.697 -113.061 1.00 79.38 393 ILE A CA 1
ATOM 3164 C C . ILE A 1 393 ? 70.872 17.792 -114.506 1.00 79.38 393 ILE A C 1
ATOM 3166 O O . ILE A 1 393 ? 71.670 17.689 -115.436 1.00 79.38 393 ILE A O 1
ATOM 3170 N N . LEU A 1 394 ? 69.570 18.006 -114.708 1.00 79.25 394 LEU A N 1
ATOM 3171 C CA . LEU A 1 394 ? 68.972 18.194 -116.032 1.00 79.25 394 LEU A CA 1
ATOM 3172 C C . LEU A 1 394 ? 69.549 19.415 -116.756 1.00 79.25 394 LEU A C 1
ATOM 3174 O O . LEU A 1 394 ? 69.912 19.308 -117.931 1.00 79.25 394 LEU A O 1
ATOM 3178 N N . ASP A 1 395 ? 69.690 20.536 -116.052 1.00 81.81 395 ASP A N 1
ATOM 3179 C CA . ASP A 1 395 ? 70.290 21.764 -116.573 1.00 81.81 395 ASP A CA 1
ATOM 3180 C C . ASP A 1 395 ? 71.772 21.543 -116.926 1.00 81.81 395 ASP A C 1
ATOM 3182 O O . ASP A 1 395 ? 72.233 21.956 -117.993 1.00 81.81 395 ASP A O 1
ATOM 3186 N N . SER A 1 396 ? 72.510 20.804 -116.093 1.00 78.44 396 SER A N 1
ATOM 3187 C CA . SER A 1 396 ? 73.909 20.432 -116.338 1.00 78.44 396 SER A CA 1
ATOM 3188 C C . SER A 1 396 ? 74.061 19.482 -117.536 1.00 78.44 396 SER A C 1
ATOM 3190 O O . SER A 1 396 ? 74.948 19.669 -118.371 1.00 78.44 396 SER A O 1
ATOM 3192 N N . ILE A 1 397 ? 73.149 18.514 -117.703 1.00 78.81 397 ILE A N 1
ATOM 3193 C CA . ILE A 1 397 ? 73.082 17.643 -118.890 1.00 78.81 397 ILE A CA 1
ATOM 3194 C C . ILE A 1 397 ? 72.793 18.474 -120.145 1.00 78.81 397 ILE A C 1
ATOM 3196 O O . ILE A 1 397 ? 73.452 18.283 -121.170 1.00 78.81 397 ILE A O 1
ATOM 3200 N N . GLN A 1 398 ? 71.837 19.408 -120.095 1.00 74.88 398 GLN A N 1
ATOM 3201 C CA . GLN A 1 398 ? 71.556 20.309 -121.219 1.00 74.88 398 GLN A CA 1
ATOM 3202 C C . GLN A 1 398 ? 72.763 21.188 -121.561 1.00 74.88 398 GLN A C 1
ATOM 3204 O O . GLN A 1 398 ? 73.076 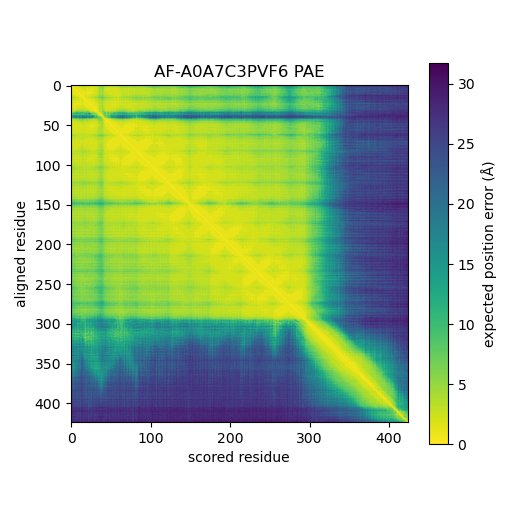21.371 -122.741 1.00 74.88 398 GLN A O 1
ATOM 3209 N N . TYR A 1 399 ? 73.465 21.696 -120.549 1.00 77.06 399 TYR A N 1
ATOM 3210 C CA . TYR A 1 399 ? 74.681 22.483 -120.715 1.00 77.06 399 TYR A CA 1
ATOM 3211 C C . TYR A 1 399 ? 75.814 21.670 -121.361 1.00 77.06 399 TYR A C 1
ATOM 3213 O O . TYR A 1 399 ? 76.393 22.104 -122.360 1.00 77.06 399 TYR A O 1
ATOM 3221 N N . ALA A 1 400 ? 76.072 20.453 -120.876 1.00 73.88 400 ALA A N 1
ATOM 3222 C CA . ALA A 1 400 ? 77.045 19.537 -121.468 1.00 73.88 400 ALA A CA 1
ATOM 3223 C C . ALA A 1 400 ? 76.690 19.188 -122.923 1.00 73.88 400 ALA A C 1
ATOM 3225 O O . ALA A 1 400 ? 77.561 19.186 -123.793 1.00 73.88 400 ALA A O 1
ATOM 3226 N N . LYS A 1 401 ? 75.400 18.978 -123.221 1.00 73.00 401 LYS A N 1
ATOM 3227 C CA . LYS A 1 401 ? 74.905 18.739 -124.585 1.00 73.00 401 LYS A CA 1
ATOM 3228 C C . LYS A 1 401 ? 75.135 19.947 -125.502 1.00 73.00 401 LYS A C 1
ATOM 3230 O O . LYS A 1 401 ? 75.521 19.762 -126.654 1.00 73.00 401 LYS A O 1
ATOM 3235 N N . ARG A 1 402 ? 74.976 21.176 -124.991 1.00 72.69 402 ARG A N 1
ATOM 3236 C CA . ARG A 1 402 ? 75.335 22.421 -125.699 1.00 72.69 402 ARG A CA 1
ATOM 3237 C C . ARG A 1 402 ? 76.828 22.492 -126.016 1.00 72.69 402 ARG A C 1
ATOM 3239 O O . ARG A 1 402 ? 77.184 22.781 -127.154 1.00 72.69 402 ARG A O 1
ATOM 3246 N N . ILE A 1 403 ? 77.689 22.189 -125.041 1.00 69.38 403 ILE A N 1
ATOM 3247 C CA . ILE A 1 403 ? 79.145 22.145 -125.246 1.00 69.38 403 ILE A CA 1
ATOM 3248 C C . ILE A 1 403 ? 79.504 21.099 -126.304 1.00 69.38 403 ILE A C 1
ATOM 3250 O O . ILE A 1 403 ? 80.241 21.398 -127.243 1.00 69.38 403 ILE A O 1
ATOM 3254 N N . GLN A 1 404 ? 78.935 19.898 -126.203 1.00 65.19 404 GLN A N 1
ATOM 3255 C CA . GLN A 1 404 ? 79.175 18.821 -127.158 1.00 65.19 404 GLN A CA 1
ATOM 3256 C C . GLN A 1 404 ? 78.769 19.234 -128.581 1.00 65.19 404 GLN A C 1
ATOM 3258 O O . GLN A 1 404 ? 79.539 19.033 -129.515 1.00 65.19 404 GLN A O 1
ATOM 3263 N N . GLN A 1 405 ? 77.613 19.885 -128.749 1.00 63.16 405 GLN A N 1
ATOM 3264 C CA . GLN A 1 405 ? 77.177 20.436 -130.038 1.00 63.16 405 GLN A CA 1
ATOM 3265 C C . GLN A 1 405 ? 78.087 21.563 -130.556 1.00 63.16 405 GLN A C 1
ATOM 3267 O O . GLN A 1 405 ? 78.232 21.700 -131.766 1.00 63.16 405 GLN A O 1
ATOM 3272 N N . SER A 1 406 ? 78.716 22.345 -129.672 1.00 64.25 406 SER A N 1
ATOM 3273 C CA . SER A 1 406 ? 79.638 23.430 -130.050 1.00 64.25 406 SER A CA 1
ATOM 3274 C C . SER A 1 406 ? 81.062 22.969 -130.399 1.00 64.25 406 SER A C 1
ATOM 3276 O O . SER A 1 406 ? 81.761 23.664 -131.130 1.00 64.25 406 SER A O 1
ATOM 3278 N N . LEU A 1 407 ? 81.484 21.798 -129.904 1.00 61.34 407 LEU A N 1
ATOM 3279 C CA . LEU A 1 407 ? 82.793 21.188 -130.186 1.00 61.34 407 LEU A CA 1
ATOM 3280 C C . LEU A 1 407 ? 82.759 20.216 -131.373 1.00 61.34 407 LEU A C 1
ATOM 3282 O O . LEU A 1 407 ? 83.808 19.883 -131.925 1.00 61.34 407 LEU A O 1
ATOM 3286 N N . MET A 1 408 ? 81.575 19.752 -131.778 1.00 56.59 408 MET A N 1
ATOM 3287 C CA . MET A 1 408 ? 81.427 18.941 -132.982 1.00 56.59 408 MET A CA 1
ATOM 3288 C C . MET A 1 408 ? 81.510 19.838 -134.229 1.00 56.59 408 MET A C 1
ATOM 3290 O O . MET A 1 408 ? 80.798 20.843 -134.307 1.00 56.59 408 MET A O 1
ATOM 3294 N N . PRO A 1 409 ? 82.331 19.498 -135.239 1.00 59.75 409 PRO A N 1
ATOM 3295 C CA . PRO A 1 409 ? 82.307 20.208 -136.508 1.00 59.75 409 PRO A CA 1
ATOM 3296 C C . PRO A 1 409 ? 80.904 20.123 -137.113 1.00 59.75 409 PRO A C 1
ATOM 3298 O O . PRO A 1 409 ? 80.286 19.060 -137.125 1.00 59.75 409 PRO A O 1
ATOM 3301 N N . THR A 1 410 ? 80.393 21.249 -137.614 1.00 62.62 410 THR A N 1
ATOM 3302 C CA . THR A 1 410 ? 79.068 21.303 -138.248 1.00 62.62 410 THR A CA 1
ATOM 3303 C C . THR A 1 410 ? 78.943 20.219 -139.319 1.00 62.62 410 THR A C 1
ATOM 3305 O O . THR A 1 410 ? 79.897 19.952 -140.051 1.00 62.62 410 THR A O 1
ATOM 3308 N N . GLU A 1 411 ? 77.758 19.622 -139.461 1.00 62.06 411 GLU A N 1
ATOM 3309 C CA . GLU A 1 411 ? 77.467 18.595 -140.481 1.00 62.06 411 GLU A CA 1
ATOM 3310 C C . GLU A 1 411 ? 77.939 19.041 -141.882 1.00 62.06 411 GLU A C 1
ATOM 3312 O O . GLU A 1 411 ? 78.493 18.270 -142.662 1.00 62.06 411 GLU A O 1
ATOM 3317 N N . LYS A 1 412 ? 77.850 20.352 -142.138 1.00 62.31 412 LYS A N 1
ATOM 3318 C CA . LYS A 1 412 ? 78.336 21.054 -143.332 1.00 62.31 412 LYS A CA 1
ATOM 3319 C C . LYS A 1 412 ? 79.868 21.018 -143.513 1.00 62.31 412 LYS A C 1
ATOM 3321 O O . LYS A 1 412 ? 80.341 20.953 -144.647 1.00 62.31 412 LYS A O 1
ATOM 3326 N N . TYR A 1 413 ? 80.647 21.056 -142.428 1.00 63.72 413 TYR A N 1
ATOM 3327 C CA . TYR A 1 413 ? 82.112 20.908 -142.420 1.00 63.72 413 TYR A CA 1
ATOM 3328 C C . TYR A 1 413 ? 82.537 19.444 -142.613 1.00 63.72 413 TYR A C 1
ATOM 3330 O O . TYR A 1 413 ? 83.441 19.164 -143.404 1.00 63.72 413 TYR A O 1
ATOM 3338 N N . ILE A 1 414 ? 81.839 18.502 -141.967 1.00 59.81 414 ILE A N 1
ATOM 3339 C CA . ILE A 1 414 ? 82.065 17.059 -142.151 1.00 59.81 414 ILE A CA 1
ATOM 3340 C C . ILE A 1 414 ? 81.782 16.660 -143.611 1.00 59.81 414 ILE A C 1
ATOM 3342 O O . ILE A 1 414 ? 82.617 16.012 -144.244 1.00 59.81 414 ILE A O 1
ATOM 3346 N N . HIS A 1 415 ? 80.679 17.134 -144.203 1.00 61.22 415 HIS A N 1
ATOM 3347 C CA . HIS A 1 415 ? 80.362 16.877 -145.613 1.00 61.22 415 HIS A CA 1
ATOM 3348 C C . HIS A 1 415 ? 81.358 17.507 -146.600 1.00 61.22 415 HIS A C 1
ATOM 3350 O O . HIS A 1 415 ? 81.761 16.842 -147.554 1.00 61.22 415 HIS A O 1
ATOM 3356 N N . ARG A 1 416 ? 81.828 18.742 -146.362 1.00 60.56 416 ARG A N 1
ATOM 3357 C CA . ARG A 1 416 ? 82.856 19.385 -147.210 1.00 60.56 416 ARG A CA 1
ATOM 3358 C C . ARG A 1 416 ? 84.197 18.651 -147.192 1.00 60.56 416 ARG A C 1
ATOM 3360 O O . ARG A 1 416 ? 84.882 18.610 -148.212 1.00 60.56 416 ARG A O 1
ATOM 3367 N N . THR A 1 417 ? 84.576 18.090 -146.047 1.00 59.44 417 THR A N 1
ATOM 3368 C CA . THR A 1 417 ? 85.860 17.393 -145.885 1.00 59.44 417 THR A CA 1
ATOM 3369 C C . THR A 1 417 ? 85.794 15.979 -146.467 1.00 59.44 417 THR A C 1
ATOM 3371 O O . THR A 1 417 ? 86.722 15.556 -147.150 1.00 59.44 417 THR A O 1
ATOM 3374 N N . LEU A 1 418 ? 84.659 15.286 -146.308 1.00 59.19 418 LEU A N 1
ATOM 3375 C CA . LEU A 1 418 ? 84.417 13.974 -146.920 1.00 59.19 418 LEU A CA 1
ATOM 3376 C C . LEU A 1 418 ? 84.249 14.035 -148.450 1.00 59.19 418 LEU A C 1
ATOM 3378 O O . LEU A 1 418 ? 84.632 13.085 -149.128 1.00 59.19 418 LEU A O 1
ATOM 3382 N N . GLN A 1 419 ? 83.745 15.141 -149.018 1.00 61.41 419 GLN A N 1
ATOM 3383 C CA . GLN A 1 419 ? 83.722 15.340 -150.477 1.00 61.41 419 GLN A CA 1
ATOM 3384 C C . GLN A 1 419 ? 85.119 15.605 -151.063 1.00 61.41 419 GLN A C 1
ATOM 3386 O O . GLN A 1 419 ? 85.431 15.063 -152.119 1.00 61.41 419 GLN A O 1
ATOM 3391 N N . LYS A 1 420 ? 85.998 16.338 -150.362 1.00 59.72 420 LYS A N 1
ATOM 3392 C CA . LYS A 1 420 ? 87.386 16.594 -150.809 1.00 59.72 420 LYS A CA 1
ATOM 3393 C C . LYS A 1 420 ? 88.295 15.357 -150.834 1.00 59.72 420 LYS A C 1
ATOM 3395 O O . LYS A 1 420 ? 89.346 15.407 -151.458 1.00 59.72 420 LYS A O 1
ATOM 3400 N N . PHE A 1 421 ? 87.898 14.258 -150.195 1.00 56.72 421 PHE A N 1
ATOM 3401 C CA . PHE A 1 421 ? 88.607 12.975 -150.273 1.00 56.72 421 PHE A CA 1
ATOM 3402 C C . PHE A 1 421 ? 88.002 11.999 -151.301 1.00 56.72 421 PHE A C 1
ATOM 3404 O O . PHE A 1 421 ? 88.554 10.918 -151.498 1.00 56.72 421 PHE A O 1
ATOM 3411 N N . ARG A 1 422 ? 86.891 12.352 -151.972 1.00 54.91 422 ARG A N 1
ATOM 3412 C CA . ARG A 1 422 ? 86.160 11.456 -152.895 1.00 54.91 422 ARG A CA 1
ATOM 3413 C C . ARG A 1 422 ? 86.198 11.848 -154.380 1.00 54.91 422 ARG A C 1
ATOM 3415 O O . ARG A 1 422 ? 85.647 11.108 -155.189 1.00 54.91 422 ARG A O 1
ATOM 3422 N N . SER A 1 423 ? 86.868 12.933 -154.762 1.00 48.56 423 SER A N 1
ATOM 3423 C CA . SER A 1 423 ? 87.057 13.348 -156.162 1.00 48.56 423 SER A CA 1
ATOM 3424 C C . SER A 1 423 ? 88.338 14.214 -156.243 1.00 48.56 423 SER A C 1
ATOM 3426 O O . SER A 1 423 ? 88.667 14.901 -155.281 1.00 48.56 423 SER A O 1
ATOM 3428 N N . ARG A 1 424 ? 89.242 14.106 -157.222 1.00 37.94 424 ARG A N 1
ATOM 3429 C CA . ARG A 1 424 ? 89.047 14.429 -158.645 1.00 37.94 424 ARG A CA 1
ATOM 3430 C C . ARG A 1 424 ? 88.235 15.695 -158.895 1.00 37.94 424 ARG A C 1
ATOM 3432 O O . ARG A 1 424 ? 87.113 15.803 -158.362 1.00 37.94 424 ARG A O 1
#

Solvent-accessible surface area (backbone atoms only — not comparable to full-atom values): 20797 Å² total; per-residue (Å²): 108,33,68,59,28,35,54,51,12,53,54,30,43,76,72,66,39,54,53,61,11,50,54,23,34,51,52,14,39,52,46,23,54,57,39,35,78,70,72,55,74,44,70,67,37,54,52,52,34,22,55,42,32,38,49,52,12,51,54,28,44,77,64,68,40,50,72,61,11,46,53,27,23,52,54,16,28,58,43,21,59,76,66,68,34,62,71,52,32,29,52,31,28,42,52,50,17,48,52,29,43,77,72,65,40,49,67,63,13,45,54,29,27,52,56,25,36,55,50,22,65,75,70,62,41,54,73,60,29,26,52,35,32,41,52,50,17,52,46,31,43,52,51,23,74,72,39,66,91,54,72,68,20,53,48,25,46,51,52,19,49,52,28,30,47,56,18,29,52,43,17,57,78,71,65,35,58,69,56,29,25,52,33,30,41,52,51,13,50,52,26,48,77,71,68,40,52,70,60,15,51,54,29,37,51,54,17,40,55,47,25,60,76,71,64,38,59,70,61,36,21,55,46,28,33,54,48,11,57,51,25,47,77,69,67,38,47,71,60,13,47,53,24,19,51,55,15,36,56,46,18,61,76,70,66,39,49,71,54,36,21,56,31,26,41,51,43,11,50,48,24,48,79,68,70,38,51,72,58,12,52,53,28,38,51,50,16,49,54,30,47,52,49,49,51,50,50,51,50,51,47,44,52,52,48,50,50,34,51,51,50,48,52,48,53,49,53,49,52,55,51,52,52,50,50,52,51,53,52,50,54,51,50,51,54,52,49,49,54,52,50,50,52,50,53,53,50,53,50,52,52,51,53,49,51,52,50,51,51,53,51,50,54,50,52,52,52,52,50,52,53,50,53,53,53,48,52,54,52,53,53,51,49,54,53,51,53,50,51,52,48,52,51,51,54,49,52,53,49,52,51,50,52,53,61,70,70,46,76,51,72,71,54,53,50,55,55,57,49,64,76,71,50,134

Sequence (424 aa):
MAQGNHYTGLFLYRKGDYVQALSYFDRSLAVSQGLEAKGNDSLFYREQESKTLGTMGVLYSDQGNYPLALKYFFMALAIDEKLANDNGITRHLVNIGIIYREQGELKLALEHYVRALQITEKTGNKPLQASTLGNIANVYQSMAINAPEGQEKEKYFSITLEYLTKAMEIDEETGNKRGKGIRLGNIANIYKETGQMEKALLYIQQAIKLFEEIGSRRDLAINHGNTGDLYMRLQKYDLAEQSFKRSLEISYELGIVQLMMEFEKGLSMVYELTGRHSLALEHYKKYISAKDTLFNDERSKEIGRLEASSEFEREKALADAEHRKELELSAEREKRQQVVSYAVAGGLLLVLLFAIFIFNRFRLTQKQKRIIEEQKAIVEAQKGLVEEKQKEILDSIQYAKRIQQSLMPTEKYIHRTLQKFRSR

Nearest PDB structures (foldseek):
  6hc2-assembly4_S  TM=8.084E-01  e=1.218E-11  Homo sapiens
  4jhr-assembly1_A  TM=7.632E-01  e=9.776E-08  Mus musculus
  4jhr-assembly1_B  TM=7.603E-01  e=1.280E-07  Mus musculus
  7t7t-assembly1_A  TM=7.052E-01  e=9.254E-07  Citrus unshiu
  5a31-assembly1_O  TM=5.992E-01  e=1.473E-03  Homo sapiens

Mean predicted aligned error: 12.18 Å

Radius of gyration: 55.93 Å; Cα contacts (8 Å, |Δi|>4): 425; chains: 1; bounding box: 124×40×190 Å